Protein AF-A0A8J2HKZ5-F1 (afdb_monomer_lite)

Structure (mmCIF, N/CA/C/O backbone):
data_AF-A0A8J2HKZ5-F1
#
_entry.id   AF-A0A8J2HKZ5-F1
#
loop_
_atom_site.group_PDB
_atom_site.id
_atom_site.type_symbol
_atom_site.label_atom_id
_atom_site.label_alt_id
_atom_site.label_comp_id
_atom_site.label_asym_id
_atom_site.label_entity_id
_atom_site.label_seq_id
_atom_site.pdbx_PDB_ins_code
_atom_site.Cartn_x
_atom_site.Cartn_y
_atom_site.Cartn_z
_atom_site.occupancy
_atom_site.B_iso_or_equiv
_atom_site.auth_seq_id
_atom_site.auth_comp_id
_atom_site.auth_asym_id
_atom_site.auth_atom_id
_atom_site.pdbx_PDB_model_num
ATOM 1 N N . MET A 1 1 ? -14.841 -17.458 -24.463 1.00 29.94 1 MET A N 1
ATOM 2 C CA . MET A 1 1 ? -13.627 -18.306 -24.484 1.00 29.94 1 MET A CA 1
ATOM 3 C C . MET A 1 1 ? -12.458 -17.419 -24.907 1.00 29.94 1 MET A C 1
ATOM 5 O O . MET A 1 1 ? -12.130 -17.362 -26.083 1.00 29.94 1 MET A O 1
ATOM 9 N N . HIS A 1 2 ? -11.931 -16.615 -23.978 1.00 33.91 2 HIS A N 1
ATOM 10 C CA . HIS A 1 2 ? -10.864 -15.643 -24.250 1.00 33.91 2 HIS A CA 1
ATOM 11 C C . HIS A 1 2 ? -9.507 -16.308 -23.994 1.00 33.91 2 HIS A C 1
ATOM 13 O O . HIS A 1 2 ? -9.254 -16.804 -22.900 1.00 33.91 2 HIS A O 1
ATOM 19 N N . LEU A 1 3 ? -8.697 -16.423 -25.049 1.00 38.31 3 LEU A N 1
ATOM 20 C CA . LEU A 1 3 ? -7.480 -17.236 -25.089 1.00 38.31 3 LEU A CA 1
ATOM 21 C C . LEU A 1 3 ? -6.259 -16.409 -24.652 1.00 38.31 3 LEU A C 1
ATOM 23 O O . LEU A 1 3 ? -6.020 -15.328 -25.188 1.00 38.31 3 LEU A O 1
ATOM 27 N N . ARG A 1 4 ? -5.499 -16.942 -23.688 1.00 48.38 4 ARG A N 1
ATOM 28 C CA . ARG A 1 4 ? -4.304 -16.339 -23.077 1.00 48.38 4 ARG A CA 1
ATOM 29 C C . ARG A 1 4 ? -3.066 -16.545 -23.974 1.00 48.38 4 ARG A C 1
ATOM 31 O O . ARG A 1 4 ? -2.852 -17.654 -24.463 1.00 48.38 4 ARG A O 1
ATOM 38 N N . LEU A 1 5 ? -2.274 -15.485 -24.175 1.00 47.25 5 LEU A N 1
ATOM 39 C CA . LEU A 1 5 ? -1.006 -15.473 -24.943 1.00 47.25 5 LEU A CA 1
ATOM 40 C C . LEU A 1 5 ? 0.193 -15.978 -24.124 1.00 47.25 5 LEU A C 1
ATOM 42 O O . LEU A 1 5 ? 1.193 -16.437 -24.674 1.00 47.25 5 LEU A O 1
ATOM 46 N N . ILE A 1 6 ? 0.076 -15.897 -22.803 1.00 49.97 6 ILE A N 1
ATOM 47 C CA . ILE A 1 6 ? 1.017 -16.436 -21.831 1.00 49.97 6 ILE A CA 1
ATOM 48 C C . ILE A 1 6 ? 0.151 -17.166 -20.812 1.00 49.97 6 ILE A C 1
ATOM 50 O O . ILE A 1 6 ? -0.799 -16.590 -20.283 1.00 49.97 6 ILE A O 1
ATOM 54 N N . THR A 1 7 ? 0.422 -18.443 -20.591 1.00 46.56 7 THR A N 1
ATOM 55 C CA . THR A 1 7 ? -0.260 -19.238 -19.569 1.00 46.56 7 THR A CA 1
ATOM 56 C C . THR A 1 7 ? 0.761 -19.660 -18.538 1.00 46.56 7 THR A C 1
ATOM 58 O O . THR A 1 7 ? 1.796 -20.225 -18.887 1.00 46.56 7 THR A O 1
ATOM 61 N N . VAL A 1 8 ? 0.483 -19.385 -17.267 1.00 44.97 8 VAL A N 1
ATOM 62 C CA . VAL A 1 8 ? 1.326 -19.876 -16.182 1.00 44.97 8 VAL A CA 1
ATOM 63 C C . VAL A 1 8 ? 0.917 -21.313 -15.895 1.00 44.97 8 VAL A C 1
ATOM 65 O O . VAL A 1 8 ? -0.199 -21.577 -15.450 1.00 44.97 8 VAL A O 1
ATOM 68 N N . LYS A 1 9 ? 1.819 -22.261 -16.150 1.00 44.84 9 LYS A N 1
ATOM 69 C CA . LYS A 1 9 ? 1.621 -23.668 -15.793 1.00 44.84 9 LYS A CA 1
ATOM 70 C C . LYS A 1 9 ? 2.714 -24.057 -14.805 1.00 44.84 9 LYS A C 1
ATOM 72 O O . LYS A 1 9 ? 3.896 -24.004 -15.125 1.00 44.84 9 LYS A O 1
ATOM 77 N N . ASN A 1 10 ? 2.325 -24.398 -13.576 1.00 38.75 10 ASN A N 1
ATOM 78 C CA . ASN A 1 10 ? 3.242 -24.795 -12.497 1.00 38.75 10 ASN A CA 1
ATOM 79 C C . ASN A 1 10 ? 4.359 -23.771 -12.187 1.00 38.75 10 ASN A C 1
ATOM 81 O O . ASN A 1 10 ? 5.491 -24.160 -11.910 1.00 38.75 10 ASN A O 1
ATOM 85 N N . GLY A 1 11 ? 4.060 -22.469 -12.249 1.00 44.66 11 GLY A N 1
ATOM 86 C CA . GLY A 1 11 ? 5.025 -21.405 -11.930 1.00 44.66 11 GLY A CA 1
ATOM 87 C C . GLY A 1 11 ? 6.015 -21.056 -13.048 1.00 44.66 11 GLY A C 1
ATOM 88 O O . GLY A 1 11 ? 6.871 -20.201 -12.841 1.00 44.66 11 GLY A O 1
ATOM 89 N N . TRP A 1 12 ? 5.884 -21.662 -14.233 1.00 37.44 12 TRP A N 1
ATOM 90 C CA . TRP A 1 12 ? 6.674 -21.328 -15.419 1.00 37.44 12 TRP A CA 1
ATOM 91 C C . TRP A 1 12 ? 5.808 -20.628 -16.471 1.00 37.44 12 TRP A C 1
ATOM 93 O O . TRP A 1 12 ? 4.636 -20.964 -16.659 1.00 37.44 12 TRP A O 1
ATOM 103 N N . LEU A 1 13 ? 6.397 -19.637 -17.147 1.00 48.97 13 LEU A N 1
ATOM 104 C CA . LEU A 1 13 ? 5.778 -18.909 -18.254 1.00 48.97 13 LEU A CA 1
ATOM 105 C C . LEU A 1 13 ? 5.801 -19.799 -19.509 1.00 48.97 13 LEU A C 1
ATOM 107 O O . LEU A 1 13 ? 6.832 -19.900 -20.172 1.00 48.97 13 LEU A O 1
ATOM 111 N N . GLU A 1 14 ? 4.680 -20.441 -19.845 1.00 50.28 14 GLU A N 1
ATOM 112 C CA . GLU A 1 14 ? 4.504 -21.063 -21.161 1.00 50.28 14 GLU A CA 1
ATOM 113 C C . GLU A 1 14 ? 3.969 -20.003 -22.131 1.00 50.28 14 GLU A C 1
ATOM 115 O O . GLU A 1 14 ? 2.855 -19.489 -21.982 1.00 50.28 14 GLU A O 1
ATOM 120 N N . PHE A 1 15 ? 4.781 -19.654 -23.130 1.00 52.84 15 PHE A N 1
ATOM 121 C CA . PHE A 1 15 ? 4.332 -18.834 -24.250 1.00 52.84 15 PHE A CA 1
ATOM 122 C C . PHE A 1 15 ? 3.390 -19.663 -25.122 1.00 52.84 15 PHE A C 1
ATOM 124 O O . PHE A 1 15 ? 3.730 -20.778 -25.525 1.00 52.84 15 PHE A O 1
ATOM 131 N N . ALA A 1 16 ? 2.207 -19.128 -25.424 1.00 53.31 16 ALA A N 1
ATOM 132 C CA . ALA A 1 16 ? 1.303 -19.777 -26.358 1.00 53.31 16 ALA A CA 1
ATOM 133 C C . ALA A 1 16 ? 1.953 -19.851 -27.748 1.00 53.31 16 ALA A C 1
ATOM 135 O O . ALA A 1 16 ? 2.594 -18.904 -28.205 1.00 53.31 16 ALA A O 1
ATOM 136 N N . ASP A 1 17 ? 1.763 -20.988 -28.415 1.00 52.16 17 ASP A N 1
ATOM 137 C CA . ASP A 1 17 ? 2.365 -21.321 -29.705 1.00 52.16 17 ASP A CA 1
ATOM 138 C C . ASP A 1 17 ? 2.140 -20.176 -30.729 1.00 52.16 17 ASP A C 1
ATOM 140 O O . ASP A 1 17 ? 0.990 -19.927 -31.129 1.00 52.16 17 ASP A O 1
ATOM 144 N N . PRO A 1 18 ? 3.192 -19.443 -31.157 1.00 53.97 18 PRO A N 1
ATOM 145 C CA . PRO A 1 18 ? 3.050 -18.182 -31.898 1.00 53.97 18 PRO A CA 1
ATOM 146 C C . PRO A 1 18 ? 2.336 -18.357 -33.246 1.00 53.97 18 PRO A C 1
ATOM 148 O O . PRO A 1 18 ? 1.722 -17.425 -33.766 1.00 53.97 18 PRO A O 1
ATOM 151 N N . VAL A 1 19 ? 2.347 -19.578 -33.784 1.00 54.59 19 VAL A N 1
ATOM 152 C CA . VAL A 1 19 ? 1.710 -19.946 -35.054 1.00 54.59 19 VAL A CA 1
ATOM 153 C C . VAL A 1 19 ? 0.180 -20.052 -34.929 1.00 54.59 19 VAL A C 1
ATOM 155 O O . VAL A 1 19 ? -0.538 -19.752 -35.881 1.00 54.59 19 VAL A O 1
ATOM 158 N N . LYS A 1 20 ? -0.358 -20.421 -33.755 1.00 53.16 20 LYS A N 1
ATOM 159 C CA . LYS A 1 20 ? -1.810 -20.618 -33.548 1.00 53.16 20 LYS A CA 1
ATOM 160 C C . LYS A 1 20 ? -2.560 -19.351 -33.122 1.00 53.16 20 LYS A C 1
ATOM 162 O O . LYS A 1 20 ? -3.754 -19.250 -33.393 1.00 53.16 20 LYS A O 1
ATOM 167 N N . GLN A 1 21 ? -1.892 -18.382 -32.490 1.00 55.34 21 GLN A N 1
ATOM 168 C CA . GLN A 1 21 ? -2.524 -17.166 -31.941 1.00 55.34 21 GLN A CA 1
ATOM 169 C C . GLN A 1 21 ? -2.071 -15.851 -32.613 1.00 55.34 21 GLN A C 1
ATOM 171 O O . GLN A 1 21 ? -2.324 -14.763 -32.089 1.00 55.34 21 GLN A O 1
ATOM 176 N N . TRP A 1 22 ? -1.459 -15.922 -33.804 1.00 57.06 22 TRP A N 1
ATOM 177 C CA . TRP A 1 22 ? -0.906 -14.759 -34.521 1.00 57.06 22 TRP A CA 1
ATOM 178 C C . TRP A 1 22 ? -1.903 -13.598 -34.690 1.00 57.06 22 TRP A C 1
ATOM 180 O O . TRP A 1 22 ? -1.525 -12.436 -34.591 1.00 57.06 22 TRP A O 1
ATOM 190 N N . LYS A 1 23 ? -3.196 -13.899 -34.866 1.00 54.19 23 LYS A N 1
ATOM 191 C CA . LYS A 1 23 ? -4.257 -12.903 -35.076 1.00 54.19 23 LYS A CA 1
ATOM 192 C C . LYS A 1 23 ? -4.425 -11.951 -33.882 1.00 54.19 23 LYS A C 1
ATOM 194 O O . LYS A 1 23 ? -4.678 -10.772 -34.094 1.00 54.19 23 LYS A O 1
ATOM 199 N N . ILE A 1 24 ? -4.231 -12.448 -32.655 1.00 53.84 24 ILE A N 1
ATOM 200 C CA . ILE A 1 24 ? -4.370 -11.681 -31.402 1.00 53.84 24 ILE A CA 1
ATOM 201 C C . ILE A 1 24 ? -3.100 -10.860 -31.134 1.00 53.84 24 ILE A C 1
ATOM 203 O O . ILE A 1 24 ? -3.177 -9.673 -30.803 1.00 53.84 24 ILE A O 1
ATOM 207 N N . LEU A 1 25 ? -1.931 -11.471 -31.368 1.00 53.75 25 LEU A N 1
ATOM 208 C CA . LEU A 1 25 ? -0.630 -10.800 -31.303 1.00 53.75 25 LEU A CA 1
ATOM 209 C C . LEU A 1 25 ? -0.566 -9.629 -32.298 1.00 53.75 25 LEU A C 1
ATOM 211 O O . LEU A 1 25 ? -0.103 -8.546 -31.953 1.00 53.75 25 LEU A O 1
ATOM 215 N N . VAL A 1 26 ? -1.113 -9.807 -33.502 1.00 56.19 26 VAL A N 1
ATOM 216 C CA . VAL A 1 26 ? -1.197 -8.760 -34.528 1.00 56.19 26 VAL A CA 1
ATOM 217 C C . VAL A 1 26 ? -2.208 -7.669 -34.159 1.00 56.19 26 VAL A C 1
ATOM 219 O O . VAL A 1 26 ? -1.914 -6.494 -34.352 1.00 56.19 26 VAL A O 1
ATOM 222 N N . THR A 1 27 ? -3.364 -7.990 -33.571 1.00 60.19 27 THR A N 1
ATOM 223 C CA . THR A 1 27 ? -4.329 -6.945 -33.170 1.00 60.19 27 THR A CA 1
ATOM 224 C C . THR A 1 27 ? -3.837 -6.048 -32.036 1.00 60.19 27 THR A C 1
ATOM 226 O O . THR A 1 27 ? -4.198 -4.877 -32.010 1.00 60.19 27 THR A O 1
ATOM 229 N N . HIS A 1 28 ? -3.017 -6.559 -31.110 1.00 60.59 28 HIS A N 1
ATOM 230 C CA . HIS A 1 28 ? -2.582 -5.786 -29.938 1.00 60.59 28 HIS A CA 1
ATOM 231 C C . HIS A 1 28 ? -1.143 -5.254 -30.043 1.00 60.59 28 HIS A C 1
ATOM 233 O O . HIS A 1 28 ? -0.866 -4.140 -29.593 1.00 60.59 28 HIS A O 1
ATOM 239 N N . TYR A 1 29 ? -0.247 -6.012 -30.685 1.00 67.06 29 TYR A N 1
ATOM 240 C CA . TYR A 1 29 ? 1.179 -5.699 -30.855 1.00 67.06 29 TYR A CA 1
ATOM 241 C C . TYR A 1 29 ? 1.622 -5.641 -32.325 1.00 67.06 29 TYR A C 1
ATOM 243 O O . TYR A 1 29 ? 2.790 -5.370 -32.599 1.00 67.06 29 TYR A O 1
ATOM 251 N N . GLY A 1 30 ? 0.719 -5.844 -33.291 1.00 69.50 30 GLY A N 1
ATOM 252 C CA . GLY A 1 30 ? 1.071 -5.863 -34.715 1.00 69.50 30 GLY A CA 1
ATOM 253 C C . GLY A 1 30 ? 1.570 -4.525 -35.244 1.00 69.50 30 GLY A C 1
ATOM 254 O O . GLY A 1 30 ? 2.419 -4.519 -36.126 1.00 69.50 30 GLY A O 1
ATOM 255 N N . GLY A 1 31 ? 1.131 -3.401 -34.665 1.00 78.06 31 GLY A N 1
ATOM 256 C CA . GLY A 1 31 ? 1.701 -2.085 -34.974 1.00 78.06 31 GLY A CA 1
ATOM 257 C C . GLY A 1 31 ? 3.175 -1.978 -34.569 1.00 78.06 31 GLY A C 1
ATOM 258 O O . GLY A 1 31 ? 4.005 -1.555 -35.369 1.00 78.06 31 GLY A O 1
ATOM 259 N N . LEU A 1 32 ? 3.521 -2.442 -33.363 1.00 80.56 32 LEU A N 1
ATOM 260 C CA . LEU A 1 32 ? 4.902 -2.461 -32.868 1.00 80.56 32 LEU A CA 1
ATOM 261 C C . LEU A 1 32 ? 5.772 -3.433 -33.674 1.00 80.56 32 LEU A C 1
ATOM 263 O O . LEU A 1 32 ? 6.857 -3.068 -34.120 1.00 80.56 32 LEU A O 1
ATOM 267 N N . GLY A 1 33 ? 5.278 -4.655 -33.892 1.00 82.00 33 GLY A N 1
ATOM 268 C CA . GLY A 1 33 ? 5.967 -5.665 -34.694 1.00 82.00 33 GLY A CA 1
ATOM 269 C C . GLY A 1 33 ? 6.167 -5.210 -36.140 1.00 82.00 33 GLY A C 1
ATOM 270 O O . GLY A 1 33 ? 7.256 -5.357 -36.683 1.00 82.00 33 GLY A O 1
ATOM 271 N N . GLY A 1 34 ? 5.153 -4.584 -36.741 1.00 85.00 34 GLY A N 1
ATOM 272 C CA . GLY A 1 34 ? 5.228 -4.014 -38.084 1.00 85.00 34 GLY A CA 1
ATOM 273 C C . GLY A 1 34 ? 6.285 -2.918 -38.192 1.00 85.00 34 GLY A C 1
ATOM 274 O O . GLY A 1 34 ? 7.126 -2.975 -39.086 1.00 85.00 34 GLY A O 1
ATOM 275 N N . LEU A 1 35 ? 6.305 -1.967 -37.252 1.00 85.69 35 LEU A N 1
ATOM 276 C CA . LEU A 1 35 ? 7.331 -0.919 -37.206 1.00 85.69 35 LEU A CA 1
ATOM 277 C C . LEU A 1 35 ? 8.738 -1.493 -37.007 1.00 85.69 35 LEU A C 1
ATOM 279 O O . LEU A 1 35 ? 9.670 -1.047 -37.673 1.00 85.69 35 LEU A O 1
ATOM 283 N N . ALA A 1 36 ? 8.896 -2.506 -36.153 1.00 86.56 36 ALA A N 1
ATOM 284 C CA . ALA A 1 36 ? 10.179 -3.171 -35.947 1.00 86.56 36 ALA A CA 1
ATOM 285 C C . ALA A 1 36 ? 10.668 -3.892 -37.214 1.00 86.56 36 ALA A C 1
ATOM 287 O O . ALA A 1 36 ? 11.829 -3.749 -37.592 1.00 86.56 36 ALA A O 1
ATOM 288 N N . ILE A 1 37 ? 9.784 -4.614 -37.914 1.00 88.25 37 ILE A N 1
ATOM 289 C CA . ILE A 1 37 ? 10.110 -5.290 -39.179 1.00 88.25 37 ILE A CA 1
ATOM 290 C C . ILE A 1 37 ? 10.503 -4.265 -40.246 1.00 88.25 37 ILE A C 1
ATOM 292 O O . ILE A 1 37 ? 11.525 -4.433 -40.908 1.00 88.25 37 ILE A O 1
ATOM 296 N N . ILE A 1 38 ? 9.736 -3.179 -40.385 1.00 89.38 38 ILE A N 1
ATOM 297 C CA . ILE A 1 38 ? 10.048 -2.087 -41.315 1.00 89.38 38 ILE A CA 1
ATOM 298 C C . ILE A 1 38 ? 11.418 -1.481 -40.984 1.00 89.38 38 ILE A C 1
ATOM 300 O O . ILE A 1 38 ? 12.242 -1.316 -41.882 1.00 89.38 38 ILE A O 1
ATOM 304 N N . GLY A 1 39 ? 11.697 -1.209 -39.705 1.00 87.75 39 GLY A N 1
ATOM 305 C CA . GLY A 1 39 ? 12.993 -0.710 -39.245 1.00 87.75 39 GLY A CA 1
ATOM 306 C C . GLY A 1 39 ? 14.148 -1.642 -39.617 1.00 87.75 39 GLY A C 1
ATOM 307 O O . GLY A 1 39 ? 15.137 -1.198 -40.192 1.00 87.75 39 GLY A O 1
ATOM 308 N N . ILE A 1 40 ? 14.005 -2.947 -39.381 1.00 88.06 40 ILE A N 1
ATOM 309 C CA . ILE A 1 40 ? 15.027 -3.948 -39.730 1.00 88.06 40 ILE A CA 1
ATOM 310 C C . ILE A 1 40 ? 15.244 -4.020 -41.249 1.00 88.06 40 ILE A C 1
ATOM 312 O O . ILE A 1 40 ? 16.386 -4.083 -41.707 1.00 88.06 40 ILE A O 1
ATOM 316 N N . ILE A 1 41 ? 14.172 -3.954 -42.043 1.00 91.50 41 ILE A N 1
ATOM 317 C CA . ILE A 1 41 ? 14.264 -3.914 -43.507 1.00 91.50 41 ILE A CA 1
ATOM 318 C C . ILE A 1 41 ? 15.039 -2.667 -43.958 1.00 91.50 41 ILE A C 1
ATOM 320 O O . ILE A 1 41 ? 15.950 -2.777 -44.778 1.00 91.50 41 ILE A O 1
ATOM 324 N N . PHE A 1 42 ? 14.749 -1.491 -43.392 1.00 88.88 42 PHE A N 1
ATOM 325 C CA . PHE A 1 42 ? 15.515 -0.274 -43.681 1.00 88.88 42 PHE A CA 1
ATOM 326 C C . PHE A 1 42 ? 16.980 -0.393 -43.255 1.00 88.88 42 PHE A C 1
ATOM 328 O O . PHE A 1 42 ? 17.862 0.003 -44.017 1.00 88.88 42 PHE A O 1
ATOM 335 N N . ALA A 1 43 ? 17.254 -0.978 -42.088 1.00 90.19 43 ALA A N 1
ATOM 336 C CA . ALA A 1 43 ? 18.615 -1.219 -41.622 1.00 90.19 43 ALA A CA 1
ATOM 337 C C . ALA A 1 43 ? 19.405 -2.121 -42.587 1.00 90.19 43 ALA A C 1
ATOM 339 O O . ALA A 1 43 ? 20.590 -1.889 -42.785 1.00 90.19 43 ALA A O 1
ATOM 340 N N . ALA A 1 44 ? 18.760 -3.090 -43.245 1.00 89.31 44 ALA A N 1
ATOM 341 C CA . ALA A 1 44 ? 19.405 -3.935 -44.251 1.00 89.31 44 ALA A CA 1
ATOM 342 C C . ALA A 1 44 ? 19.586 -3.230 -45.610 1.00 89.31 44 ALA A C 1
ATOM 344 O O . ALA A 1 44 ? 20.623 -3.376 -46.253 1.00 89.31 44 ALA A O 1
ATOM 345 N N . ILE A 1 45 ? 18.599 -2.446 -46.056 1.00 90.75 45 ILE A N 1
ATOM 346 C CA . ILE A 1 45 ? 18.606 -1.820 -47.388 1.00 90.75 45 ILE A CA 1
ATOM 347 C C . ILE A 1 45 ? 19.565 -0.621 -47.461 1.00 90.75 45 ILE A C 1
ATOM 349 O O . ILE A 1 45 ? 20.271 -0.455 -48.457 1.00 90.75 45 ILE A O 1
ATOM 353 N N . ILE A 1 46 ? 19.608 0.223 -46.427 1.00 89.19 46 ILE A N 1
ATOM 354 C CA . ILE A 1 46 ? 20.417 1.454 -46.402 1.00 89.19 46 ILE A CA 1
ATOM 355 C C . ILE A 1 46 ? 21.918 1.210 -46.661 1.00 89.19 46 ILE A C 1
ATOM 357 O O . ILE A 1 46 ? 22.471 1.919 -47.508 1.00 89.19 46 ILE A O 1
ATOM 361 N N . PRO A 1 47 ? 22.600 0.232 -46.031 1.00 88.31 47 PRO A N 1
ATOM 362 C CA . PRO A 1 47 ? 24.001 -0.045 -46.335 1.00 88.31 47 PRO A CA 1
ATOM 363 C C . PRO A 1 47 ? 24.185 -0.593 -47.756 1.00 88.31 47 PRO A C 1
ATOM 365 O O . PRO A 1 47 ? 25.157 -0.229 -48.412 1.00 88.31 47 PRO A O 1
ATOM 368 N N . CYS A 1 48 ? 23.245 -1.386 -48.288 1.00 88.44 48 CYS A N 1
ATOM 369 C CA . CYS A 1 48 ? 23.297 -1.843 -49.682 1.00 88.44 48 CYS A CA 1
ATOM 370 C C . CYS A 1 48 ? 23.214 -0.671 -50.674 1.00 88.44 48 CYS A C 1
ATOM 372 O O . CYS A 1 48 ? 23.991 -0.614 -51.628 1.00 88.44 48 CYS A O 1
ATOM 374 N N . ILE A 1 49 ? 22.323 0.298 -50.425 1.00 88.81 49 ILE A N 1
ATOM 375 C CA . ILE A 1 49 ? 22.234 1.535 -51.217 1.00 88.81 49 ILE A CA 1
ATOM 376 C C . ILE A 1 49 ? 23.522 2.355 -51.077 1.00 88.81 49 ILE A C 1
ATOM 378 O O . ILE A 1 49 ? 24.037 2.857 -52.075 1.00 88.81 49 ILE A O 1
ATOM 382 N N . GLY A 1 50 ? 24.066 2.465 -49.862 1.00 87.19 50 GLY A N 1
ATOM 383 C CA . GLY A 1 50 ? 25.321 3.167 -49.593 1.00 87.19 50 GLY A CA 1
ATOM 384 C C . GLY A 1 50 ? 26.514 2.559 -50.336 1.00 87.19 50 GLY A C 1
ATOM 385 O O . GLY A 1 50 ? 27.298 3.293 -50.938 1.00 87.19 50 GLY A O 1
ATOM 386 N N . LEU A 1 51 ? 26.621 1.227 -50.369 1.00 86.69 51 LEU A N 1
ATOM 387 C CA . LEU A 1 51 ? 27.645 0.505 -51.132 1.00 86.69 51 LEU A CA 1
ATOM 388 C C . LEU A 1 51 ? 27.486 0.728 -52.637 1.00 86.69 51 LEU A C 1
ATOM 390 O O . LEU A 1 51 ? 28.465 1.047 -53.308 1.00 86.69 51 LEU A O 1
ATOM 394 N N . PHE A 1 52 ? 26.262 0.644 -53.165 1.00 86.81 52 PHE A N 1
ATOM 395 C CA . PHE A 1 52 ? 26.001 0.933 -54.577 1.00 86.81 52 PHE A CA 1
ATOM 396 C C . PHE A 1 52 ? 26.374 2.379 -54.936 1.00 86.81 52 PHE A C 1
ATOM 398 O O . PHE A 1 52 ? 27.077 2.619 -55.917 1.00 86.81 52 PHE A O 1
ATOM 405 N N . PHE A 1 53 ? 25.978 3.345 -54.103 1.00 85.62 53 PHE A N 1
ATOM 406 C CA . PHE A 1 53 ? 26.324 4.755 -54.276 1.00 85.62 53 PHE A CA 1
ATOM 407 C C . PHE A 1 53 ? 27.842 4.990 -54.224 1.00 85.62 53 PHE A C 1
ATOM 409 O O . PHE A 1 53 ? 28.381 5.712 -55.066 1.00 85.62 53 PHE A O 1
ATOM 416 N N . CYS A 1 54 ? 28.537 4.345 -53.283 1.00 84.31 54 CYS A N 1
ATOM 417 C CA . CYS A 1 54 ? 29.995 4.343 -53.183 1.00 84.31 54 CYS A CA 1
ATOM 418 C C . CYS A 1 54 ? 30.641 3.815 -54.476 1.00 84.31 54 CYS A C 1
ATOM 420 O O . CYS A 1 54 ? 31.439 4.525 -55.090 1.00 84.31 54 CYS A O 1
ATOM 422 N N . CYS A 1 55 ? 30.239 2.632 -54.952 1.00 85.81 55 CYS A N 1
ATOM 423 C CA . CYS A 1 55 ? 30.761 2.027 -56.179 1.00 85.81 55 CYS A CA 1
ATOM 424 C C . CYS A 1 55 ? 30.508 2.903 -57.417 1.00 85.81 55 CYS A C 1
ATOM 426 O O . CYS A 1 55 ? 31.428 3.136 -58.204 1.00 85.81 55 CYS A O 1
ATOM 428 N N . CYS A 1 56 ? 29.298 3.452 -57.573 1.00 83.94 56 CYS A N 1
ATOM 429 C CA . CYS A 1 56 ? 28.974 4.372 -58.665 1.00 83.94 56 CYS A CA 1
ATOM 430 C C . CYS A 1 56 ? 29.823 5.648 -58.617 1.00 83.94 56 CYS A C 1
ATOM 432 O O . CYS A 1 56 ? 30.250 6.149 -59.660 1.00 83.94 56 CYS A O 1
ATOM 434 N N . ARG A 1 57 ? 30.106 6.165 -57.416 1.00 82.81 57 ARG A N 1
ATOM 435 C CA . ARG A 1 57 ? 30.963 7.337 -57.238 1.00 82.81 57 ARG A CA 1
ATOM 436 C C . ARG A 1 57 ? 32.435 7.036 -57.534 1.00 82.81 57 ARG A C 1
ATOM 438 O O . ARG A 1 57 ? 33.077 7.836 -58.214 1.00 82.81 57 ARG A O 1
ATOM 445 N N . CYS A 1 58 ? 32.956 5.885 -57.106 1.00 82.12 58 CYS A N 1
ATOM 446 C CA . CYS A 1 58 ? 34.307 5.420 -57.447 1.00 82.12 58 CYS A CA 1
ATOM 447 C C . CYS A 1 58 ? 34.483 5.192 -58.959 1.00 82.12 58 CYS A C 1
ATOM 449 O O . CYS A 1 58 ? 35.537 5.501 -59.503 1.00 82.12 58 CYS A O 1
ATOM 451 N N . ALA A 1 59 ? 33.432 4.753 -59.660 1.00 83.31 59 ALA A N 1
ATOM 452 C CA . ALA A 1 59 ? 33.397 4.626 -61.120 1.00 83.31 59 ALA A CA 1
ATOM 453 C C . ALA A 1 59 ? 33.236 5.974 -61.866 1.00 83.31 59 ALA A C 1
ATOM 455 O O . ALA A 1 59 ? 32.939 6.002 -63.062 1.00 83.31 59 ALA A O 1
ATOM 456 N N . GLY A 1 60 ? 33.378 7.112 -61.179 1.00 73.19 60 GLY A N 1
ATOM 457 C CA . GLY A 1 60 ? 33.324 8.446 -61.782 1.00 73.19 60 GLY A CA 1
ATOM 458 C C . GLY A 1 60 ? 31.915 8.985 -62.068 1.00 73.19 60 GLY A C 1
ATOM 459 O O . GLY A 1 60 ? 31.797 10.055 -62.670 1.00 73.19 60 GLY A O 1
ATOM 460 N N . HIS A 1 61 ? 30.861 8.290 -61.631 1.00 75.56 61 HIS A N 1
ATOM 461 C CA . HIS A 1 61 ? 29.457 8.705 -61.749 1.00 75.56 61 HIS A CA 1
ATOM 462 C C . HIS A 1 61 ? 28.959 9.319 -60.415 1.00 75.56 61 HIS A C 1
ATOM 464 O O . HIS A 1 61 ? 29.756 9.574 -59.515 1.00 75.56 61 HIS A O 1
ATOM 470 N N . CYS A 1 62 ? 27.672 9.671 -60.278 1.00 71.19 62 CYS A N 1
ATOM 471 C CA . CYS A 1 62 ? 27.084 10.190 -59.020 1.00 71.19 62 CYS A CA 1
ATOM 472 C C . CYS A 1 62 ? 27.838 11.388 -58.386 1.00 71.19 62 CYS A C 1
ATOM 474 O O . CYS A 1 62 ? 28.167 11.406 -57.197 1.00 71.19 62 CYS A O 1
ATOM 476 N N . GLY A 1 63 ? 28.133 12.408 -59.204 1.00 67.31 63 GLY A N 1
ATOM 477 C CA . GLY A 1 63 ? 28.725 13.675 -58.753 1.00 67.31 63 GLY A CA 1
ATOM 478 C C . GLY A 1 63 ? 30.226 13.620 -58.447 1.00 67.31 63 GLY A C 1
ATOM 479 O O . GLY A 1 63 ? 30.723 14.486 -57.725 1.00 67.31 63 GLY A O 1
ATOM 480 N N . ALA A 1 64 ? 30.946 12.585 -58.901 1.00 66.88 64 ALA A N 1
ATOM 481 C CA . ALA A 1 64 ? 32.397 12.466 -58.713 1.00 66.88 64 ALA A CA 1
ATOM 482 C C . ALA A 1 64 ? 33.194 13.508 -59.519 1.00 66.88 64 ALA A C 1
ATOM 484 O O . ALA A 1 64 ? 34.272 13.919 -59.098 1.00 66.88 64 ALA A O 1
ATOM 485 N N . ARG A 1 65 ? 32.654 13.968 -60.656 1.00 64.88 65 ARG A N 1
ATOM 486 C CA . ARG A 1 65 ? 33.257 15.014 -61.494 1.00 64.88 65 ARG A CA 1
ATOM 487 C C . ARG A 1 65 ? 32.632 16.373 -61.188 1.00 64.88 65 ARG A C 1
ATOM 489 O O . ARG A 1 65 ? 31.420 16.537 -61.328 1.00 64.88 65 ARG A O 1
ATOM 496 N N . SER A 1 66 ? 33.455 17.349 -60.812 1.00 62.44 66 SER A N 1
ATOM 497 C CA . SER A 1 66 ? 33.044 18.750 -60.704 1.00 62.44 66 SER A CA 1
ATOM 498 C C . SER A 1 66 ? 32.811 19.321 -62.104 1.00 62.44 66 SER A C 1
ATOM 500 O O . SER A 1 66 ? 33.746 19.388 -62.902 1.00 62.44 66 SER A O 1
ATOM 502 N N . GLN A 1 67 ? 31.576 19.716 -62.417 1.00 60.91 67 GLN A N 1
ATOM 503 C CA . GLN A 1 67 ? 31.285 20.448 -63.650 1.00 60.91 67 GLN A CA 1
ATOM 504 C C . GLN A 1 67 ? 31.580 21.942 -63.425 1.00 60.91 67 GLN A C 1
ATOM 506 O O . GLN A 1 67 ? 31.037 22.512 -62.480 1.00 60.91 67 GLN A O 1
ATOM 511 N N . PRO A 1 68 ? 32.437 22.579 -64.244 1.00 54.66 68 PRO A N 1
ATOM 512 C CA . PRO A 1 68 ? 32.853 23.967 -64.029 1.00 54.66 68 PRO A CA 1
ATOM 513 C C . PRO A 1 68 ? 31.805 25.019 -64.443 1.00 54.66 68 PRO A C 1
ATOM 515 O O . PRO A 1 68 ? 31.955 26.182 -64.081 1.00 54.66 68 PRO A O 1
ATOM 518 N N . PHE A 1 69 ? 30.737 24.640 -65.160 1.00 56.34 69 PHE A N 1
ATOM 519 C CA . PHE A 1 69 ? 29.708 25.571 -65.643 1.00 56.34 69 PHE A CA 1
ATOM 520 C C . PHE A 1 69 ? 28.291 25.116 -65.256 1.00 56.34 69 PHE A C 1
ATOM 522 O O . PHE A 1 69 ? 27.862 24.032 -65.649 1.00 56.34 69 PHE A O 1
ATOM 529 N N . ASP A 1 70 ? 27.561 25.969 -64.526 1.00 58.56 70 ASP A N 1
ATOM 530 C CA . ASP A 1 70 ? 26.129 25.801 -64.229 1.00 58.56 70 ASP A CA 1
ATOM 531 C C . ASP A 1 70 ? 25.288 26.082 -65.496 1.00 58.56 70 ASP A C 1
ATOM 533 O O . ASP A 1 70 ? 25.513 27.075 -66.195 1.00 58.56 70 ASP A O 1
ATOM 537 N N . LYS A 1 71 ? 24.276 25.255 -65.790 1.00 63.38 71 LYS A N 1
ATOM 538 C CA . LYS A 1 71 ? 23.293 25.521 -66.858 1.00 63.38 71 LYS A CA 1
ATOM 539 C C . LYS A 1 71 ? 22.237 26.528 -66.378 1.00 63.38 71 LYS A C 1
ATOM 541 O O . LYS A 1 71 ? 21.947 26.644 -65.192 1.00 63.38 71 LYS A O 1
ATOM 546 N N . LYS A 1 72 ? 21.570 27.223 -67.312 1.00 54.66 72 LYS A N 1
ATOM 547 C CA . LYS A 1 72 ? 20.588 28.301 -67.032 1.00 54.66 72 LYS A CA 1
ATOM 548 C C . LYS A 1 72 ? 19.438 27.906 -66.077 1.00 54.66 72 LYS A C 1
ATOM 550 O O . LYS A 1 72 ? 18.913 28.771 -65.385 1.00 54.66 72 LYS A O 1
ATOM 555 N N . TYR A 1 73 ? 19.061 26.624 -66.010 1.00 61.78 73 TYR A N 1
ATOM 556 C CA . TYR A 1 73 ? 17.993 26.112 -65.129 1.00 61.78 73 TYR A CA 1
ATOM 557 C C . TYR A 1 73 ? 18.493 25.614 -63.753 1.00 61.78 73 TYR A C 1
ATOM 559 O O . TYR A 1 73 ? 17.691 25.349 -62.855 1.00 61.78 73 TYR A O 1
ATOM 567 N N . ASP A 1 74 ? 19.809 25.531 -63.533 1.00 69.31 74 ASP A N 1
ATOM 568 C CA . ASP A 1 74 ? 20.374 24.978 -62.294 1.00 69.31 74 ASP A CA 1
ATOM 569 C C . ASP A 1 74 ? 20.158 25.894 -61.078 1.00 69.31 74 ASP A C 1
ATOM 571 O O . ASP A 1 74 ? 20.157 25.420 -59.940 1.00 69.31 74 ASP A O 1
ATOM 575 N N . HIS A 1 75 ? 19.876 27.187 -61.287 1.00 73.69 75 HIS A N 1
ATOM 576 C CA . HIS A 1 75 ? 19.613 28.117 -60.186 1.00 73.69 75 HIS A CA 1
ATOM 577 C C . HIS A 1 75 ? 18.310 27.795 -59.434 1.00 73.69 75 HIS A C 1
ATOM 579 O O . HIS A 1 75 ? 18.329 27.724 -58.205 1.00 73.69 75 HIS A O 1
ATOM 585 N N . CYS A 1 76 ? 17.205 27.546 -60.150 1.00 78.94 76 CYS A N 1
ATOM 586 C CA . CYS A 1 76 ? 15.913 27.203 -59.543 1.00 78.94 76 CYS A CA 1
ATOM 587 C C . CYS A 1 76 ? 15.984 25.848 -58.820 1.00 78.94 76 CYS A C 1
ATOM 589 O O . CYS A 1 76 ? 15.581 25.733 -57.662 1.00 78.94 76 CYS A O 1
ATOM 591 N N . ARG A 1 77 ? 16.610 24.849 -59.458 1.00 81.75 77 ARG A N 1
ATOM 592 C CA . ARG A 1 77 ? 16.850 23.525 -58.866 1.00 81.75 77 ARG A CA 1
ATOM 593 C C . ARG A 1 77 ? 17.677 23.607 -57.581 1.00 81.75 77 ARG A C 1
ATOM 595 O O . ARG A 1 77 ? 17.357 22.938 -56.603 1.00 81.75 77 ARG A O 1
ATOM 602 N N . LYS A 1 78 ? 18.722 24.435 -57.564 1.00 79.06 78 LYS A N 1
ATOM 603 C CA . LYS A 1 78 ? 19.577 24.637 -56.389 1.00 79.06 78 LYS A CA 1
ATOM 604 C C . LYS A 1 78 ? 18.837 25.317 -55.238 1.00 79.06 78 LYS A C 1
ATOM 606 O O . LYS A 1 78 ? 18.997 24.899 -54.097 1.00 79.06 78 LYS A O 1
ATOM 611 N N . VAL A 1 79 ? 18.017 26.330 -55.528 1.00 83.81 79 VAL A N 1
ATOM 612 C CA . VAL A 1 79 ? 17.184 26.994 -54.511 1.00 83.81 79 VAL A CA 1
ATOM 613 C C . VAL A 1 79 ? 16.186 26.004 -53.911 1.00 83.81 79 VAL A C 1
ATOM 615 O O . VAL A 1 79 ? 16.108 25.902 -52.692 1.00 83.81 79 VAL A O 1
ATOM 618 N N . PHE A 1 80 ? 15.501 25.213 -54.741 1.00 88.06 80 PHE A N 1
ATOM 619 C CA . PHE A 1 80 ? 14.574 24.182 -54.269 1.00 88.06 80 PHE A CA 1
ATOM 620 C C . PHE A 1 80 ? 15.262 23.134 -53.379 1.00 88.06 80 PHE A C 1
ATOM 622 O O . PHE A 1 80 ? 14.784 22.848 -52.283 1.00 88.06 80 PHE A O 1
ATOM 629 N N . LEU A 1 81 ? 16.414 22.603 -53.806 1.00 85.25 81 LEU A N 1
ATOM 630 C CA . LEU A 1 81 ? 17.183 21.630 -53.022 1.00 85.25 81 LEU A CA 1
ATOM 631 C C . LEU A 1 81 ? 17.696 22.216 -51.701 1.00 85.25 81 LEU A C 1
ATOM 633 O O . LEU A 1 81 ? 17.672 21.523 -50.689 1.00 85.25 81 LEU A O 1
ATOM 637 N N . ASN A 1 82 ? 18.114 23.484 -51.687 1.00 85.88 82 ASN A N 1
ATOM 638 C CA . ASN A 1 82 ? 18.517 24.164 -50.457 1.00 85.88 82 ASN A CA 1
ATOM 639 C C . ASN A 1 82 ? 17.334 24.353 -49.497 1.00 85.88 82 ASN A C 1
ATOM 641 O O . ASN A 1 82 ? 17.486 24.085 -48.312 1.00 85.88 82 ASN A O 1
ATOM 645 N N . ILE A 1 83 ? 16.159 24.766 -49.989 1.00 89.69 83 ILE A N 1
ATOM 646 C CA . ILE A 1 83 ? 14.945 24.896 -49.162 1.00 89.69 83 ILE A CA 1
ATOM 647 C C . ILE A 1 83 ? 14.559 23.537 -48.565 1.00 89.69 83 ILE A C 1
ATOM 649 O O . ILE A 1 83 ? 14.292 23.442 -47.369 1.00 89.69 83 ILE A O 1
ATOM 653 N N . LEU A 1 84 ? 14.584 22.476 -49.376 1.00 90.94 84 LEU A N 1
ATOM 654 C CA . LEU A 1 84 ? 14.297 21.119 -48.917 1.00 90.94 84 LEU A CA 1
ATOM 655 C C . LEU A 1 84 ? 15.307 20.658 -47.861 1.00 90.94 84 LEU A C 1
ATOM 657 O O . LEU A 1 84 ? 14.915 20.110 -46.836 1.00 90.94 84 LEU A O 1
ATOM 661 N N . LEU A 1 85 ? 16.598 20.913 -48.079 1.00 89.19 85 LEU A N 1
ATOM 662 C CA . LEU A 1 85 ? 17.649 20.539 -47.137 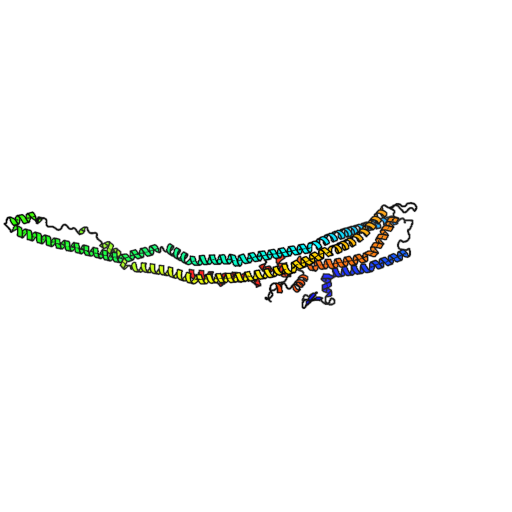1.00 89.19 85 LEU A CA 1
ATOM 663 C C . LEU A 1 85 ? 17.549 21.322 -45.820 1.00 89.19 85 LEU A C 1
ATOM 665 O O . LEU A 1 85 ? 17.762 20.735 -44.764 1.00 89.19 85 LEU A O 1
ATOM 669 N N . ILE A 1 86 ? 17.164 22.603 -45.858 1.00 91.75 86 ILE A N 1
ATOM 670 C CA . ILE A 1 86 ? 16.839 23.382 -44.653 1.00 91.75 86 ILE A CA 1
ATOM 671 C C . ILE A 1 86 ? 15.675 22.722 -43.905 1.00 91.75 86 ILE A C 1
ATOM 673 O O . ILE A 1 86 ? 15.791 22.486 -42.707 1.00 91.75 86 ILE A O 1
ATOM 677 N N . GLY A 1 87 ? 14.591 22.365 -44.604 1.00 93.19 87 GLY A N 1
ATOM 678 C CA . GLY A 1 87 ? 13.433 21.697 -43.998 1.00 93.19 87 GLY A CA 1
ATOM 679 C C . GLY A 1 87 ? 13.758 20.328 -43.385 1.00 93.19 87 GLY A C 1
ATOM 680 O O . GLY A 1 87 ? 13.274 19.995 -42.310 1.00 93.19 87 GLY A O 1
ATOM 681 N N . VAL A 1 88 ? 14.621 19.533 -44.019 1.00 91.31 88 VAL A N 1
ATOM 682 C CA . VAL A 1 88 ? 15.089 18.263 -43.436 1.00 91.31 88 VAL A CA 1
ATOM 683 C C . VAL A 1 88 ? 16.011 18.520 -42.240 1.00 91.31 88 VAL A C 1
ATOM 685 O O . VAL A 1 88 ? 15.898 17.851 -41.215 1.00 91.31 88 VAL A O 1
ATOM 688 N N . SER A 1 89 ? 16.895 19.516 -42.329 1.00 91.12 89 SER A N 1
ATOM 689 C CA . SER A 1 89 ? 17.817 19.867 -41.248 1.00 91.12 89 SER A CA 1
ATOM 690 C C . SER A 1 89 ? 17.093 20.368 -39.994 1.00 91.12 89 SER A C 1
ATOM 692 O O . SER A 1 89 ? 17.575 20.107 -38.894 1.00 91.12 89 SER A O 1
ATOM 694 N N . THR A 1 90 ? 15.952 21.056 -40.121 1.00 93.00 90 THR A N 1
ATOM 695 C CA . THR A 1 90 ? 15.143 21.475 -38.962 1.00 93.00 90 THR A CA 1
ATOM 696 C C . THR A 1 90 ? 14.456 20.292 -38.281 1.00 93.00 90 THR A C 1
ATOM 698 O O . THR A 1 90 ? 14.422 20.240 -37.054 1.00 93.00 90 THR A O 1
ATOM 701 N N . ILE A 1 91 ? 13.978 19.305 -39.047 1.00 93.56 91 ILE A N 1
ATOM 702 C CA . ILE A 1 91 ? 13.435 18.054 -38.490 1.00 93.56 91 ILE A CA 1
ATOM 703 C C . ILE A 1 91 ? 14.531 17.283 -37.742 1.00 93.56 91 ILE A C 1
ATOM 705 O O . ILE A 1 91 ? 14.303 16.805 -36.631 1.00 93.56 91 ILE A O 1
ATOM 709 N N . ILE A 1 92 ? 15.739 17.201 -38.314 1.00 91.25 92 ILE A N 1
ATOM 710 C CA . ILE A 1 92 ? 16.889 16.565 -37.653 1.00 91.25 92 ILE A CA 1
ATOM 711 C C . ILE A 1 92 ? 17.244 17.302 -36.359 1.00 91.25 92 ILE A C 1
ATOM 713 O O . ILE A 1 92 ? 17.461 16.648 -35.343 1.00 91.25 92 ILE A O 1
ATOM 717 N N . LEU A 1 93 ? 17.256 18.640 -36.362 1.00 94.25 93 LEU A N 1
ATOM 718 C CA . LEU A 1 93 ? 17.508 19.434 -35.156 1.00 94.25 93 LEU A CA 1
ATOM 719 C C . LEU A 1 93 ? 16.512 19.104 -34.042 1.00 94.25 93 LEU A C 1
ATOM 721 O O . LEU A 1 93 ? 16.923 18.869 -32.909 1.00 94.25 93 LEU A O 1
ATOM 725 N N . PHE A 1 94 ? 15.218 19.048 -34.366 1.00 94.38 94 PHE A N 1
ATOM 726 C CA . PHE A 1 94 ? 14.193 18.651 -33.404 1.00 94.38 94 PHE A CA 1
ATOM 727 C C . PHE A 1 94 ? 14.474 17.252 -32.836 1.00 94.38 94 PHE A C 1
ATOM 729 O O . PHE A 1 94 ? 14.475 17.073 -31.621 1.00 94.38 94 PHE A O 1
ATOM 736 N N . GLY A 1 95 ? 14.816 16.286 -33.696 1.00 92.06 95 GLY A N 1
ATOM 737 C CA . GLY A 1 95 ? 15.198 14.937 -33.272 1.00 92.06 95 GLY A CA 1
ATOM 738 C C . GLY A 1 95 ? 16.422 14.904 -32.349 1.00 92.06 95 GLY A C 1
ATOM 739 O O . GLY A 1 95 ? 16.409 14.189 -31.349 1.00 92.06 95 GLY A O 1
ATOM 740 N N . VAL A 1 96 ? 17.454 15.706 -32.635 1.00 93.81 96 VAL A N 1
ATOM 741 C CA . VAL A 1 96 ? 18.654 15.835 -31.788 1.00 93.81 96 VAL A CA 1
ATOM 742 C C . VAL A 1 96 ? 18.286 16.387 -30.412 1.00 93.81 96 VAL A C 1
ATOM 744 O O . VAL A 1 96 ? 18.674 15.804 -29.402 1.00 93.81 96 VAL A O 1
ATOM 747 N N . VAL A 1 97 ? 17.505 17.471 -30.355 1.00 95.38 97 VAL A N 1
ATOM 748 C CA . VAL A 1 97 ? 17.054 18.061 -29.084 1.00 95.38 97 VAL A CA 1
ATOM 749 C C . VAL A 1 97 ? 16.245 17.044 -28.280 1.00 95.38 97 VAL A C 1
ATOM 751 O O . VAL A 1 97 ? 16.533 16.829 -27.105 1.00 95.38 97 VAL A O 1
ATOM 754 N N . CYS A 1 98 ? 15.288 16.359 -28.913 1.00 93.75 98 CYS A N 1
ATOM 755 C CA . CYS A 1 98 ? 14.515 15.306 -28.263 1.00 93.75 98 CYS A CA 1
ATOM 756 C C . CYS A 1 98 ? 15.401 14.170 -27.738 1.00 93.75 98 CYS A C 1
ATOM 758 O O . CYS A 1 98 ? 15.138 13.677 -26.644 1.00 93.75 98 CYS A O 1
ATOM 760 N N . ALA A 1 99 ? 16.447 13.766 -28.465 1.00 92.38 99 ALA A N 1
ATOM 761 C CA . ALA A 1 99 ? 17.363 12.712 -28.027 1.00 92.38 99 ALA A CA 1
ATOM 762 C C . ALA A 1 99 ? 18.129 13.104 -26.752 1.00 92.38 99 ALA A C 1
ATOM 764 O O . ALA A 1 99 ? 18.132 12.335 -25.791 1.00 92.38 99 ALA A O 1
ATOM 765 N N . PHE A 1 100 ? 18.694 14.317 -26.702 1.00 94.56 100 PHE A N 1
ATOM 766 C CA . PHE A 1 100 ? 19.380 14.821 -25.505 1.00 94.56 100 PHE A CA 1
ATOM 767 C C . PHE A 1 100 ? 18.429 14.947 -24.314 1.00 94.56 100 PHE A C 1
ATOM 769 O O . PHE A 1 100 ? 18.708 14.416 -23.242 1.00 94.56 100 PHE A O 1
ATOM 776 N N . VAL A 1 101 ? 17.274 15.586 -24.517 1.00 95.38 101 VAL A N 1
ATOM 777 C CA . VAL A 1 101 ? 16.274 15.794 -23.461 1.00 95.38 101 VAL A CA 1
ATOM 778 C C . VAL A 1 101 ? 15.743 14.461 -22.925 1.00 95.38 101 VAL A C 1
ATOM 780 O O . VAL A 1 101 ? 15.627 14.278 -21.718 1.00 95.38 101 VAL A O 1
ATOM 783 N N . THR A 1 102 ? 15.472 13.491 -23.803 1.00 92.06 102 THR A N 1
ATOM 784 C CA . THR A 1 102 ? 15.009 12.155 -23.389 1.00 92.06 102 THR A CA 1
ATOM 785 C C . THR A 1 102 ? 16.098 11.386 -22.640 1.00 92.06 102 THR A C 1
ATOM 787 O O . THR A 1 102 ? 15.784 10.634 -21.717 1.00 92.06 102 THR A O 1
ATOM 790 N N . ASN A 1 103 ? 17.373 11.560 -23.007 1.00 92.94 103 ASN A N 1
ATOM 791 C CA . ASN A 1 103 ? 18.479 10.926 -22.294 1.00 92.94 103 ASN A CA 1
ATOM 792 C C . ASN A 1 103 ? 18.606 11.454 -20.859 1.00 92.94 103 ASN A C 1
ATOM 794 O O . ASN A 1 103 ? 18.720 10.642 -19.943 1.00 92.94 103 ASN A O 1
ATOM 798 N N . GLU A 1 104 ? 18.513 12.775 -20.676 1.00 93.25 104 GLU A N 1
ATOM 799 C CA . GLU A 1 104 ? 18.511 13.420 -19.354 1.00 93.25 104 GLU A CA 1
ATOM 800 C C . GLU A 1 104 ? 17.314 12.973 -18.511 1.00 93.25 104 GLU A C 1
ATOM 802 O O . GLU A 1 104 ? 17.489 12.444 -17.415 1.00 93.25 104 GLU A O 1
ATOM 807 N N . TYR A 1 105 ? 16.092 13.078 -19.047 1.00 92.94 105 TYR A N 1
ATOM 808 C CA . TYR A 1 105 ? 14.896 12.677 -18.302 1.00 92.94 105 TYR A CA 1
ATOM 809 C C . TYR A 1 105 ? 14.912 11.210 -17.902 1.00 92.94 105 TYR A C 1
ATOM 811 O O . TYR A 1 105 ? 14.428 10.849 -16.828 1.00 92.94 105 TYR A O 1
ATOM 819 N N . MET A 1 106 ? 15.445 10.338 -18.756 1.00 89.75 106 MET A N 1
ATOM 820 C CA . MET A 1 106 ? 15.506 8.936 -18.394 1.00 89.75 106 MET A CA 1
ATOM 821 C C . MET A 1 106 ? 16.611 8.633 -17.376 1.00 89.75 106 MET A C 1
ATOM 823 O O . MET A 1 106 ? 16.423 7.719 -16.576 1.00 89.75 106 MET A O 1
ATOM 827 N N . GLN A 1 107 ? 17.713 9.386 -17.359 1.00 91.25 107 GLN A N 1
ATOM 828 C CA . GLN A 1 107 ? 18.711 9.266 -16.296 1.00 91.25 107 GLN A CA 1
ATOM 829 C C . GLN A 1 107 ? 18.098 9.636 -14.944 1.00 91.25 107 GLN A C 1
ATOM 831 O O . GLN A 1 107 ? 18.111 8.822 -14.022 1.00 91.25 107 GLN A O 1
ATOM 836 N N . GLU A 1 108 ? 17.448 10.800 -14.871 1.00 91.00 108 GLU A N 1
ATOM 837 C CA . GLU A 1 108 ? 16.750 11.245 -13.663 1.00 91.00 108 GLU A CA 1
ATOM 838 C C . GLU A 1 108 ? 15.663 10.241 -13.239 1.00 91.00 108 GLU A C 1
ATOM 840 O O . GLU A 1 108 ? 15.495 9.946 -12.053 1.00 91.00 108 GLU A O 1
ATOM 845 N N . GLY A 1 109 ? 14.931 9.678 -14.205 1.00 89.00 109 GLY A N 1
ATOM 846 C CA . GLY A 1 109 ? 13.911 8.665 -13.953 1.00 89.00 109 GLY A CA 1
ATOM 847 C C . GLY A 1 109 ? 14.474 7.380 -13.343 1.00 89.00 109 GLY A C 1
ATOM 848 O O . GLY A 1 109 ? 13.895 6.859 -12.392 1.00 89.00 109 GLY A O 1
ATOM 849 N N . ILE A 1 110 ? 15.596 6.876 -13.862 1.00 89.00 110 ILE A N 1
ATOM 850 C CA . ILE A 1 110 ? 16.216 5.622 -13.411 1.00 89.00 110 ILE A CA 1
ATOM 851 C C . ILE A 1 110 ? 16.844 5.777 -12.022 1.00 89.00 110 ILE A C 1
ATOM 853 O O . ILE A 1 110 ? 16.627 4.913 -11.174 1.00 89.00 110 ILE A O 1
ATOM 857 N N . GLU A 1 111 ? 17.559 6.872 -11.763 1.00 89.56 111 GLU A N 1
ATOM 858 C CA . GLU A 1 111 ? 18.200 7.122 -10.463 1.00 89.56 111 GLU A CA 1
ATOM 859 C C . GLU A 1 111 ? 17.170 7.288 -9.337 1.00 89.56 111 GLU A C 1
ATOM 861 O O . GLU A 1 111 ? 17.327 6.756 -8.237 1.00 89.56 111 GLU A O 1
ATOM 866 N N . ASN A 1 112 ? 16.063 7.984 -9.613 1.00 90.38 112 ASN A N 1
ATOM 867 C CA . ASN A 1 112 ? 15.054 8.262 -8.595 1.00 90.38 112 ASN A CA 1
ATOM 868 C C . ASN A 1 112 ? 14.049 7.120 -8.380 1.00 90.38 112 ASN A C 1
ATOM 870 O O . ASN A 1 112 ? 13.378 7.094 -7.344 1.00 90.38 112 ASN A O 1
ATOM 874 N N . LEU A 1 113 ? 13.907 6.183 -9.325 1.00 89.75 113 LEU A N 1
ATOM 875 C CA . LEU A 1 113 ? 12.892 5.125 -9.264 1.00 89.75 113 LEU A CA 1
ATOM 876 C C . LEU A 1 113 ? 13.011 4.234 -8.007 1.00 89.75 113 LEU A C 1
ATOM 878 O O . LEU A 1 113 ? 11.996 4.082 -7.318 1.00 89.75 113 LEU A O 1
ATOM 882 N N . PRO A 1 114 ? 14.191 3.691 -7.634 1.00 90.94 114 PRO A N 1
ATOM 883 C CA . PRO A 1 114 ? 14.328 2.857 -6.436 1.00 90.94 114 PRO A CA 1
ATOM 884 C C . PRO A 1 114 ? 14.020 3.623 -5.148 1.00 90.94 114 PRO A C 1
ATOM 886 O O . PRO A 1 114 ? 13.334 3.109 -4.263 1.00 90.94 114 PRO A O 1
ATOM 889 N N . SER A 1 115 ? 14.478 4.877 -5.063 1.00 90.06 115 SER A N 1
ATOM 890 C CA . SER A 1 115 ? 14.245 5.751 -3.911 1.00 90.06 115 SER A CA 1
ATOM 891 C C . SER A 1 115 ? 12.755 6.067 -3.738 1.00 90.06 115 SER A C 1
ATOM 893 O O . SER A 1 115 ? 12.204 5.892 -2.650 1.00 90.06 115 SER A O 1
ATOM 895 N N . ARG A 1 116 ? 12.059 6.432 -4.825 1.00 91.12 116 ARG A N 1
ATOM 896 C CA . ARG A 1 116 ? 10.606 6.677 -4.811 1.00 91.12 116 ARG A CA 1
ATOM 897 C C . ARG A 1 116 ? 9.818 5.417 -4.460 1.00 91.12 116 ARG A C 1
ATOM 899 O O . ARG A 1 116 ? 8.926 5.479 -3.619 1.00 91.12 116 ARG A O 1
ATOM 906 N N . ALA A 1 117 ? 10.171 4.267 -5.035 1.00 90.44 117 ALA A N 1
ATOM 907 C CA . ALA A 1 117 ? 9.534 2.992 -4.708 1.00 90.44 117 ALA A CA 1
ATOM 908 C C . ALA A 1 117 ? 9.709 2.629 -3.223 1.00 90.44 117 ALA A C 1
ATOM 910 O O . ALA A 1 117 ? 8.757 2.210 -2.566 1.00 90.44 117 ALA A O 1
ATOM 911 N N . LYS A 1 118 ? 10.903 2.854 -2.665 1.00 91.38 118 LYS A N 1
ATOM 912 C CA . LYS A 1 118 ? 11.196 2.626 -1.247 1.00 91.38 118 LYS A CA 1
ATOM 913 C C . LYS A 1 118 ? 10.390 3.548 -0.335 1.00 91.38 118 LYS A C 1
ATOM 915 O O . LYS A 1 118 ? 9.885 3.080 0.682 1.00 91.38 118 LYS A O 1
ATOM 920 N N . THR A 1 119 ? 10.269 4.830 -0.674 1.00 92.75 119 THR A N 1
ATOM 921 C CA . THR A 1 119 ? 9.442 5.783 0.084 1.00 92.75 119 THR A CA 1
ATOM 922 C C . THR A 1 119 ? 7.974 5.370 0.055 1.00 92.75 119 THR A C 1
ATOM 924 O O . THR A 1 119 ? 7.373 5.241 1.113 1.00 92.75 119 THR A O 1
ATOM 927 N N . ASN A 1 120 ? 7.440 5.006 -1.115 1.00 91.38 120 ASN A N 1
ATOM 928 C CA . ASN A 1 120 ? 6.063 4.520 -1.232 1.00 91.38 120 ASN A CA 1
ATOM 929 C C . ASN A 1 120 ? 5.814 3.261 -0.384 1.00 91.38 120 ASN A C 1
ATOM 931 O O . ASN A 1 120 ? 4.787 3.152 0.278 1.00 91.38 120 ASN A O 1
ATOM 935 N N . LEU A 1 121 ? 6.754 2.308 -0.363 1.00 91.56 121 LEU A N 1
ATOM 936 C CA . LEU A 1 121 ? 6.631 1.117 0.485 1.00 91.56 121 LEU A CA 1
ATOM 937 C C . LEU A 1 121 ? 6.668 1.448 1.982 1.00 91.56 121 LEU A C 1
ATOM 939 O O . LEU A 1 121 ? 5.936 0.832 2.755 1.00 91.56 121 LEU A O 1
ATOM 943 N N . LYS A 1 122 ? 7.481 2.427 2.393 1.00 92.50 122 LYS A N 1
ATOM 944 C CA . LYS A 1 122 ? 7.488 2.923 3.777 1.00 92.50 122 LYS A CA 1
ATOM 945 C C . LYS A 1 122 ? 6.180 3.616 4.148 1.00 92.50 122 LYS A C 1
ATOM 947 O O . LYS A 1 122 ? 5.710 3.446 5.268 1.00 92.50 122 LYS A O 1
ATOM 952 N N . ASP A 1 123 ? 5.577 4.358 3.225 1.00 92.94 123 ASP A N 1
ATOM 953 C CA . ASP A 1 123 ? 4.279 4.995 3.458 1.00 92.94 123 ASP A CA 1
ATOM 954 C C . ASP A 1 123 ? 3.171 3.947 3.622 1.00 92.94 123 ASP A C 1
ATOM 956 O O . ASP A 1 123 ? 2.331 4.068 4.515 1.00 92.94 123 ASP A O 1
ATOM 960 N N . VAL A 1 124 ? 3.212 2.865 2.836 1.00 90.12 124 VAL A N 1
ATOM 961 C CA . VAL A 1 124 ? 2.318 1.709 3.015 1.00 90.12 124 VAL A CA 1
ATOM 962 C C . VAL A 1 124 ? 2.537 1.052 4.384 1.00 90.12 124 VAL A C 1
ATOM 964 O O . VAL A 1 124 ? 1.565 0.811 5.100 1.00 90.12 124 VAL A O 1
ATOM 967 N N . GLU A 1 125 ? 3.788 0.811 4.790 1.00 92.50 125 GLU A N 1
ATOM 968 C CA . GLU A 1 125 ? 4.126 0.270 6.118 1.00 92.50 125 GLU A CA 1
ATOM 969 C C . GLU A 1 125 ? 3.590 1.165 7.250 1.00 92.50 125 GLU A C 1
ATOM 971 O O . GLU A 1 125 ? 2.995 0.674 8.217 1.00 92.50 125 GLU A O 1
ATOM 976 N N . LEU A 1 126 ? 3.750 2.485 7.125 1.00 93.44 126 LEU A N 1
ATOM 977 C CA . LEU A 1 126 ? 3.265 3.465 8.094 1.00 93.44 126 LEU A CA 1
ATOM 978 C C . LEU A 1 126 ? 1.734 3.482 8.168 1.00 93.44 126 LEU A C 1
ATOM 980 O O . LEU A 1 126 ? 1.170 3.473 9.268 1.00 93.44 126 LEU A O 1
ATOM 984 N N . TYR A 1 127 ? 1.057 3.477 7.018 1.00 91.19 127 TYR A N 1
ATOM 985 C CA . TYR A 1 127 ? -0.401 3.442 6.930 1.00 91.19 127 TYR A CA 1
ATOM 986 C C . TYR A 1 127 ? -0.966 2.181 7.591 1.00 91.19 127 TYR A C 1
ATOM 988 O O . TYR A 1 127 ? -1.861 2.257 8.440 1.00 91.19 127 TYR A O 1
ATOM 996 N N . LEU A 1 128 ? -0.396 1.019 7.268 1.00 90.81 128 LEU A N 1
ATOM 997 C CA . LEU A 1 128 ? -0.798 -0.262 7.838 1.00 90.81 128 LEU A CA 1
ATOM 998 C C . LEU A 1 128 ? -0.526 -0.321 9.348 1.00 90.81 128 LEU A C 1
ATOM 1000 O O . LEU A 1 128 ? -1.398 -0.729 10.115 1.00 90.81 128 LEU A O 1
ATOM 1004 N N . THR A 1 129 ? 0.636 0.153 9.805 1.00 92.75 129 THR A N 1
ATOM 1005 C CA . THR A 1 129 ? 0.991 0.196 11.237 1.00 92.75 129 THR A CA 1
ATOM 1006 C C . THR A 1 129 ? 0.069 1.124 12.031 1.00 92.75 129 THR A C 1
ATOM 1008 O O . THR A 1 129 ? -0.369 0.786 13.133 1.00 92.75 129 THR A O 1
ATOM 1011 N N . THR A 1 130 ? -0.278 2.280 11.467 1.00 93.19 130 THR A N 1
ATOM 1012 C CA . THR A 1 130 ? -1.219 3.222 12.089 1.00 93.19 130 THR A CA 1
ATOM 1013 C C . THR A 1 130 ? -2.618 2.619 12.167 1.00 93.19 130 THR A C 1
ATOM 1015 O O . THR A 1 130 ? -3.253 2.658 13.223 1.00 93.19 130 THR A O 1
ATOM 1018 N N . THR A 1 131 ? -3.068 1.979 11.086 1.00 90.69 131 THR A N 1
ATOM 1019 C CA . THR A 1 131 ? -4.370 1.304 11.032 1.00 90.69 131 THR A CA 1
ATOM 1020 C C . THR A 1 131 ? -4.443 0.153 12.036 1.00 90.69 131 THR A C 1
ATOM 1022 O O . THR A 1 131 ? -5.424 0.032 12.765 1.00 90.69 131 THR A O 1
ATOM 1025 N N . LYS A 1 132 ? -3.375 -0.644 12.168 1.00 91.62 132 LYS A N 1
ATOM 1026 C CA . LYS A 1 132 ? -3.250 -1.688 13.198 1.00 91.62 132 LYS A CA 1
ATOM 1027 C C . LYS A 1 132 ? -3.488 -1.124 14.602 1.00 91.62 132 LYS A C 1
ATOM 1029 O O . LYS A 1 132 ? -4.248 -1.707 15.375 1.00 91.62 132 LYS A O 1
ATOM 1034 N N . LYS A 1 133 ? -2.855 0.009 14.930 1.00 93.25 133 LYS A N 1
ATOM 1035 C CA . LYS A 1 133 ? -3.023 0.671 16.231 1.00 93.25 133 LYS A CA 1
ATOM 1036 C C . LYS A 1 133 ? -4.471 1.119 16.439 1.00 93.25 133 LYS A C 1
ATOM 1038 O O . LYS A 1 133 ? -5.041 0.822 17.481 1.00 93.25 133 LYS A O 1
ATOM 1043 N N . GLN A 1 134 ? -5.071 1.766 15.441 1.00 91.44 134 GLN A N 1
ATOM 1044 C CA . GLN A 1 134 ? -6.465 2.219 15.504 1.00 91.44 134 GLN A CA 1
ATOM 1045 C C . GLN A 1 134 ? -7.445 1.057 15.699 1.00 91.44 134 GLN A C 1
ATOM 1047 O O . GLN A 1 134 ? -8.328 1.151 16.544 1.00 91.44 134 GLN A O 1
ATOM 1052 N N . ILE A 1 135 ? -7.260 -0.058 14.985 1.00 89.69 135 ILE A N 1
ATOM 1053 C CA . ILE A 1 135 ? -8.088 -1.264 15.133 1.00 89.69 135 ILE A CA 1
ATOM 1054 C C . ILE A 1 135 ? -7.976 -1.831 16.550 1.00 89.69 135 ILE A C 1
ATOM 1056 O O . ILE A 1 135 ? -8.994 -2.111 17.178 1.00 89.69 135 ILE A O 1
ATOM 1060 N N . SER A 1 136 ? -6.756 -1.954 17.082 1.00 91.88 136 SER A N 1
ATOM 1061 C CA . SER A 1 136 ? -6.550 -2.439 18.450 1.00 91.88 136 SER A CA 1
ATOM 1062 C C . SER A 1 136 ? -7.180 -1.512 19.492 1.00 91.88 136 SER A C 1
ATOM 1064 O O . SER A 1 136 ? -7.767 -1.995 20.456 1.00 91.88 136 SER A O 1
ATOM 1066 N N . THR A 1 137 ? -7.082 -0.195 19.310 1.00 93.56 137 THR A N 1
ATOM 1067 C CA . THR A 1 137 ? -7.705 0.772 20.221 1.00 93.56 137 THR A CA 1
ATOM 1068 C C . THR A 1 137 ? -9.229 0.694 20.154 1.00 93.56 137 THR A C 1
ATOM 1070 O O . THR A 1 137 ? -9.871 0.575 21.190 1.00 93.56 137 THR A O 1
ATOM 1073 N N . LEU A 1 138 ? -9.817 0.698 18.955 1.00 90.56 138 LEU A N 1
ATOM 1074 C CA . LEU A 1 138 ? -11.271 0.696 18.783 1.00 90.56 138 LEU A CA 1
ATOM 1075 C C . LEU A 1 138 ? -11.921 -0.610 19.252 1.00 90.56 138 LEU A C 1
ATOM 1077 O O . LEU A 1 138 ? -12.924 -0.570 19.956 1.00 90.56 138 LEU A O 1
ATOM 1081 N N . LEU A 1 139 ? -11.369 -1.761 18.862 1.00 88.06 139 LEU A N 1
ATOM 1082 C CA . LEU A 1 139 ? -12.017 -3.055 19.099 1.00 88.06 139 LEU A CA 1
ATOM 1083 C C . LEU A 1 139 ? -11.656 -3.685 20.443 1.00 88.06 139 LEU A C 1
ATOM 1085 O O . LEU A 1 139 ? -12.402 -4.530 20.923 1.00 88.06 139 LEU A O 1
ATOM 1089 N N . THR A 1 140 ? -10.513 -3.320 21.030 1.00 91.12 140 THR A N 1
ATOM 1090 C CA . THR A 1 140 ? -10.064 -3.893 22.305 1.00 91.12 140 THR A CA 1
ATOM 1091 C C . THR A 1 140 ? -10.149 -2.867 23.426 1.00 91.12 140 THR A C 1
ATOM 1093 O O . THR A 1 140 ? -10.869 -3.091 24.389 1.00 91.12 140 THR A O 1
ATOM 1096 N N . THR A 1 141 ? -9.448 -1.734 23.316 1.00 92.50 141 THR A N 1
ATOM 1097 C CA . THR A 1 141 ? -9.368 -0.754 24.415 1.00 92.50 141 THR A CA 1
ATOM 1098 C C . THR A 1 141 ? -10.713 -0.085 24.684 1.00 92.50 141 THR A C 1
ATOM 1100 O O . THR A 1 141 ? -11.232 -0.194 25.790 1.00 92.50 141 THR A O 1
ATOM 1103 N N . ASN A 1 142 ? -11.314 0.533 23.665 1.00 92.38 142 ASN A N 1
ATOM 1104 C CA . ASN A 1 142 ? -12.581 1.248 23.817 1.00 92.38 142 ASN A CA 1
ATOM 1105 C C . ASN A 1 142 ? -13.731 0.294 24.159 1.00 92.38 142 ASN A C 1
ATOM 1107 O O . ASN A 1 142 ? -14.631 0.660 24.909 1.00 92.38 142 ASN A O 1
ATOM 1111 N N . TYR A 1 143 ? -13.707 -0.933 23.626 1.00 90.19 143 TYR A N 1
ATOM 1112 C CA . TYR A 1 143 ? -14.714 -1.929 23.977 1.00 90.19 143 TYR A CA 1
ATOM 1113 C C . TYR A 1 143 ? -14.588 -2.375 25.437 1.00 90.19 143 TYR A C 1
ATOM 1115 O O . TYR A 1 143 ? -15.594 -2.478 26.125 1.00 90.19 143 TYR A O 1
ATOM 1123 N N . ASN A 1 144 ? -13.368 -2.581 25.937 1.00 92.75 144 ASN A N 1
ATOM 1124 C CA . ASN A 1 144 ? -13.142 -2.925 27.340 1.00 92.75 144 ASN A CA 1
ATOM 1125 C C . ASN A 1 144 ? -13.579 -1.791 28.287 1.00 92.75 144 ASN A C 1
ATOM 1127 O O . ASN A 1 144 ? -14.136 -2.048 29.350 1.00 92.75 144 ASN A O 1
ATOM 1131 N N . GLU A 1 145 ? -13.368 -0.528 27.903 1.00 93.12 145 GLU A N 1
ATOM 1132 C CA . GLU A 1 145 ? -13.917 0.621 28.638 1.00 93.12 145 GLU A CA 1
ATOM 1133 C C . GLU A 1 145 ? -15.452 0.610 28.638 1.00 93.12 145 GLU A C 1
ATOM 1135 O O . GLU A 1 145 ? -16.064 0.750 29.698 1.00 93.12 145 GLU A O 1
ATOM 1140 N N . LEU A 1 146 ? -16.073 0.372 27.477 1.00 90.69 146 LEU A N 1
ATOM 1141 C CA . LEU A 1 146 ? -17.525 0.241 27.350 1.00 90.69 146 LEU A CA 1
ATOM 1142 C C . LEU A 1 146 ? -18.075 -0.897 28.220 1.00 90.69 146 LEU A C 1
ATOM 1144 O O . LEU A 1 146 ? -19.073 -0.697 28.904 1.00 90.69 146 LEU A O 1
ATOM 1148 N N . GLU A 1 147 ? -17.430 -2.063 28.216 1.00 87.81 147 GLU A N 1
ATOM 1149 C CA . GLU A 1 147 ? -17.799 -3.223 29.031 1.00 87.81 147 GLU A CA 1
ATOM 1150 C C . GLU A 1 147 ? -17.794 -2.880 30.525 1.00 87.81 147 GLU A C 1
ATOM 1152 O O . GLU A 1 147 ? -18.788 -3.115 31.214 1.00 87.81 147 GLU A O 1
ATOM 1157 N N . ILE A 1 148 ? -16.722 -2.251 31.018 1.00 90.69 148 ILE A N 1
ATOM 1158 C CA . ILE A 1 148 ? -16.612 -1.830 32.422 1.00 90.69 148 ILE A CA 1
ATOM 1159 C C . ILE A 1 148 ? -17.715 -0.826 32.773 1.00 90.69 148 ILE A C 1
ATOM 1161 O O . ILE A 1 148 ? -18.396 -0.979 33.790 1.00 90.69 148 ILE A O 1
ATOM 1165 N N . THR A 1 149 ? -17.914 0.201 31.944 1.00 91.19 149 THR A N 1
ATOM 1166 C CA . THR A 1 149 ? -18.942 1.221 32.182 1.00 91.19 149 THR A CA 1
ATOM 1167 C C . THR A 1 149 ? -20.344 0.619 32.168 1.00 91.19 149 THR A C 1
ATOM 1169 O O . THR A 1 149 ? -21.142 0.917 33.056 1.00 91.19 149 THR A O 1
ATOM 1172 N N . LEU A 1 150 ? -20.643 -0.254 31.206 1.00 86.94 150 LEU A N 1
ATOM 1173 C CA . LEU A 1 150 ? -21.951 -0.885 31.074 1.00 86.94 150 LEU A CA 1
ATOM 1174 C C . LEU A 1 150 ? -22.235 -1.825 32.249 1.00 86.94 150 LEU A C 1
ATOM 1176 O O . LEU A 1 150 ? -23.331 -1.788 32.802 1.00 86.94 150 LEU A O 1
ATOM 1180 N N . ASN A 1 151 ? -21.240 -2.593 32.699 1.00 86.69 151 ASN A N 1
ATOM 1181 C CA . ASN A 1 151 ? -21.370 -3.459 33.868 1.00 86.69 151 ASN A CA 1
ATOM 1182 C C . ASN A 1 1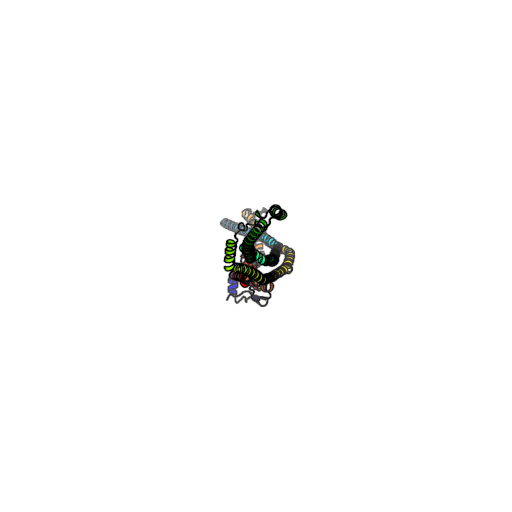51 ? -21.604 -2.653 35.162 1.00 86.69 151 ASN A C 1
ATOM 1184 O O . ASN A 1 151 ? -22.445 -3.030 35.976 1.00 86.69 151 ASN A O 1
ATOM 1188 N N . ASN A 1 152 ? -20.932 -1.506 35.325 1.00 88.31 152 ASN A N 1
ATOM 1189 C CA . ASN A 1 152 ? -21.166 -0.605 36.460 1.00 88.31 152 ASN A CA 1
ATOM 1190 C C . ASN A 1 152 ? -22.594 -0.030 36.457 1.00 88.31 152 ASN A C 1
ATOM 1192 O O . ASN A 1 152 ? -23.235 0.040 37.506 1.00 88.31 152 ASN A O 1
ATOM 1196 N N . ILE A 1 153 ? -23.113 0.356 35.285 1.00 85.50 153 ILE A N 1
ATOM 1197 C CA . ILE A 1 153 ? -24.491 0.851 35.136 1.00 85.50 153 ILE A CA 1
ATOM 1198 C C . ILE A 1 153 ? -25.499 -0.268 35.421 1.00 85.50 153 ILE A C 1
ATOM 1200 O O . ILE A 1 153 ? -26.453 -0.049 36.168 1.00 85.50 153 ILE A O 1
ATOM 1204 N N . LEU A 1 154 ? -25.280 -1.471 34.883 1.00 83.75 154 LEU A N 1
ATOM 1205 C CA . LEU A 1 154 ? -26.129 -2.644 35.119 1.00 83.75 154 LEU A CA 1
ATOM 1206 C C . LEU A 1 154 ? -26.238 -2.958 36.616 1.00 83.75 154 LEU A C 1
ATOM 1208 O O . LEU A 1 154 ? -27.344 -3.082 37.133 1.00 83.75 154 LEU A O 1
ATOM 1212 N N . GLN A 1 155 ? -25.115 -2.981 37.340 1.00 82.44 155 GLN A N 1
ATOM 1213 C CA . GLN A 1 155 ? -25.108 -3.206 38.791 1.00 82.44 155 GLN A CA 1
ATOM 1214 C C . GLN A 1 155 ? -25.834 -2.104 39.577 1.00 82.44 155 GLN A C 1
ATOM 1216 O O . GLN A 1 155 ? -26.498 -2.392 40.573 1.00 82.44 155 GLN A O 1
ATOM 1221 N N . ALA A 1 156 ? -25.748 -0.849 39.130 1.00 83.69 156 ALA A N 1
ATOM 1222 C CA . ALA A 1 156 ? -26.463 0.261 39.756 1.00 83.69 156 ALA A CA 1
ATOM 1223 C C . ALA A 1 156 ? -27.970 0.273 39.429 1.00 83.69 156 ALA A C 1
ATOM 1225 O O . ALA A 1 156 ? -28.758 0.799 40.215 1.00 83.69 156 ALA A O 1
ATOM 1226 N N . SER A 1 157 ? -28.382 -0.323 38.305 1.00 80.56 157 SER A N 1
ATOM 1227 C CA . SER A 1 157 ? -29.750 -0.232 37.774 1.00 80.56 157 SER A CA 1
ATOM 1228 C C . SER A 1 157 ? -30.798 -0.802 38.728 1.00 80.56 157 SER A C 1
ATOM 1230 O O . SER A 1 157 ? -31.833 -0.174 38.926 1.00 80.56 157 SER A O 1
ATOM 1232 N N . GLY A 1 158 ? -30.521 -1.931 39.392 1.00 75.94 158 GLY A N 1
ATOM 1233 C CA . GLY A 1 158 ? -31.456 -2.508 40.368 1.00 75.94 158 GLY A CA 1
ATOM 1234 C C . GLY A 1 158 ? -31.769 -1.550 41.511 1.00 75.94 158 GLY A C 1
ATOM 1235 O O . GLY A 1 158 ? -32.932 -1.283 41.806 1.00 75.94 158 GLY A O 1
ATOM 1236 N N . LYS A 1 159 ? -30.724 -0.940 42.079 1.00 79.38 159 LYS A N 1
ATOM 1237 C CA . LYS A 1 159 ? -30.873 0.058 43.138 1.00 79.38 159 LYS A CA 1
ATOM 1238 C C . LYS A 1 159 ? -31.646 1.283 42.641 1.00 79.38 159 LYS A C 1
ATOM 1240 O O . LYS A 1 159 ? -32.617 1.667 43.284 1.00 79.38 159 LYS A O 1
ATOM 1245 N N . ILE A 1 160 ? -31.274 1.831 41.483 1.00 82.44 160 ILE A N 1
ATOM 1246 C CA . ILE A 1 160 ? -31.922 3.015 40.893 1.00 82.44 160 ILE A CA 1
ATOM 1247 C C . ILE A 1 160 ? -33.423 2.775 40.685 1.00 82.44 160 ILE A C 1
ATOM 1249 O O . ILE A 1 160 ? -34.235 3.590 41.113 1.00 82.44 160 ILE A O 1
ATOM 1253 N N . VAL A 1 161 ? -33.805 1.638 40.094 1.00 80.81 161 VAL A N 1
ATOM 1254 C CA . VAL A 1 161 ? -35.218 1.300 39.853 1.00 80.81 161 VAL A CA 1
ATOM 1255 C C . VAL A 1 161 ? -35.975 1.136 41.172 1.00 80.81 161 VAL A C 1
ATOM 1257 O O . VAL A 1 161 ? -37.089 1.638 41.305 1.00 80.81 161 VAL A O 1
ATOM 1260 N N . THR A 1 162 ? -35.381 0.476 42.174 1.00 76.50 162 THR A N 1
ATOM 1261 C CA . THR A 1 162 ? -36.036 0.311 43.484 1.00 76.50 162 THR A CA 1
ATOM 1262 C C . THR A 1 162 ? -36.193 1.625 44.255 1.00 76.50 162 THR A C 1
ATOM 1264 O O . THR A 1 162 ? -37.205 1.799 44.937 1.00 76.50 162 THR A O 1
ATOM 1267 N N . GLU A 1 163 ? -35.234 2.551 44.140 1.00 81.69 163 GLU A N 1
ATOM 1268 C CA . GLU A 1 163 ? -35.276 3.875 44.773 1.00 81.69 163 GLU A CA 1
ATOM 1269 C C . GLU A 1 163 ? -36.310 4.786 44.101 1.00 81.69 163 GLU A C 1
ATOM 1271 O O . GLU A 1 163 ? -37.135 5.378 44.798 1.00 81.69 163 GLU A O 1
ATOM 1276 N N . GLU A 1 164 ? -36.344 4.833 42.766 1.00 82.75 164 GLU A N 1
ATOM 1277 C CA . GLU A 1 164 ? -37.370 5.568 42.012 1.00 82.75 164 GLU A CA 1
ATOM 1278 C C . GLU A 1 164 ? -38.774 5.022 42.288 1.00 82.75 164 GLU A C 1
ATOM 1280 O O . GLU A 1 164 ? -39.703 5.782 42.566 1.00 82.75 164 GLU A O 1
ATOM 1285 N N . LEU A 1 165 ? -38.933 3.695 42.322 1.00 80.12 165 LEU A N 1
ATOM 1286 C CA . LEU A 1 165 ? -40.208 3.078 42.672 1.00 80.12 165 LEU A CA 1
ATOM 1287 C C . LEU A 1 165 ? -40.639 3.432 44.102 1.00 80.12 165 LEU A C 1
ATOM 1289 O O . LEU A 1 165 ? -41.826 3.649 44.345 1.00 80.12 165 LEU A O 1
ATOM 1293 N N . ALA A 1 166 ? -39.708 3.517 45.054 1.00 78.38 166 ALA A N 1
ATOM 1294 C CA . ALA A 1 166 ? -40.009 3.928 46.426 1.00 78.38 166 ALA A CA 1
ATOM 1295 C C . ALA A 1 166 ? -40.399 5.413 46.521 1.00 78.38 166 ALA A C 1
ATOM 1297 O O . ALA A 1 166 ? -41.288 5.760 47.306 1.00 78.38 166 ALA A O 1
ATOM 1298 N N . ALA A 1 167 ? -39.779 6.269 45.705 1.00 81.75 167 ALA A N 1
ATOM 1299 C CA . ALA A 1 167 ? -40.090 7.691 45.624 1.00 81.75 167 ALA A CA 1
ATOM 1300 C C . ALA A 1 167 ? -41.477 7.935 45.006 1.00 81.75 167 ALA A C 1
ATOM 1302 O O . ALA A 1 167 ? -42.305 8.607 45.623 1.00 81.75 167 ALA A O 1
ATOM 1303 N N . TYR A 1 168 ? -41.765 7.331 43.847 1.00 78.75 168 TYR A N 1
ATOM 1304 C CA . TYR A 1 168 ? -43.051 7.466 43.149 1.00 78.75 168 TYR A CA 1
ATOM 1305 C C . TYR A 1 168 ? -44.228 6.875 43.924 1.00 78.75 168 TYR A C 1
ATOM 1307 O O . TYR A 1 168 ? -45.327 7.425 43.908 1.00 78.75 168 TYR A O 1
ATOM 1315 N N . SER A 1 169 ? -44.018 5.750 44.606 1.00 70.94 169 SER A N 1
ATOM 1316 C CA . SER A 1 169 ? -45.083 5.078 45.362 1.00 70.94 169 SER A CA 1
ATOM 1317 C C . SER A 1 169 ? -45.366 5.716 46.723 1.00 70.94 169 SER A C 1
ATOM 1319 O O . SER A 1 169 ? -46.282 5.274 47.418 1.00 70.94 169 SER A O 1
ATOM 1321 N N . HIS A 1 170 ? -44.584 6.723 47.134 1.00 74.88 170 HIS A N 1
ATOM 1322 C CA . HIS A 1 170 ? -44.593 7.249 48.497 1.00 74.88 170 HIS A CA 1
ATOM 1323 C C . HIS A 1 170 ? -44.564 6.114 49.537 1.00 74.88 170 HIS A C 1
ATOM 1325 O O . HIS A 1 170 ? -45.364 6.093 50.474 1.00 74.88 170 HIS A O 1
ATOM 1331 N N . ALA A 1 171 ? -43.643 5.158 49.386 1.00 68.00 171 ALA A N 1
ATOM 1332 C CA . ALA A 1 171 ? -43.549 3.972 50.247 1.00 68.00 171 ALA A CA 1
ATOM 1333 C C . ALA A 1 171 ? -43.493 4.309 51.756 1.00 68.00 171 ALA A C 1
ATOM 1335 O O . ALA A 1 171 ? -44.001 3.566 52.603 1.00 68.00 171 ALA A O 1
ATOM 1336 N N . VAL A 1 172 ? -42.928 5.473 52.093 1.00 66.88 172 VAL A N 1
ATOM 1337 C CA . VAL A 1 172 ? -42.913 6.039 53.451 1.00 66.88 172 VAL A CA 1
ATOM 1338 C C . VAL A 1 172 ? -44.332 6.318 53.960 1.00 66.88 172 VAL A C 1
ATOM 1340 O O . VAL A 1 172 ? -44.664 5.965 55.088 1.00 66.88 172 VAL A O 1
ATOM 1343 N N . SER A 1 173 ? -45.203 6.879 53.121 1.00 73.75 173 SER A N 1
ATOM 1344 C CA . SER A 1 173 ? -46.605 7.140 53.456 1.00 73.75 173 SER A CA 1
ATOM 1345 C C . SER A 1 173 ? -47.382 5.848 53.702 1.00 73.75 173 SER A C 1
ATOM 1347 O O . SER A 1 173 ? -48.191 5.802 54.624 1.00 73.75 173 SER A O 1
ATOM 1349 N N . LEU A 1 174 ? -47.108 4.783 52.939 1.00 76.06 174 LEU A N 1
ATOM 1350 C CA . LEU A 1 174 ? -47.745 3.474 53.138 1.00 76.06 174 LEU A CA 1
ATOM 1351 C C . LEU A 1 174 ? -47.322 2.819 54.463 1.00 76.06 174 LEU A C 1
ATOM 1353 O O . LEU A 1 174 ? -48.140 2.208 55.150 1.00 76.06 174 LEU A O 1
ATOM 1357 N N . THR A 1 175 ? -46.050 2.972 54.838 1.00 76.62 175 THR A N 1
ATOM 1358 C CA . THR A 1 175 ? -45.507 2.454 56.104 1.00 76.62 175 THR A CA 1
ATOM 1359 C C . THR A 1 175 ? -46.096 3.206 57.298 1.00 76.62 175 THR A C 1
ATOM 1361 O O . THR A 1 175 ? -46.616 2.575 58.217 1.00 76.62 175 THR A O 1
ATOM 1364 N N . ASN A 1 176 ? -46.130 4.540 57.230 1.00 81.06 176 ASN A N 1
ATOM 1365 C CA . ASN A 1 176 ? -46.749 5.386 58.253 1.00 81.06 176 ASN A CA 1
ATOM 1366 C C . ASN A 1 176 ? -48.250 5.094 58.401 1.00 81.06 176 ASN A C 1
ATOM 1368 O O . ASN A 1 176 ? -48.766 5.008 59.514 1.00 81.06 176 ASN A O 1
ATOM 1372 N N . LEU A 1 177 ? -48.961 4.906 57.283 1.00 82.00 177 LEU A N 1
ATOM 1373 C CA . LEU A 1 177 ? -50.382 4.565 57.297 1.00 82.00 177 LEU A CA 1
ATOM 1374 C C . LEU A 1 177 ? -50.622 3.208 57.971 1.00 82.00 177 LEU A C 1
ATOM 1376 O O . LEU A 1 177 ? -51.545 3.084 58.772 1.00 82.00 177 LEU A O 1
ATOM 1380 N N . ASN A 1 178 ? -49.777 2.212 57.696 1.00 82.25 178 ASN A N 1
ATOM 1381 C CA . ASN A 1 178 ? -49.865 0.897 58.328 1.00 82.25 178 ASN A CA 1
ATOM 1382 C C . ASN A 1 178 ? -49.651 0.966 59.851 1.00 82.25 178 ASN A C 1
ATOM 1384 O O . ASN A 1 178 ? -50.358 0.288 60.591 1.00 82.25 178 ASN A O 1
ATOM 1388 N N . GLU A 1 179 ? -48.719 1.793 60.332 1.00 83.31 179 GLU A N 1
ATOM 1389 C CA . GLU A 1 179 ? -48.503 2.003 61.773 1.00 83.31 179 GLU A CA 1
ATOM 1390 C C . GLU A 1 179 ? -49.704 2.674 62.450 1.00 83.31 179 GLU A C 1
ATOM 1392 O O . GLU A 1 179 ? -50.186 2.183 63.473 1.00 83.31 179 GLU A O 1
ATOM 1397 N N . ILE A 1 180 ? -50.241 3.745 61.851 1.00 84.06 180 ILE A N 1
ATOM 1398 C CA . ILE A 1 180 ? -51.430 4.446 62.364 1.00 84.06 180 ILE A CA 1
ATOM 1399 C C . ILE A 1 180 ? -52.613 3.483 62.453 1.00 84.06 180 ILE A C 1
ATOM 1401 O O . ILE A 1 180 ? -53.287 3.404 63.480 1.00 84.06 180 ILE A O 1
ATOM 1405 N N . VAL A 1 181 ? -52.853 2.733 61.379 1.00 84.88 181 VAL A N 1
ATOM 1406 C CA . VAL A 1 181 ? -53.981 1.812 61.284 1.00 84.88 181 VAL A CA 1
ATOM 1407 C C . VAL A 1 181 ? -53.818 0.623 62.238 1.00 84.88 181 VAL A C 1
ATOM 1409 O O . VAL A 1 181 ? -54.798 0.208 62.853 1.00 84.88 181 VAL A O 1
ATOM 1412 N N . SER A 1 182 ? -52.595 0.126 62.451 1.00 82.81 182 SER A N 1
ATOM 1413 C CA . SER A 1 182 ? -52.320 -0.911 63.455 1.00 82.81 182 SER A CA 1
ATOM 1414 C C . SER A 1 182 ? -52.565 -0.428 64.890 1.00 82.81 182 SER A C 1
ATOM 1416 O O . SER A 1 182 ? -52.916 -1.236 65.747 1.00 82.81 182 SER A O 1
ATOM 1418 N N . GLY A 1 183 ? -52.398 0.869 65.166 1.00 84.75 183 GLY A N 1
ATOM 1419 C CA . GLY A 1 183 ? -52.685 1.465 66.474 1.00 84.75 183 GLY A CA 1
ATOM 1420 C C . GLY A 1 183 ? -54.178 1.654 66.771 1.00 84.75 183 GLY A C 1
ATOM 1421 O O . GLY A 1 183 ? -54.552 1.825 67.933 1.00 84.75 183 GLY A O 1
ATOM 1422 N N . LEU A 1 184 ? -55.051 1.599 65.755 1.00 86.19 184 LEU A N 1
ATOM 1423 C CA . LEU A 1 184 ? -56.489 1.847 65.920 1.00 86.19 184 LEU A CA 1
ATOM 1424 C C . LEU A 1 184 ? -57.184 0.820 66.822 1.00 86.19 184 LEU A C 1
ATOM 1426 O O . LEU A 1 184 ? -58.132 1.193 67.515 1.00 86.19 184 LEU A O 1
ATOM 1430 N N . ASP A 1 185 ? -56.733 -0.441 66.856 1.00 84.19 185 ASP A N 1
ATOM 1431 C CA . ASP A 1 185 ? -57.339 -1.444 67.744 1.00 84.19 185 ASP A CA 1
ATOM 1432 C C . ASP A 1 185 ? -57.065 -1.129 69.217 1.00 84.19 185 ASP A C 1
ATOM 1434 O O . ASP A 1 185 ? -57.993 -1.131 70.024 1.00 84.19 185 ASP A O 1
ATOM 1438 N N . THR A 1 186 ? -55.827 -0.762 69.553 1.00 86.81 186 THR A N 1
ATOM 1439 C CA . THR A 1 186 ? -55.460 -0.332 70.908 1.00 86.81 186 THR A CA 1
ATOM 1440 C C . THR A 1 186 ? -56.264 0.897 71.320 1.00 86.81 186 THR A C 1
ATOM 1442 O O . THR A 1 186 ? -56.907 0.889 72.367 1.00 86.81 186 THR A O 1
ATOM 1445 N N . ILE A 1 187 ? -56.351 1.910 70.447 1.00 86.81 187 ILE A N 1
ATOM 1446 C CA . ILE A 1 187 ? -57.144 3.122 70.711 1.00 86.81 187 ILE A CA 1
ATOM 1447 C C . ILE A 1 187 ? -58.627 2.770 70.915 1.00 86.81 187 ILE A C 1
ATOM 1449 O O . ILE A 1 187 ? -59.283 3.314 71.802 1.00 86.81 187 ILE A O 1
ATOM 1453 N N . ARG A 1 188 ? -59.179 1.834 70.132 1.00 86.25 188 ARG A N 1
ATOM 1454 C CA . ARG A 1 188 ? -60.559 1.356 70.307 1.00 86.25 188 ARG A CA 1
ATOM 1455 C C . ARG A 1 188 ? -60.759 0.701 71.675 1.00 86.25 188 ARG A C 1
ATOM 1457 O O . ARG A 1 188 ? -61.794 0.931 72.304 1.00 86.25 188 ARG A O 1
ATOM 1464 N N . GLN A 1 189 ? -59.817 -0.130 72.117 1.00 87.06 189 GLN A N 1
ATOM 1465 C CA . GLN A 1 189 ? -59.876 -0.796 73.420 1.00 87.06 189 GLN A CA 1
ATOM 1466 C C . GLN A 1 189 ? -59.786 0.218 74.567 1.00 87.06 189 GLN A C 1
ATOM 1468 O O . GLN A 1 189 ? -60.623 0.177 75.471 1.00 87.06 189 GLN A O 1
ATOM 1473 N N . ASP A 1 190 ? -58.869 1.180 74.474 1.00 88.81 190 ASP A N 1
ATOM 1474 C CA . ASP A 1 190 ? -58.705 2.249 75.461 1.00 88.81 190 ASP A CA 1
ATOM 1475 C C . ASP A 1 190 ? -59.961 3.125 75.557 1.00 88.81 190 ASP A C 1
ATOM 1477 O O . ASP A 1 190 ? -60.459 3.381 76.652 1.00 88.81 190 ASP A O 1
ATOM 1481 N N . LEU A 1 191 ? -60.557 3.519 74.425 1.00 88.44 191 LEU A N 1
ATOM 1482 C CA . LEU A 1 191 ? -61.799 4.302 74.415 1.00 88.44 191 LEU A CA 1
ATOM 1483 C C . LEU A 1 191 ? -62.986 3.527 75.006 1.00 88.44 191 LEU A C 1
ATOM 1485 O O . LEU A 1 191 ? -63.801 4.115 75.716 1.00 88.44 191 LEU A O 1
ATOM 1489 N N . ARG A 1 192 ? -63.082 2.210 74.768 1.00 88.50 192 ARG A N 1
ATOM 1490 C CA . ARG A 1 192 ? -64.089 1.353 75.427 1.00 88.50 192 ARG A CA 1
ATOM 1491 C C . ARG A 1 192 ? -63.863 1.274 76.931 1.00 88.50 192 ARG A C 1
ATOM 1493 O O . ARG A 1 192 ? -64.828 1.288 77.693 1.00 88.50 192 ARG A O 1
ATOM 1500 N N . MET A 1 193 ? -62.607 1.178 77.357 1.00 89.19 193 MET A N 1
ATOM 1501 C CA . MET A 1 193 ? -62.253 1.164 78.770 1.00 89.19 193 MET A CA 1
ATOM 1502 C C . MET A 1 193 ? -62.613 2.494 79.433 1.00 89.19 193 MET A C 1
ATOM 1504 O O . MET A 1 193 ? -63.219 2.485 80.500 1.00 89.19 193 MET A O 1
ATOM 1508 N N . ILE A 1 194 ? -62.319 3.622 78.782 1.00 87.75 194 ILE A N 1
ATOM 1509 C CA . ILE A 1 194 ? -62.674 4.965 79.254 1.00 87.75 194 ILE A CA 1
ATOM 1510 C C . ILE A 1 194 ? -64.195 5.131 79.347 1.00 87.75 194 ILE A C 1
ATOM 1512 O O . ILE A 1 194 ? -64.668 5.601 80.381 1.00 87.75 194 ILE A O 1
ATOM 1516 N N . ASP A 1 195 ? -64.969 4.714 78.337 1.00 87.44 195 ASP A N 1
ATOM 1517 C CA . ASP A 1 195 ? -66.442 4.766 78.387 1.00 87.44 195 ASP A CA 1
ATOM 1518 C C . ASP A 1 195 ? -66.979 3.944 79.567 1.00 87.44 195 ASP A C 1
ATOM 1520 O O . ASP A 1 195 ? -67.765 4.443 80.374 1.00 87.44 195 ASP A O 1
ATOM 1524 N N . LYS A 1 196 ? -66.484 2.711 79.734 1.00 87.94 196 LYS A N 1
ATOM 1525 C CA . LYS A 1 196 ? -66.888 1.838 80.840 1.00 87.94 196 LYS A CA 1
ATOM 1526 C C . LYS A 1 196 ? -66.533 2.436 82.201 1.00 87.94 196 LYS A C 1
ATOM 1528 O O . LYS A 1 196 ? -67.404 2.535 83.057 1.00 87.94 196 LYS A O 1
ATOM 1533 N N . LEU A 1 197 ? -65.287 2.870 82.395 1.00 87.31 197 LEU A N 1
ATOM 1534 C CA . LEU A 1 197 ? -64.833 3.487 83.644 1.00 87.31 197 LEU A CA 1
ATOM 1535 C C . LEU A 1 197 ? -65.623 4.758 83.961 1.00 87.31 197 LEU A C 1
ATOM 1537 O O . LEU A 1 197 ? -65.977 4.983 85.114 1.00 87.31 197 LEU A O 1
ATOM 1541 N N . THR A 1 198 ? -65.943 5.563 82.949 1.00 86.75 198 THR A N 1
ATOM 1542 C CA . THR A 1 198 ? -66.757 6.774 83.111 1.00 86.75 198 THR A CA 1
ATOM 1543 C C . THR A 1 198 ? -68.176 6.427 83.560 1.00 86.75 198 THR A C 1
ATOM 1545 O O . THR A 1 198 ? -68.693 7.038 84.497 1.00 86.75 198 THR A O 1
ATOM 1548 N N . ARG A 1 199 ? -68.797 5.401 82.960 1.00 85.00 199 ARG A N 1
ATOM 1549 C CA . ARG A 1 199 ? -70.115 4.888 83.379 1.00 85.00 199 ARG A CA 1
ATOM 1550 C C . ARG A 1 199 ? -70.090 4.305 84.792 1.00 85.00 199 ARG A C 1
ATOM 1552 O O . ARG A 1 199 ? -70.993 4.595 85.580 1.00 85.00 199 ARG A O 1
ATOM 1559 N N . ASP A 1 200 ? -69.066 3.522 85.122 1.00 86.62 200 ASP A N 1
ATOM 1560 C CA . ASP A 1 200 ? -68.896 2.895 86.435 1.00 86.62 200 ASP A CA 1
ATOM 1561 C C . ASP A 1 200 ? -68.675 3.959 87.521 1.00 86.62 200 ASP A C 1
ATOM 1563 O O . ASP A 1 200 ? -69.336 3.927 88.557 1.00 86.62 200 ASP A O 1
ATOM 1567 N N . LEU A 1 201 ? -67.821 4.959 87.269 1.00 85.69 201 LEU A N 1
ATOM 1568 C CA . LEU A 1 201 ? -67.613 6.099 88.168 1.00 85.69 201 LEU A CA 1
ATOM 1569 C C . LEU A 1 201 ? -68.902 6.893 88.374 1.00 85.69 201 LEU A C 1
ATOM 1571 O O . LEU A 1 201 ? -69.257 7.172 89.516 1.00 85.69 201 LEU A O 1
ATOM 1575 N N . ARG A 1 202 ? -69.641 7.203 87.300 1.00 83.94 202 ARG A N 1
ATOM 1576 C CA . ARG A 1 202 ? -70.929 7.910 87.386 1.00 83.94 202 ARG A CA 1
ATOM 1577 C C . ARG A 1 202 ? -71.950 7.122 88.215 1.00 83.94 202 ARG A C 1
ATOM 1579 O O . ARG A 1 202 ? -72.645 7.694 89.055 1.00 83.94 202 ARG A O 1
ATOM 1586 N N . THR A 1 203 ? -72.001 5.805 88.028 1.00 85.25 203 THR A N 1
ATOM 1587 C CA . THR A 1 203 ? -72.899 4.912 88.774 1.00 85.25 203 THR A CA 1
ATOM 1588 C C . THR A 1 203 ? -72.497 4.828 90.245 1.00 85.25 203 THR A C 1
ATOM 1590 O O . THR A 1 203 ? -73.329 5.072 91.118 1.00 85.25 203 THR A O 1
ATOM 1593 N N . ASN A 1 204 ? -71.224 4.570 90.541 1.00 85.50 204 ASN A N 1
ATOM 1594 C CA . ASN A 1 204 ? -70.714 4.469 91.909 1.00 85.50 204 ASN A CA 1
ATOM 1595 C C . ASN A 1 204 ? -70.835 5.795 92.665 1.00 85.50 204 ASN A C 1
ATOM 1597 O O . ASN A 1 204 ? -71.206 5.797 93.835 1.00 85.50 204 ASN A O 1
ATOM 1601 N N . ALA A 1 205 ? -70.587 6.926 92.000 1.00 84.44 205 ALA A N 1
ATOM 1602 C CA . ALA A 1 205 ? -70.800 8.251 92.571 1.00 84.44 205 ALA A CA 1
ATOM 1603 C C . ALA A 1 205 ? -72.270 8.473 92.939 1.00 84.44 205 ALA A C 1
ATOM 1605 O O . ALA A 1 205 ? -72.558 8.927 94.043 1.00 84.44 205 ALA A O 1
ATOM 1606 N N . SER A 1 206 ? -73.201 8.084 92.058 1.00 81.69 206 SER A N 1
ATOM 1607 C CA . SER A 1 206 ? -74.638 8.180 92.335 1.00 81.69 206 SER A CA 1
ATOM 1608 C C . SER A 1 206 ? -75.073 7.285 93.504 1.00 81.69 206 SER A C 1
ATOM 1610 O O . SER A 1 206 ? -75.847 7.715 94.359 1.00 81.69 206 SER A O 1
ATOM 1612 N N . GLN A 1 207 ? -74.530 6.065 93.598 1.00 84.69 207 GLN A N 1
ATOM 1613 C CA . GLN A 1 207 ? -74.798 5.145 94.706 1.00 84.69 207 GLN A CA 1
ATOM 1614 C C . GLN A 1 207 ? -74.235 5.677 96.022 1.00 84.69 207 GLN A C 1
ATOM 1616 O O . GLN A 1 207 ? -74.941 5.695 97.030 1.00 84.69 207 GLN A O 1
ATOM 1621 N N . LEU A 1 208 ? -72.989 6.155 96.015 1.00 84.50 208 LEU A N 1
ATOM 1622 C CA . LEU A 1 208 ? -72.361 6.746 97.188 1.00 84.50 208 LEU A CA 1
ATOM 1623 C C . LEU A 1 208 ? -73.145 7.981 97.646 1.00 84.50 208 LEU A C 1
ATOM 1625 O O . LEU A 1 208 ? -73.363 8.140 98.841 1.00 84.50 208 LEU A O 1
ATOM 1629 N N . ASP A 1 209 ? -73.640 8.812 96.724 1.00 83.12 209 ASP A N 1
ATOM 1630 C CA . ASP A 1 209 ? -74.443 10.003 97.034 1.00 83.12 209 ASP A CA 1
ATOM 1631 C C . ASP A 1 209 ? -75.775 9.626 97.701 1.00 83.12 209 ASP A C 1
ATOM 1633 O O . ASP A 1 209 ? -76.191 10.241 98.684 1.00 83.12 209 ASP A O 1
ATOM 1637 N N . ILE A 1 210 ? -76.421 8.546 97.248 1.00 82.88 210 ILE A N 1
ATOM 1638 C CA . ILE A 1 210 ? -77.599 7.973 97.917 1.00 82.88 210 ILE A CA 1
ATOM 1639 C C . ILE A 1 210 ? -77.251 7.486 99.333 1.00 82.88 210 ILE A C 1
ATOM 1641 O O . ILE A 1 210 ? -77.954 7.837 100.284 1.00 82.88 210 ILE A O 1
ATOM 1645 N N . VAL A 1 211 ? -76.166 6.720 99.496 1.00 85.25 211 VAL A N 1
ATOM 1646 C CA . VAL A 1 211 ? -75.754 6.158 100.794 1.00 85.25 211 VAL A CA 1
ATOM 1647 C C . VAL A 1 211 ? -75.352 7.257 101.779 1.00 85.25 211 VAL A C 1
ATOM 1649 O O . VAL A 1 211 ? -75.815 7.249 102.917 1.00 85.25 211 VAL A O 1
ATOM 1652 N N . VAL A 1 212 ? -74.555 8.240 101.353 1.00 84.12 212 VAL A N 1
ATOM 1653 C CA . VAL A 1 212 ? -74.127 9.378 102.182 1.00 84.12 212 VAL A CA 1
ATOM 1654 C C . VAL A 1 212 ? -75.328 10.220 102.605 1.00 84.12 212 VAL A C 1
ATOM 1656 O O . VAL A 1 212 ? -75.424 10.587 103.777 1.00 84.12 212 VAL A O 1
ATOM 1659 N N . ARG A 1 213 ? -76.295 10.469 101.709 1.00 81.75 213 ARG A N 1
ATOM 1660 C CA . ARG A 1 213 ? -77.564 11.117 102.085 1.00 81.75 213 ARG A CA 1
ATOM 1661 C C . ARG A 1 213 ? -78.351 10.300 103.113 1.00 81.75 213 ARG A C 1
ATOM 1663 O O . ARG A 1 213 ? -78.899 10.886 104.046 1.00 81.75 213 ARG A O 1
ATOM 1670 N N . GLY A 1 214 ? -78.385 8.974 102.974 1.00 83.69 214 GLY A N 1
ATOM 1671 C CA . GLY A 1 214 ? -79.030 8.069 103.932 1.00 83.69 214 GLY A CA 1
ATOM 1672 C C . GLY A 1 214 ? -78.370 8.093 105.314 1.00 83.69 214 GLY A C 1
ATOM 1673 O O . GLY A 1 214 ? -79.047 8.289 106.320 1.00 83.69 214 GLY A O 1
ATOM 1674 N N . VAL A 1 215 ? -77.041 7.977 105.366 1.00 83.75 215 VAL A N 1
ATOM 1675 C CA . VAL A 1 215 ? -76.248 8.043 106.606 1.00 83.75 215 VAL A CA 1
ATOM 1676 C C . VAL A 1 215 ? -76.401 9.404 107.278 1.00 83.75 215 VAL A C 1
ATOM 1678 O O . VAL A 1 215 ? -76.662 9.463 108.477 1.00 83.75 215 VAL A O 1
ATOM 1681 N N . LYS A 1 216 ? -76.329 10.495 106.506 1.00 82.81 216 LYS A N 1
ATOM 1682 C CA . LYS A 1 216 ? -76.587 11.854 106.994 1.00 82.81 216 LYS A CA 1
ATOM 1683 C C . LYS A 1 216 ? -77.959 11.961 107.652 1.00 82.81 216 LYS A C 1
ATOM 1685 O O . LYS A 1 216 ? -78.049 12.511 108.744 1.00 82.81 216 LYS A O 1
ATOM 1690 N N . LYS A 1 217 ? -79.008 11.430 107.014 1.00 82.25 217 LYS A N 1
ATOM 1691 C CA . LYS A 1 217 ? -80.372 11.437 107.560 1.00 82.25 217 LYS A CA 1
ATOM 1692 C C . LYS A 1 217 ? -80.447 10.680 108.892 1.00 82.25 217 LYS A C 1
ATOM 1694 O O . LYS A 1 217 ? -80.924 11.249 109.869 1.00 82.25 217 LYS A O 1
ATOM 1699 N N . ASN A 1 218 ? -79.914 9.458 108.947 1.00 82.38 218 ASN A N 1
ATOM 1700 C CA . ASN A 1 218 ? -79.940 8.621 110.153 1.00 82.38 218 ASN A CA 1
ATOM 1701 C C . ASN A 1 218 ? -79.130 9.227 111.315 1.00 82.38 218 ASN A C 1
ATOM 1703 O O . ASN A 1 218 ? -79.565 9.178 112.466 1.00 82.38 218 ASN A O 1
ATOM 1707 N N . LEU A 1 219 ? -77.964 9.820 111.030 1.00 78.25 219 LEU A N 1
ATOM 1708 C CA . LEU A 1 219 ? -77.147 10.527 112.025 1.00 78.25 219 LEU A CA 1
ATOM 1709 C C . LEU A 1 219 ? -77.869 11.754 112.577 1.00 78.25 219 LEU A C 1
ATOM 1711 O O . LEU A 1 219 ? -77.879 11.949 113.788 1.00 78.25 219 LEU A O 1
ATOM 1715 N N . LEU A 1 220 ? -78.501 12.555 111.713 1.00 79.00 220 LEU A N 1
ATOM 1716 C CA . LEU A 1 220 ? -79.310 13.702 112.136 1.00 79.00 220 LEU A CA 1
ATOM 1717 C C . LEU A 1 220 ? -80.461 13.269 113.046 1.00 79.00 220 LEU A C 1
ATOM 1719 O O . LEU A 1 220 ? -80.675 13.879 114.090 1.00 79.00 220 LEU A O 1
ATOM 1723 N N . GLU A 1 221 ? -81.171 12.205 112.679 1.00 79.00 221 GLU A N 1
ATOM 1724 C CA . GLU A 1 221 ? -82.289 11.658 113.455 1.00 79.00 221 GLU A CA 1
ATOM 1725 C C . GLU A 1 221 ? -81.831 11.123 114.825 1.00 79.00 221 GLU A C 1
ATOM 1727 O O . GLU A 1 221 ? -82.431 11.428 115.853 1.00 79.00 221 GLU A O 1
ATOM 1732 N N . THR A 1 222 ? -80.700 10.415 114.872 1.00 77.12 222 THR A N 1
ATOM 1733 C CA . THR A 1 222 ? -80.150 9.864 116.124 1.00 77.12 222 THR A CA 1
ATOM 1734 C C . THR A 1 222 ? -79.600 10.959 117.046 1.00 77.12 222 THR A C 1
ATOM 1736 O O . THR A 1 222 ? -79.849 10.948 118.252 1.00 77.12 222 THR A O 1
ATOM 1739 N N . LEU A 1 223 ? -78.873 11.936 116.494 1.00 72.56 223 LEU A N 1
ATOM 1740 C CA . LEU A 1 223 ? -78.269 13.026 117.267 1.00 72.56 223 LEU A CA 1
ATOM 1741 C C . LEU A 1 223 ? -79.307 14.036 117.767 1.00 72.56 223 LEU A C 1
ATOM 1743 O O . LEU A 1 223 ? -79.130 14.589 118.848 1.00 72.56 223 LEU A O 1
ATOM 1747 N N . THR A 1 224 ? -80.409 14.243 117.038 1.00 71.06 224 THR A N 1
ATOM 1748 C CA . THR A 1 224 ? -81.533 15.069 117.519 1.00 71.06 224 THR A CA 1
ATOM 1749 C C . THR A 1 224 ? -82.331 14.394 118.640 1.00 71.06 224 THR A C 1
ATOM 1751 O O . THR A 1 224 ? -82.903 15.090 119.478 1.00 71.06 224 THR A O 1
ATOM 1754 N N . GLY A 1 225 ? -82.319 13.058 118.720 1.00 71.38 225 GLY A N 1
ATOM 1755 C CA . GLY A 1 225 ? -82.900 12.291 119.829 1.00 71.38 225 GLY A CA 1
ATOM 1756 C C . GLY A 1 225 ? -82.061 12.271 121.119 1.00 71.38 225 GLY A C 1
ATOM 1757 O O . GLY A 1 225 ? -82.576 11.903 122.176 1.00 71.38 225 GLY A O 1
ATOM 1758 N N . CYS A 1 226 ? -80.790 12.682 121.069 1.00 74.25 226 CYS A N 1
ATOM 1759 C CA . CYS A 1 226 ? -79.872 12.676 122.209 1.00 74.25 226 CYS A CA 1
ATOM 1760 C C . CYS A 1 226 ? -79.854 14.035 122.938 1.00 74.25 226 CYS A C 1
ATOM 1762 O O . CYS A 1 226 ? -79.505 15.057 122.353 1.00 74.25 226 CYS A O 1
ATOM 1764 N N . LYS A 1 227 ? -80.183 14.061 124.239 1.00 66.94 227 LYS A N 1
ATOM 1765 C CA . LYS A 1 227 ? -80.241 15.296 125.060 1.00 66.94 227 LYS A CA 1
ATOM 1766 C C . LYS A 1 227 ? -78.958 15.617 125.848 1.00 66.94 227 LYS A C 1
ATOM 1768 O O . LYS A 1 227 ? -78.955 16.557 126.638 1.00 66.94 227 LYS A O 1
ATOM 1773 N N . ASN A 1 228 ? -77.881 14.855 125.658 1.00 75.56 228 ASN A N 1
ATOM 1774 C CA . ASN A 1 228 ? -76.617 15.065 126.372 1.00 75.56 228 ASN A CA 1
ATOM 1775 C C . ASN A 1 228 ? -75.761 16.148 125.690 1.00 75.56 228 ASN A C 1
ATOM 1777 O O . ASN A 1 228 ? -75.726 16.229 124.462 1.00 75.56 228 ASN A O 1
ATOM 1781 N N . HIS A 1 229 ? -75.020 16.934 126.482 1.00 71.88 229 HIS A N 1
ATOM 1782 C CA . HIS A 1 229 ? -74.134 18.007 125.994 1.00 71.88 229 HIS A CA 1
ATOM 1783 C C . HIS A 1 229 ? -73.082 17.501 124.985 1.00 71.88 229 HIS A C 1
ATOM 1785 O O . HIS A 1 229 ? -72.776 18.178 124.007 1.00 71.88 229 HIS A O 1
ATOM 1791 N N . GLU A 1 230 ? -72.590 16.271 125.159 1.00 72.12 230 GLU A N 1
ATOM 1792 C CA . GLU A 1 230 ? -71.621 15.647 124.246 1.00 72.12 230 GLU A CA 1
ATOM 1793 C C . GLU A 1 230 ? -72.188 15.398 122.832 1.00 72.12 230 GLU A C 1
ATOM 1795 O O . GLU A 1 230 ? -71.467 15.518 121.845 1.00 72.12 230 GLU A O 1
ATOM 1800 N N . CYS A 1 231 ? -73.495 15.137 122.691 1.00 71.56 231 CYS A N 1
ATOM 1801 C CA . CYS A 1 231 ? -74.127 14.898 121.386 1.00 71.56 231 CYS A CA 1
ATOM 1802 C C . CYS A 1 231 ? -74.244 16.177 120.537 1.00 71.56 231 CYS A C 1
ATOM 1804 O O . CYS A 1 231 ? -74.077 16.129 119.317 1.00 71.56 231 CYS A O 1
ATOM 1806 N N . GLN A 1 232 ? -74.493 17.332 121.167 1.00 70.06 232 GLN A N 1
ATOM 1807 C CA . GLN A 1 232 ? -74.501 18.623 120.466 1.00 70.06 232 GLN A CA 1
ATOM 1808 C C . GLN A 1 232 ? -73.101 19.020 119.990 1.00 70.06 232 GLN A C 1
ATOM 1810 O O . GLN A 1 232 ? -72.963 19.582 118.901 1.00 70.06 232 GLN A O 1
ATOM 1815 N N . GLN A 1 233 ? -72.070 18.677 120.766 1.00 74.88 233 GLN A N 1
ATOM 1816 C CA . GLN A 1 233 ? -70.681 18.923 120.394 1.00 74.88 233 GLN A CA 1
ATOM 1817 C C . GLN A 1 233 ? -70.286 18.129 119.137 1.00 74.88 233 GLN A C 1
ATOM 1819 O O . GLN A 1 233 ? -69.761 18.710 118.191 1.00 74.88 233 GLN A O 1
ATOM 1824 N N . VAL A 1 234 ? -70.653 16.844 119.050 1.00 75.38 234 VAL A N 1
ATOM 1825 C CA . VAL A 1 234 ? -70.404 16.003 117.859 1.00 75.38 234 VAL A CA 1
ATOM 1826 C C . VAL A 1 234 ? -71.097 16.550 116.600 1.00 75.38 234 VAL A C 1
ATOM 1828 O O . VAL A 1 234 ? -70.514 16.542 115.515 1.00 75.38 234 VAL A O 1
ATOM 1831 N N . LEU A 1 235 ? -72.326 17.065 116.718 1.00 72.94 235 LEU A N 1
ATOM 1832 C CA . LEU A 1 235 ? -73.054 17.642 115.580 1.00 72.94 235 LEU A CA 1
ATOM 1833 C C . LEU A 1 235 ? -72.331 18.869 114.989 1.00 72.94 235 LEU A C 1
ATOM 1835 O O . LEU A 1 235 ? -72.311 19.047 113.766 1.00 72.94 235 LEU A O 1
ATOM 1839 N N . HIS A 1 236 ? -71.747 19.701 115.856 1.00 70.94 236 HIS A N 1
ATOM 1840 C CA . HIS A 1 236 ? -71.046 20.925 115.476 1.00 70.94 236 HIS A CA 1
ATOM 1841 C C . HIS A 1 236 ? -69.611 20.652 114.994 1.00 70.94 236 HIS A C 1
ATOM 1843 O O . HIS A 1 236 ? -69.228 21.150 113.932 1.00 70.94 236 HIS A O 1
ATOM 1849 N N . ASP A 1 237 ? -68.850 19.817 115.710 1.00 76.38 237 ASP A N 1
ATOM 1850 C CA . ASP A 1 237 ? -67.446 19.508 115.397 1.00 76.38 237 ASP A CA 1
ATOM 1851 C C . ASP A 1 237 ? -67.298 18.799 114.041 1.00 76.38 237 ASP A C 1
ATOM 1853 O O . ASP A 1 237 ? -66.398 19.123 113.265 1.00 76.38 237 ASP A O 1
ATOM 1857 N N . TYR A 1 238 ? -68.226 17.896 113.700 1.00 70.69 238 TYR A N 1
ATOM 1858 C CA . TYR A 1 238 ? -68.176 17.124 112.451 1.00 70.69 238 TYR A CA 1
ATOM 1859 C C . TYR A 1 238 ? -69.044 17.686 111.314 1.00 70.69 238 TYR A C 1
ATOM 1861 O O . TYR A 1 238 ? -69.121 17.075 110.249 1.00 70.69 238 TYR A O 1
ATOM 1869 N N . LYS A 1 239 ? -69.695 18.846 111.506 1.00 70.12 239 LYS A N 1
ATOM 1870 C CA . LYS A 1 239 ? -70.482 19.566 110.478 1.00 70.12 239 LYS A CA 1
ATOM 1871 C C . LYS A 1 239 ? -71.399 18.656 109.645 1.00 70.12 239 LYS A C 1
ATOM 1873 O O . LYS A 1 239 ? -71.466 18.765 108.419 1.00 70.12 239 LYS A O 1
ATOM 1878 N N . ILE A 1 240 ? -72.151 17.776 110.304 1.00 71.25 240 ILE A N 1
ATOM 1879 C CA . ILE A 1 240 ? -72.936 16.710 109.648 1.00 71.25 240 ILE A CA 1
ATOM 1880 C C . ILE A 1 240 ? -73.970 17.271 108.645 1.00 71.25 240 ILE A C 1
ATOM 1882 O O . ILE A 1 240 ? -74.238 16.665 107.605 1.00 71.25 240 ILE A O 1
ATOM 1886 N N . ASN A 1 241 ? -74.476 18.492 108.871 1.00 66.81 241 ASN A N 1
ATOM 1887 C CA . ASN A 1 241 ? -75.362 19.196 107.931 1.00 66.81 241 ASN A CA 1
ATOM 1888 C C . ASN A 1 241 ? -74.734 19.451 106.548 1.00 66.81 241 ASN A C 1
ATOM 1890 O O . ASN A 1 241 ? -75.467 19.600 105.569 1.00 66.81 241 ASN A O 1
ATOM 1894 N N . GLN A 1 242 ? -73.406 19.472 106.447 1.00 68.69 242 GLN A N 1
ATOM 1895 C CA . GLN A 1 242 ? -72.659 19.765 105.221 1.00 68.69 242 GLN A CA 1
ATOM 1896 C C . GLN A 1 242 ? -72.110 18.509 104.529 1.00 68.69 242 GLN A C 1
ATOM 1898 O O . GLN A 1 242 ? -71.472 18.622 103.484 1.00 68.69 242 GLN A O 1
ATOM 1903 N N . MET A 1 243 ? -72.399 17.309 105.049 1.00 69.31 243 MET A N 1
ATOM 1904 C CA . MET A 1 243 ? -71.989 16.059 104.410 1.00 69.31 243 MET A CA 1
ATOM 1905 C C . MET A 1 243 ? -72.689 15.917 103.047 1.00 69.31 243 MET A C 1
ATOM 1907 O O . MET A 1 243 ? -73.915 15.793 102.968 1.00 69.31 243 MET A O 1
ATOM 1911 N N . SER A 1 244 ? -71.912 16.019 10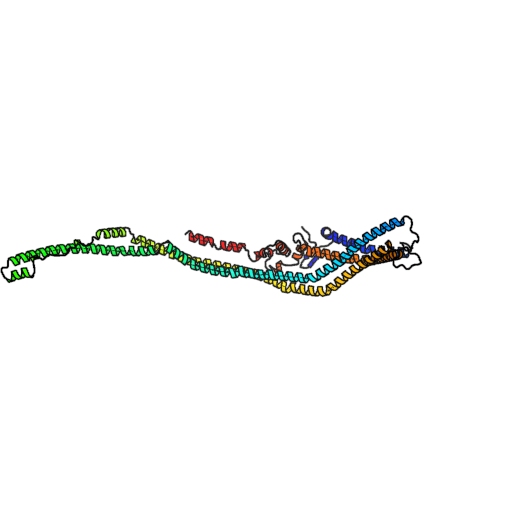1.973 1.00 69.44 244 SER A N 1
ATOM 1912 C CA . SER A 1 244 ? -72.332 15.837 100.581 1.00 69.44 244 SER A CA 1
ATOM 1913 C C . SER A 1 244 ? -71.124 15.412 99.754 1.00 69.44 244 SER A C 1
ATOM 1915 O O . SER A 1 244 ? -69.984 15.702 100.123 1.00 69.44 244 SER A O 1
ATOM 1917 N N . ILE A 1 245 ? -71.364 14.711 98.652 1.00 71.50 245 ILE A N 1
ATOM 1918 C CA . ILE A 1 245 ? -70.303 14.309 97.731 1.00 71.50 245 ILE A CA 1
ATOM 1919 C C . ILE A 1 245 ? -70.101 15.434 96.722 1.00 71.50 245 ILE A C 1
ATOM 1921 O O . ILE A 1 245 ? -71.012 15.761 95.970 1.00 71.50 245 ILE A O 1
ATOM 1925 N N . GLN A 1 246 ? -68.909 16.028 96.704 1.00 65.50 246 GLN A N 1
ATOM 1926 C CA . GLN A 1 246 ? -68.542 17.095 95.767 1.00 65.50 246 GLN A CA 1
ATOM 1927 C C . GLN A 1 246 ? -67.746 16.549 94.576 1.00 65.50 246 GLN A C 1
ATOM 1929 O O . GLN A 1 246 ? -66.642 17.011 94.298 1.00 65.50 246 GLN A O 1
ATOM 1934 N N . VAL A 1 247 ? -68.276 15.540 93.883 1.00 69.50 247 VAL A N 1
ATOM 1935 C CA . VAL A 1 247 ? -67.627 15.004 92.679 1.00 69.50 247 VAL A CA 1
ATOM 1936 C C . VAL A 1 247 ? -68.613 15.020 91.518 1.00 69.50 247 VAL A C 1
ATOM 1938 O O . VAL A 1 247 ? -69.650 14.366 91.573 1.00 69.50 247 VAL A O 1
ATOM 1941 N N . ASP A 1 248 ? -68.286 15.799 90.486 1.00 71.38 248 ASP A N 1
ATOM 1942 C CA . ASP A 1 248 ? -69.097 16.001 89.285 1.00 71.38 248 ASP A CA 1
ATOM 1943 C C . ASP A 1 248 ? -68.437 15.298 88.091 1.00 71.38 248 ASP A C 1
ATOM 1945 O O . ASP A 1 248 ? -67.512 15.823 87.465 1.00 71.38 248 ASP A O 1
ATOM 1949 N N . PHE A 1 249 ? -68.893 14.077 87.812 1.00 74.19 249 PHE A N 1
ATOM 1950 C CA . PHE A 1 249 ? -68.406 13.256 86.703 1.00 74.19 249 PHE A CA 1
ATOM 1951 C C . PHE A 1 249 ? -69.069 13.611 85.358 1.00 74.19 249 PHE A C 1
ATOM 1953 O O . PHE A 1 249 ? -68.735 13.005 84.342 1.00 74.19 249 PHE A O 1
ATOM 1960 N N . ASP A 1 250 ? -69.957 14.613 85.317 1.00 71.56 250 ASP A N 1
ATOM 1961 C CA . ASP A 1 250 ? -70.650 15.047 84.093 1.00 71.56 250 ASP A CA 1
ATOM 1962 C C . ASP A 1 250 ? -69.772 15.949 83.219 1.00 71.56 250 ASP A C 1
ATOM 1964 O O . ASP A 1 250 ? -70.085 16.197 82.057 1.00 71.56 250 ASP A O 1
ATOM 1968 N N . LYS A 1 251 ? -68.643 16.410 83.764 1.00 76.62 251 LYS A N 1
ATOM 1969 C CA . LYS A 1 251 ? -67.625 17.197 83.056 1.00 76.62 251 LYS A CA 1
ATOM 1970 C C . LYS A 1 251 ? -66.610 16.346 82.290 1.00 76.62 251 LYS A C 1
ATOM 1972 O O . LYS A 1 251 ? -65.732 16.905 81.635 1.00 76.62 251 LYS A O 1
ATOM 1977 N N . LEU A 1 252 ? -66.685 15.018 82.395 1.00 80.50 252 LEU A N 1
ATOM 1978 C CA . LEU A 1 252 ? -65.827 14.122 81.624 1.00 80.50 252 LEU A CA 1
ATOM 1979 C C . LEU A 1 252 ? -66.222 14.156 80.133 1.00 80.50 252 LEU A C 1
ATOM 1981 O O . LEU A 1 252 ? -67.412 14.217 79.823 1.00 80.50 252 LEU A O 1
ATOM 1985 N N . PRO A 1 253 ? -65.249 14.136 79.204 1.00 78.50 253 PRO A N 1
ATOM 1986 C CA . PRO A 1 253 ? -65.524 14.212 77.772 1.00 78.50 253 PRO A CA 1
ATOM 1987 C C . PRO A 1 253 ? -66.261 12.965 77.263 1.00 78.50 253 PRO A C 1
ATOM 1989 O O . PRO A 1 253 ? -65.904 11.839 77.607 1.00 78.50 253 PRO A O 1
ATOM 1992 N N . ASP A 1 254 ? -67.255 13.167 76.393 1.00 80.19 254 ASP A N 1
ATOM 1993 C CA . ASP A 1 254 ? -67.975 12.072 75.740 1.00 80.19 254 ASP A CA 1
ATOM 1994 C C . ASP A 1 254 ? -67.132 11.461 74.607 1.00 80.19 254 ASP A C 1
ATOM 1996 O O . ASP A 1 254 ? -66.892 12.077 73.565 1.00 80.19 254 ASP A O 1
ATOM 2000 N N . VAL A 1 255 ? -66.691 10.221 74.816 1.00 86.75 255 VAL A N 1
ATOM 2001 C CA . VAL A 1 255 ? -65.885 9.448 73.860 1.00 86.75 255 VAL A CA 1
ATOM 2002 C C . VAL A 1 255 ? -66.724 8.633 72.867 1.00 86.75 255 VAL A C 1
ATOM 2004 O O . VAL A 1 255 ? -66.165 7.989 71.976 1.00 86.75 255 VAL A O 1
ATOM 2007 N N . THR A 1 256 ? -68.059 8.673 72.957 1.00 84.06 256 THR A N 1
ATOM 2008 C CA . THR A 1 256 ? -68.968 7.824 72.164 1.00 84.06 256 THR A CA 1
ATOM 2009 C C . THR A 1 256 ? -68.830 8.060 70.656 1.00 84.06 256 THR A C 1
ATOM 2011 O O . THR A 1 256 ? -68.822 7.108 69.871 1.00 84.06 256 THR A O 1
ATOM 2014 N N . LEU A 1 257 ? -68.670 9.319 70.229 1.00 85.94 257 LEU A N 1
ATOM 2015 C CA . LEU A 1 257 ? -68.493 9.675 68.813 1.00 85.94 257 LEU A CA 1
ATOM 2016 C C . LEU A 1 257 ? -67.160 9.164 68.247 1.00 85.94 257 LEU A C 1
ATOM 2018 O O . LEU A 1 257 ? -67.133 8.578 67.164 1.00 85.94 257 LEU A O 1
ATOM 2022 N N . ALA A 1 258 ? -66.064 9.342 68.991 1.00 84.00 258 ALA A N 1
ATOM 2023 C CA . ALA A 1 258 ? -64.740 8.862 68.594 1.00 84.00 258 ALA A CA 1
ATOM 2024 C C . ALA A 1 258 ? -64.708 7.328 68.516 1.00 84.00 258 ALA A C 1
ATOM 2026 O O . ALA A 1 258 ? -64.217 6.762 67.536 1.00 84.00 258 ALA A O 1
ATOM 2027 N N . LEU A 1 259 ? -65.318 6.657 69.499 1.00 87.50 259 LEU A N 1
ATOM 2028 C CA . LEU A 1 259 ? -65.442 5.205 69.522 1.00 87.50 259 LEU A CA 1
ATOM 2029 C C . LEU A 1 259 ? -66.253 4.684 68.327 1.00 87.50 259 LEU A C 1
ATOM 2031 O O . LEU A 1 259 ? -65.853 3.694 67.713 1.00 87.50 259 LEU A O 1
ATOM 2035 N N . ARG A 1 260 ? -67.356 5.348 67.955 1.00 86.62 260 ARG A N 1
ATOM 2036 C CA . ARG A 1 260 ? -68.175 4.969 66.792 1.00 86.62 260 ARG A CA 1
ATOM 2037 C C . ARG A 1 260 ? -67.398 5.086 65.481 1.00 86.62 260 ARG A C 1
ATOM 2039 O O . ARG A 1 260 ? -67.431 4.153 64.683 1.00 86.62 260 ARG A O 1
ATOM 2046 N N . ASN A 1 261 ? -66.679 6.188 65.274 1.00 85.94 261 ASN A N 1
ATOM 2047 C CA . ASN A 1 261 ? -65.904 6.401 64.049 1.00 85.94 261 ASN A CA 1
ATOM 2048 C C . ASN A 1 261 ? -64.764 5.382 63.909 1.00 85.94 261 ASN A C 1
ATOM 2050 O O . ASN A 1 261 ? -64.607 4.783 62.848 1.00 85.94 261 ASN A O 1
ATOM 2054 N N . ILE A 1 262 ? -64.013 5.122 64.984 1.00 86.12 262 ILE A N 1
ATOM 2055 C CA . ILE A 1 262 ? -62.931 4.123 64.972 1.00 86.12 262 ILE A CA 1
ATOM 2056 C C . ILE A 1 262 ? -63.492 2.711 64.787 1.00 86.12 262 ILE A C 1
ATOM 2058 O O . ILE A 1 262 ? -62.927 1.917 64.038 1.00 86.12 262 ILE A O 1
ATOM 2062 N N . THR A 1 263 ? -64.631 2.399 65.413 1.00 83.62 263 THR A N 1
ATOM 2063 C CA . THR A 1 263 ? -65.293 1.099 65.230 1.00 83.62 263 THR A CA 1
ATOM 2064 C C . THR A 1 263 ? -65.736 0.907 63.777 1.00 83.62 263 THR A C 1
ATOM 2066 O O . THR A 1 263 ? -65.455 -0.143 63.212 1.00 83.62 263 THR A O 1
ATOM 2069 N N . SER A 1 264 ? -66.306 1.934 63.137 1.00 84.69 264 SER A N 1
ATOM 2070 C CA . SER A 1 264 ? -66.691 1.885 61.719 1.00 84.69 264 SER A CA 1
ATOM 2071 C C . SER A 1 264 ? -65.493 1.716 60.776 1.00 84.69 264 SER A C 1
ATOM 2073 O O . SER A 1 264 ? -65.601 0.994 59.790 1.00 84.69 264 SER A O 1
ATOM 2075 N N . LEU A 1 265 ? -64.356 2.362 61.060 1.00 81.50 265 LEU A N 1
ATOM 2076 C CA . LEU A 1 265 ? -63.129 2.208 60.265 1.00 81.50 265 LEU A CA 1
ATOM 2077 C C . LEU A 1 265 ? -62.551 0.793 60.381 1.00 81.50 265 LEU A C 1
ATOM 2079 O O . LEU A 1 265 ? -62.123 0.210 59.389 1.00 81.50 265 LEU A O 1
ATOM 2083 N N . MET A 1 266 ? -62.575 0.231 61.588 1.00 80.12 266 MET A N 1
ATOM 2084 C CA . MET A 1 266 ? -62.106 -1.128 61.857 1.00 80.12 266 MET A CA 1
ATOM 2085 C C . MET A 1 266 ? -63.009 -2.197 61.230 1.00 80.12 266 MET A C 1
ATOM 2087 O O . MET A 1 266 ? -62.505 -3.187 60.711 1.00 80.12 266 MET A O 1
ATOM 2091 N N . GLU A 1 267 ? -64.329 -1.991 61.248 1.00 79.56 267 GLU A N 1
ATOM 2092 C CA . GLU A 1 267 ? -65.302 -2.853 60.559 1.00 79.56 267 GLU A CA 1
ATOM 2093 C C . GLU A 1 267 ? -65.155 -2.785 59.031 1.00 79.56 267 GLU A C 1
ATOM 2095 O O . GLU A 1 267 ? -65.418 -3.766 58.342 1.00 79.56 267 GLU A O 1
ATOM 2100 N N . GLY A 1 268 ? -64.663 -1.661 58.499 1.00 78.19 268 GLY A N 1
ATOM 2101 C CA . GLY A 1 268 ? -64.319 -1.488 57.087 1.00 78.19 268 GLY A CA 1
ATOM 2102 C C . GLY A 1 268 ? -63.031 -2.190 56.635 1.00 78.19 268 GLY A C 1
ATOM 2103 O O . GLY A 1 268 ? -62.552 -1.893 55.546 1.00 78.19 268 GLY A O 1
ATOM 2104 N N . ASN A 1 269 ? -62.443 -3.079 57.448 1.00 80.81 269 ASN A N 1
ATOM 2105 C CA . ASN A 1 269 ? -61.231 -3.857 57.141 1.00 80.81 269 ASN A CA 1
ATOM 2106 C C . ASN A 1 269 ? -59.999 -3.032 56.718 1.00 80.81 269 ASN A C 1
ATOM 2108 O O . ASN A 1 269 ? -59.066 -3.575 56.126 1.00 80.81 269 ASN A O 1
ATOM 2112 N N . ILE A 1 270 ? -59.934 -1.745 57.078 1.00 82.25 270 ILE A N 1
ATOM 2113 C CA . ILE A 1 270 ? -58.831 -0.845 56.700 1.00 82.25 270 ILE A CA 1
ATOM 2114 C C . ILE A 1 270 ? -57.452 -1.375 57.131 1.00 82.25 270 ILE A C 1
ATOM 2116 O O . ILE A 1 270 ? -56.464 -1.180 56.429 1.00 82.25 270 ILE A O 1
ATOM 2120 N N . VAL A 1 271 ? -57.393 -2.105 58.252 1.00 81.75 271 VAL A N 1
ATOM 2121 C CA . VAL A 1 271 ? -56.174 -2.768 58.749 1.00 81.75 271 VAL A CA 1
ATOM 2122 C C . VAL A 1 271 ? -55.680 -3.837 57.781 1.00 81.75 271 VAL A C 1
ATOM 2124 O O . VAL A 1 271 ? -54.487 -3.899 57.489 1.00 81.75 271 VAL A O 1
ATOM 2127 N N . SER A 1 272 ? -56.595 -4.646 57.249 1.00 82.94 272 SER A N 1
ATOM 2128 C CA . SER A 1 272 ? -56.265 -5.697 56.290 1.00 82.94 272 SER A CA 1
ATOM 2129 C C . SER A 1 272 ? -55.833 -5.100 54.953 1.00 82.94 272 SER A C 1
ATOM 2131 O O . SER A 1 272 ? -54.785 -5.474 54.437 1.00 82.94 272 SER A O 1
ATOM 2133 N N . GLU A 1 273 ? -56.591 -4.137 54.425 1.00 84.19 273 GLU A N 1
ATOM 2134 C CA . GLU A 1 273 ? -56.327 -3.514 53.120 1.00 84.19 273 GLU A CA 1
ATOM 2135 C C . GLU A 1 273 ? -54.978 -2.779 53.086 1.00 84.19 273 GLU A C 1
ATOM 2137 O O . GLU A 1 273 ? -54.176 -2.968 52.170 1.00 84.19 273 GLU A O 1
ATOM 2142 N N . VAL A 1 274 ? -54.667 -1.984 54.118 1.00 84.50 274 VAL A N 1
ATOM 2143 C CA . VAL A 1 274 ? -53.389 -1.255 54.197 1.00 84.50 274 VAL A CA 1
ATOM 2144 C C . VAL A 1 274 ? -52.212 -2.216 54.395 1.00 84.50 274 VAL A C 1
ATOM 2146 O O . VAL A 1 274 ? -51.170 -2.056 53.750 1.00 84.50 274 VAL A O 1
ATOM 2149 N N . SER A 1 275 ? -52.375 -3.251 55.227 1.00 82.88 275 SER A N 1
ATOM 2150 C CA . SER A 1 275 ? -51.343 -4.277 55.410 1.00 82.88 275 SER A CA 1
ATOM 2151 C C . SER A 1 275 ? -51.084 -5.057 54.117 1.00 82.88 275 SER A C 1
ATOM 2153 O O . SER A 1 275 ? -49.927 -5.281 53.754 1.00 82.88 275 SER A O 1
ATOM 2155 N N . GLN A 1 276 ? -52.141 -5.419 53.386 1.00 85.00 276 GLN A N 1
ATOM 2156 C CA . GLN A 1 276 ? -52.050 -6.115 52.103 1.00 85.00 276 GLN A CA 1
ATOM 2157 C C . GLN A 1 276 ? -51.393 -5.243 51.026 1.00 85.00 276 GLN A C 1
ATOM 2159 O O . GLN A 1 276 ? -50.547 -5.730 50.269 1.00 85.00 276 GLN A O 1
ATOM 2164 N N . GLY A 1 277 ? -51.712 -3.946 50.981 1.00 82.25 277 GLY A N 1
ATOM 2165 C CA . GLY A 1 277 ? -51.051 -2.983 50.098 1.00 82.25 277 GLY A CA 1
ATOM 2166 C C . GLY A 1 277 ? -49.544 -2.895 50.361 1.00 82.25 277 GLY A C 1
ATOM 2167 O O . GLY A 1 277 ? -48.744 -2.968 49.426 1.00 82.25 277 GLY A O 1
ATOM 2168 N N . ARG A 1 278 ? -49.137 -2.835 51.638 1.00 83.19 278 ARG A N 1
ATOM 2169 C CA . ARG A 1 278 ? -47.720 -2.831 52.043 1.00 83.19 278 ARG A CA 1
ATOM 2170 C C . ARG A 1 278 ? -47.002 -4.108 51.629 1.00 83.19 278 ARG A C 1
ATOM 2172 O O . ARG A 1 278 ? -45.893 -4.052 51.100 1.00 83.19 278 ARG A O 1
ATOM 2179 N N . GLU A 1 279 ? -47.613 -5.260 51.871 1.00 84.81 279 GLU A N 1
ATOM 2180 C CA . GLU A 1 279 ? -47.011 -6.546 51.532 1.00 84.81 279 GLU A CA 1
ATOM 2181 C C . GLU A 1 279 ? -46.864 -6.725 50.017 1.00 84.81 279 GLU A C 1
ATOM 2183 O O . GLU A 1 279 ? -45.818 -7.179 49.549 1.00 84.81 279 GLU A O 1
ATOM 2188 N N . THR A 1 280 ? -47.857 -6.275 49.247 1.00 84.38 280 THR A N 1
ATOM 2189 C CA . THR A 1 280 ? -47.809 -6.256 47.779 1.00 84.38 280 THR A CA 1
ATOM 2190 C C . THR A 1 280 ? -46.679 -5.360 47.275 1.00 84.38 280 THR A C 1
ATOM 2192 O O . THR A 1 280 ? -45.896 -5.786 46.429 1.00 84.38 280 THR A O 1
ATOM 2195 N N . PHE A 1 281 ? -46.521 -4.161 47.840 1.00 82.31 281 PHE A N 1
ATOM 2196 C CA . PHE A 1 281 ? -45.430 -3.255 47.483 1.00 82.31 281 PHE A CA 1
ATOM 2197 C C . PHE A 1 281 ? -44.045 -3.856 47.780 1.00 82.31 281 PHE A C 1
ATOM 2199 O O . PHE A 1 281 ? -43.172 -3.885 46.910 1.00 82.31 281 PHE A O 1
ATOM 2206 N N . LEU A 1 282 ? -43.858 -4.419 48.979 1.00 82.25 282 LEU A N 1
ATOM 2207 C CA . LEU A 1 282 ? -42.614 -5.104 49.347 1.00 82.25 282 LEU A CA 1
ATOM 2208 C C . LEU A 1 282 ? -42.340 -6.314 48.445 1.00 82.25 282 LEU A C 1
ATOM 2210 O O . LEU A 1 282 ? -41.187 -6.628 48.152 1.00 82.25 282 LEU A O 1
ATOM 2214 N N . LYS A 1 283 ? -43.388 -7.013 47.999 1.00 85.75 283 LYS A N 1
ATOM 2215 C CA . LYS A 1 283 ? -43.268 -8.113 47.040 1.00 85.75 283 LYS A CA 1
ATOM 2216 C C . LYS A 1 283 ? -42.807 -7.617 45.670 1.00 85.75 283 LYS A C 1
ATOM 2218 O O . LYS A 1 283 ? -41.906 -8.227 45.108 1.00 85.75 283 LYS A O 1
ATOM 2223 N N . ILE A 1 284 ? -43.345 -6.503 45.171 1.00 82.25 284 ILE A N 1
ATOM 2224 C CA . ILE A 1 284 ? -42.898 -5.881 43.913 1.00 82.25 284 ILE A CA 1
ATOM 2225 C C . ILE A 1 284 ? -41.416 -5.494 44.004 1.00 82.25 284 ILE A C 1
ATOM 2227 O O . ILE A 1 284 ? -40.644 -5.873 43.129 1.00 82.25 284 ILE A O 1
ATOM 2231 N N . GLN A 1 285 ? -40.985 -4.836 45.087 1.00 79.50 285 GLN A N 1
ATOM 2232 C CA . GLN A 1 285 ? -39.568 -4.490 45.281 1.00 79.50 285 GLN A CA 1
ATOM 2233 C C . GLN A 1 285 ? -38.651 -5.722 45.272 1.00 79.50 285 GLN A C 1
ATOM 2235 O O . GLN A 1 285 ? -37.607 -5.706 44.622 1.00 79.50 285 GLN A O 1
ATOM 2240 N N . ARG A 1 286 ? -39.038 -6.808 45.961 1.00 82.31 286 ARG A N 1
ATOM 2241 C CA . ARG A 1 286 ? -38.258 -8.058 45.960 1.00 82.31 286 ARG A CA 1
ATOM 2242 C C . ARG A 1 286 ? -38.219 -8.712 44.584 1.00 82.31 286 ARG A C 1
ATOM 2244 O O . ARG A 1 286 ? -37.153 -9.153 44.175 1.00 82.31 286 ARG A O 1
ATOM 2251 N N . ASN A 1 287 ? -39.348 -8.751 43.880 1.00 82.25 287 ASN A N 1
ATOM 2252 C CA . ASN A 1 287 ? -39.430 -9.331 42.543 1.00 82.25 287 ASN A CA 1
ATOM 2253 C C . ASN A 1 287 ? -38.551 -8.564 41.547 1.00 82.25 287 ASN A C 1
ATOM 2255 O O . ASN A 1 287 ? -37.831 -9.195 40.785 1.00 82.25 287 ASN A O 1
ATOM 2259 N N . ILE A 1 288 ? -38.554 -7.227 41.597 1.00 79.19 288 ILE A N 1
ATOM 2260 C CA . ILE A 1 288 ? -37.677 -6.389 40.766 1.00 79.19 288 ILE A CA 1
ATOM 2261 C C . ILE A 1 288 ? -36.212 -6.676 41.090 1.00 79.19 288 ILE A C 1
ATOM 2263 O O . ILE A 1 288 ? -35.425 -6.934 40.187 1.00 79.19 288 ILE A O 1
ATOM 2267 N N . GLN A 1 289 ? -35.835 -6.686 42.371 1.00 78.19 289 GLN A N 1
ATOM 2268 C CA . GLN A 1 289 ? -34.448 -6.956 42.752 1.00 78.19 289 GLN A CA 1
ATOM 2269 C C . GLN A 1 289 ? -34.000 -8.368 42.346 1.00 78.19 289 GLN A C 1
ATOM 2271 O O . GLN A 1 289 ? -32.847 -8.557 41.961 1.00 78.19 289 GLN A O 1
ATOM 2276 N N . GLN A 1 290 ? -34.897 -9.353 42.424 1.00 81.94 290 GLN A N 1
ATOM 2277 C CA . GLN A 1 290 ? -34.629 -10.718 41.989 1.00 81.94 290 GLN A CA 1
ATOM 2278 C C . GLN A 1 290 ? -34.466 -10.802 40.468 1.00 81.94 290 GLN A C 1
ATOM 2280 O O . GLN A 1 290 ? -33.453 -11.329 40.020 1.00 81.94 290 GLN A O 1
ATOM 2285 N N . ALA A 1 291 ? -35.396 -10.236 39.693 1.00 76.56 291 ALA A N 1
ATOM 2286 C CA . ALA A 1 291 ? -35.313 -10.201 38.233 1.00 76.56 291 ALA A CA 1
ATOM 2287 C C . ALA A 1 291 ? -34.020 -9.513 37.773 1.00 76.56 291 ALA A C 1
ATOM 2289 O O . ALA A 1 291 ? -33.264 -10.059 36.977 1.00 76.56 291 ALA A O 1
ATOM 2290 N N . VAL A 1 292 ? -33.677 -8.372 38.377 1.00 78.81 292 VAL A N 1
ATOM 2291 C CA . VAL A 1 292 ? -32.428 -7.664 38.075 1.00 78.81 292 VAL A CA 1
ATOM 2292 C C . VAL A 1 292 ? -31.193 -8.510 38.415 1.00 78.81 292 VAL A C 1
ATOM 2294 O O . VAL A 1 292 ? -30.265 -8.591 37.612 1.00 78.81 292 VAL A O 1
ATOM 2297 N N . ASN A 1 293 ? -31.169 -9.179 39.572 1.00 78.94 293 ASN A N 1
ATOM 2298 C CA . ASN A 1 293 ? -30.048 -10.043 39.960 1.00 78.94 293 ASN A CA 1
ATOM 2299 C C . ASN A 1 293 ? -29.903 -11.284 39.061 1.00 78.94 293 ASN A C 1
ATOM 2301 O O . ASN A 1 293 ? -28.790 -11.784 38.905 1.00 78.94 293 ASN A O 1
ATOM 2305 N N . GLU A 1 294 ? -30.998 -11.783 38.489 1.00 79.56 294 GLU A N 1
ATOM 2306 C CA . GLU A 1 294 ? -30.997 -12.913 37.554 1.00 79.56 294 GLU A CA 1
ATOM 2307 C C . GLU A 1 294 ? -30.573 -12.483 36.137 1.00 79.56 294 GLU A C 1
ATOM 2309 O O . GLU A 1 294 ? -29.811 -13.199 35.484 1.00 79.56 294 GLU A O 1
ATOM 2314 N N . THR A 1 295 ? -30.974 -11.290 35.687 1.00 76.62 295 THR A N 1
ATOM 2315 C CA . THR A 1 295 ? -30.727 -10.800 34.318 1.00 76.62 295 THR A CA 1
ATOM 2316 C C . THR A 1 295 ? -29.336 -10.171 34.137 1.00 76.62 295 THR A C 1
ATOM 2318 O O . THR A 1 295 ? -28.676 -10.420 33.123 1.00 76.62 295 THR A O 1
ATOM 2321 N N . ILE A 1 296 ? -28.813 -9.424 35.125 1.00 81.19 296 ILE A N 1
ATOM 2322 C CA . ILE A 1 296 ? -27.465 -8.811 35.068 1.00 81.19 296 ILE A CA 1
ATOM 2323 C C . ILE A 1 296 ? -26.352 -9.797 34.658 1.00 81.19 296 ILE A C 1
ATOM 2325 O O . ILE A 1 296 ? -25.590 -9.459 33.748 1.00 81.19 296 ILE A O 1
ATOM 2329 N N . PRO A 1 297 ? -26.198 -10.989 35.275 1.00 81.38 297 PRO A N 1
ATOM 2330 C CA . PRO A 1 297 ? -25.102 -11.894 34.926 1.00 81.38 297 PRO A CA 1
ATOM 2331 C C . PRO A 1 297 ? -25.206 -12.422 33.490 1.00 81.38 297 PRO A C 1
ATOM 2333 O O . PRO A 1 297 ? -24.177 -12.615 32.844 1.00 81.38 297 PRO A O 1
ATOM 2336 N N . VAL A 1 298 ? -26.420 -12.605 32.959 1.00 78.88 298 VAL A N 1
ATOM 2337 C CA . VAL A 1 298 ? -26.644 -13.047 31.572 1.00 78.88 298 VAL A CA 1
ATOM 2338 C C . VAL A 1 298 ? -26.209 -11.966 30.582 1.00 78.88 298 VAL A C 1
ATOM 2340 O O . VAL A 1 298 ? -25.500 -12.248 29.609 1.00 78.88 298 VAL A O 1
ATOM 2343 N N . VAL A 1 299 ? -26.584 -10.713 30.850 1.00 76.88 299 VAL A N 1
ATOM 2344 C CA . VAL A 1 299 ? -26.205 -9.563 30.019 1.00 76.88 299 VAL A CA 1
ATOM 2345 C C . VAL A 1 299 ? -24.696 -9.316 30.096 1.00 76.88 299 VAL A C 1
ATOM 2347 O O . VAL A 1 299 ? -24.045 -9.179 29.061 1.00 76.88 299 VAL A O 1
ATOM 2350 N N . SER A 1 300 ? -24.121 -9.343 31.301 1.00 82.56 300 SER A N 1
ATOM 2351 C CA . SER A 1 300 ? -22.681 -9.170 31.538 1.00 82.56 300 SER A CA 1
ATOM 2352 C C . SER A 1 300 ? -21.850 -10.232 30.804 1.00 82.56 300 SER A C 1
ATOM 2354 O O . SER A 1 300 ? -20.942 -9.893 30.046 1.00 82.56 300 SER A O 1
ATOM 2356 N N . ALA A 1 301 ? -22.237 -11.511 30.896 1.00 82.69 301 ALA A N 1
ATOM 2357 C CA . ALA A 1 301 ? -21.575 -12.595 30.167 1.00 82.69 301 ALA A CA 1
ATOM 2358 C C . ALA A 1 301 ? -21.683 -12.444 28.637 1.00 82.69 301 ALA A C 1
ATOM 2360 O O . ALA A 1 301 ? -20.768 -12.815 27.898 1.00 82.69 301 ALA A O 1
ATOM 2361 N N . SER A 1 302 ? -22.794 -11.897 28.139 1.00 79.69 302 SER A N 1
ATOM 2362 C CA . SER A 1 302 ? -22.989 -11.655 26.704 1.00 79.69 302 SER A CA 1
ATOM 2363 C C . SER A 1 302 ? -22.086 -10.530 26.185 1.00 79.69 302 SER A C 1
ATOM 2365 O O . SER A 1 302 ? -21.497 -10.669 25.111 1.00 79.69 302 SER A O 1
ATOM 2367 N N . ILE A 1 303 ? -21.923 -9.454 26.964 1.00 81.94 303 ILE A N 1
ATOM 2368 C CA . ILE A 1 303 ? -20.993 -8.352 26.668 1.00 81.94 303 ILE A CA 1
ATOM 2369 C C . ILE A 1 303 ? -19.549 -8.870 26.665 1.00 81.94 303 ILE A C 1
ATOM 2371 O O . ILE A 1 303 ? -18.822 -8.644 25.697 1.00 81.94 303 ILE A O 1
ATOM 2375 N N . GLU A 1 304 ? -19.156 -9.648 27.677 1.00 86.50 304 GLU A N 1
ATOM 2376 C CA . GLU A 1 304 ? -17.812 -10.233 27.751 1.00 86.50 304 GLU A CA 1
ATOM 2377 C C . GLU A 1 304 ? -17.524 -11.135 26.531 1.00 86.50 304 GLU A C 1
ATOM 2379 O O . GLU A 1 304 ? -16.455 -11.072 25.914 1.00 86.50 304 GLU A O 1
ATOM 2384 N N . ASN A 1 305 ? -18.497 -11.952 26.112 1.00 83.94 305 ASN A N 1
ATOM 2385 C CA . ASN A 1 305 ? -18.363 -12.805 24.929 1.00 83.94 305 ASN A CA 1
ATOM 2386 C C . ASN A 1 305 ? -18.239 -12.004 23.620 1.00 83.94 305 ASN A C 1
ATOM 2388 O O . ASN A 1 305 ? -17.467 -12.397 22.731 1.00 83.94 305 ASN A O 1
ATOM 2392 N N . ALA A 1 306 ? -18.943 -10.874 23.490 1.00 81.88 306 ALA A N 1
ATOM 2393 C CA . ALA A 1 306 ? -18.729 -9.950 22.375 1.00 81.88 306 ALA A CA 1
ATOM 2394 C C . ALA A 1 306 ? -17.320 -9.353 22.409 1.00 81.88 306 ALA A C 1
ATOM 2396 O O . ALA A 1 306 ? -16.638 -9.359 21.382 1.00 81.88 306 ALA A O 1
ATOM 2397 N N . GLY A 1 307 ? -16.853 -8.913 23.580 1.00 86.25 307 GLY A N 1
ATOM 2398 C CA . GLY A 1 307 ? -15.504 -8.377 23.766 1.00 86.25 307 GLY A CA 1
ATOM 2399 C C . GLY A 1 307 ? -14.421 -9.372 23.370 1.00 86.25 307 GLY A C 1
ATOM 2400 O O . GLY A 1 307 ? -13.513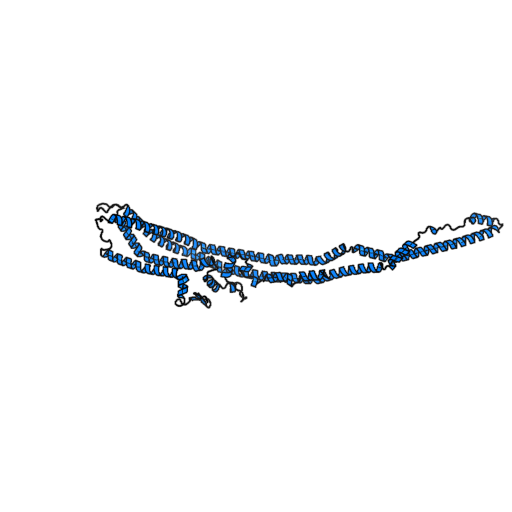 -9.041 22.605 1.00 86.25 307 GLY A O 1
ATOM 2401 N N . ARG A 1 308 ? -14.561 -10.638 23.778 1.00 86.69 308 ARG A N 1
ATOM 2402 C CA . ARG A 1 308 ? -13.660 -11.731 23.366 1.00 86.69 308 ARG A CA 1
ATOM 2403 C C . ARG A 1 308 ? -13.673 -11.953 21.851 1.00 86.69 308 ARG A C 1
ATOM 2405 O O . ARG A 1 308 ? -12.612 -12.140 21.250 1.00 86.69 308 ARG A O 1
ATOM 2412 N N . SER A 1 309 ? -14.847 -11.903 21.223 1.00 83.50 309 SER A N 1
ATOM 2413 C CA . SER A 1 309 ? -14.994 -12.059 19.768 1.00 83.50 309 SER A CA 1
ATOM 2414 C C . SER A 1 309 ? -14.329 -10.906 19.006 1.00 83.50 309 SER A C 1
ATOM 2416 O O . SER A 1 309 ? -13.573 -11.135 18.059 1.00 83.50 309 SER A O 1
ATOM 2418 N N . LEU A 1 310 ? -14.529 -9.671 19.470 1.00 85.06 310 LEU A N 1
ATOM 2419 C CA . LEU A 1 310 ? -13.904 -8.463 18.930 1.00 85.06 310 LEU A CA 1
ATOM 2420 C C . LEU A 1 310 ? -12.385 -8.459 19.101 1.00 85.06 310 LEU A C 1
ATOM 2422 O O . LEU A 1 310 ? -11.656 -8.158 18.154 1.00 85.06 310 LEU A O 1
ATOM 2426 N N . ALA A 1 311 ? -11.892 -8.856 20.274 1.00 88.81 311 ALA A N 1
ATOM 2427 C CA . ALA A 1 311 ? -10.465 -8.983 20.543 1.00 88.81 311 ALA A CA 1
ATOM 2428 C C . ALA A 1 311 ? -9.809 -10.054 19.655 1.00 88.81 311 ALA A C 1
ATOM 2430 O O . ALA A 1 311 ? -8.719 -9.833 19.120 1.00 88.81 311 ALA A O 1
ATOM 2431 N N . SER A 1 312 ? -10.482 -11.189 19.443 1.00 87.62 312 SER A N 1
ATOM 2432 C CA . SER A 1 312 ? -10.026 -12.239 18.524 1.00 87.62 312 SER A CA 1
ATOM 2433 C C . SER A 1 312 ? -9.933 -11.726 17.085 1.00 87.62 312 SER A C 1
ATOM 2435 O O . SER A 1 312 ? -8.914 -11.896 16.412 1.00 87.62 312 SER A O 1
ATOM 2437 N N . ALA A 1 313 ? -10.958 -11.010 16.629 1.00 84.00 313 ALA A N 1
ATOM 2438 C CA . ALA A 1 313 ? -10.986 -10.444 15.291 1.00 84.00 313 ALA A CA 1
ATOM 2439 C C . ALA A 1 313 ? -9.922 -9.341 15.102 1.00 84.00 313 ALA A C 1
ATOM 2441 O O . ALA A 1 313 ? -9.198 -9.348 14.105 1.00 84.00 313 ALA A O 1
ATOM 2442 N N . SER A 1 314 ? -9.734 -8.469 16.098 1.00 89.50 314 SER A N 1
ATOM 2443 C CA . SER A 1 314 ? -8.631 -7.499 16.157 1.00 89.50 314 SER A CA 1
ATOM 2444 C C . SER A 1 314 ? -7.269 -8.193 16.032 1.00 89.50 314 SER A C 1
ATOM 2446 O O . SER A 1 314 ? -6.450 -7.826 15.186 1.00 89.50 314 SER A O 1
ATOM 2448 N N . LYS A 1 315 ? -7.036 -9.275 16.786 1.00 90.00 315 LYS A N 1
ATOM 2449 C CA . LYS A 1 315 ? -5.800 -10.070 16.715 1.00 90.00 315 LYS A CA 1
ATOM 2450 C C . LYS A 1 315 ? -5.571 -10.682 15.329 1.00 90.00 315 LYS A C 1
ATOM 2452 O O . LYS A 1 315 ? -4.452 -10.642 14.820 1.00 90.00 315 LYS A O 1
ATOM 2457 N N . ASN A 1 316 ? -6.615 -11.206 14.690 1.00 86.31 316 ASN A N 1
ATOM 2458 C CA . ASN A 1 316 ? -6.509 -11.770 13.344 1.00 86.31 316 ASN A CA 1
ATOM 2459 C C . ASN A 1 316 ? -6.128 -10.699 12.313 1.00 86.31 316 ASN A C 1
ATOM 2461 O O . ASN A 1 316 ? -5.173 -10.897 11.559 1.00 86.31 316 ASN A O 1
ATOM 2465 N N . ILE A 1 317 ? -6.798 -9.541 12.327 1.00 85.12 317 ILE A N 1
ATOM 2466 C CA . ILE A 1 317 ? -6.511 -8.438 11.396 1.00 85.12 317 ILE A CA 1
ATOM 2467 C C . ILE A 1 317 ? -5.101 -7.882 11.623 1.00 85.12 317 ILE A C 1
ATOM 2469 O O . ILE A 1 317 ? -4.328 -7.729 10.677 1.00 85.12 317 ILE A O 1
ATOM 2473 N N . THR A 1 318 ? -4.738 -7.621 12.879 1.00 90.19 318 THR A N 1
ATOM 2474 C CA . THR A 1 318 ? -3.403 -7.119 13.224 1.00 90.19 318 THR A CA 1
ATOM 2475 C C . THR A 1 318 ? -2.295 -8.105 12.838 1.00 90.19 318 THR A C 1
ATOM 2477 O O . THR A 1 318 ? -1.252 -7.674 12.352 1.00 90.19 318 THR A O 1
ATOM 2480 N N . SER A 1 319 ? -2.534 -9.418 12.943 1.00 89.00 319 SER A N 1
ATOM 2481 C CA . SER A 1 319 ? -1.581 -10.441 12.491 1.00 89.00 319 SER A CA 1
ATOM 2482 C C . SER A 1 319 ? -1.392 -10.471 10.969 1.00 89.00 319 SER A C 1
ATOM 2484 O O . SER A 1 319 ? -0.284 -10.717 10.493 1.00 89.00 319 SER A O 1
ATOM 2486 N N . LEU A 1 320 ? -2.453 -10.204 10.197 1.00 84.94 320 LEU A N 1
ATOM 2487 C CA . LEU A 1 320 ? -2.385 -10.102 8.739 1.00 84.94 320 LEU A CA 1
ATOM 2488 C C . LEU A 1 320 ? -1.575 -8.869 8.334 1.00 84.94 320 LEU A C 1
ATOM 2490 O O . LEU A 1 320 ? -0.674 -8.974 7.503 1.00 84.94 320 LEU A O 1
ATOM 2494 N N . ILE A 1 321 ? -1.830 -7.729 8.980 1.00 88.38 321 ILE A N 1
ATOM 2495 C CA . ILE A 1 321 ? -1.051 -6.502 8.778 1.00 88.38 321 ILE A CA 1
ATOM 2496 C C . ILE A 1 321 ? 0.434 -6.733 9.098 1.00 88.38 321 ILE A C 1
ATOM 2498 O O . ILE A 1 321 ? 1.299 -6.347 8.314 1.00 88.38 321 ILE A O 1
ATOM 2502 N N . ASP A 1 322 ? 0.746 -7.413 10.204 1.00 90.19 322 ASP A N 1
ATOM 2503 C CA . ASP A 1 322 ? 2.132 -7.709 10.582 1.00 90.19 322 ASP A CA 1
ATOM 2504 C C . ASP A 1 322 ? 2.849 -8.604 9.568 1.00 90.19 322 ASP A C 1
ATOM 2506 O O . ASP A 1 322 ? 4.044 -8.424 9.331 1.00 90.19 322 ASP A O 1
ATOM 2510 N N . LYS A 1 323 ? 2.142 -9.557 8.945 1.00 87.25 323 LYS A N 1
ATOM 2511 C CA . LYS A 1 323 ? 2.707 -10.381 7.865 1.00 87.25 323 LYS A CA 1
ATOM 2512 C C . LYS A 1 323 ? 3.085 -9.526 6.657 1.00 87.25 323 LYS A C 1
ATOM 2514 O O . LYS A 1 323 ? 4.206 -9.662 6.174 1.00 87.25 323 LYS A O 1
ATOM 2519 N N . ILE A 1 324 ? 2.193 -8.628 6.231 1.00 85.38 324 ILE A N 1
ATOM 2520 C CA . ILE A 1 324 ? 2.438 -7.718 5.102 1.00 85.38 324 ILE A CA 1
ATOM 2521 C C . ILE A 1 324 ? 3.624 -6.799 5.409 1.00 85.38 324 ILE A C 1
ATOM 2523 O O . ILE A 1 324 ? 4.581 -6.749 4.640 1.00 85.38 324 ILE A O 1
ATOM 2527 N N . ASN A 1 325 ? 3.611 -6.127 6.564 1.00 89.69 325 ASN A N 1
ATOM 2528 C CA . ASN A 1 325 ? 4.702 -5.238 6.967 1.00 89.69 325 ASN A CA 1
ATOM 2529 C C . ASN A 1 325 ? 6.037 -5.987 7.035 1.00 89.69 325 ASN A C 1
ATOM 2531 O O . ASN A 1 325 ? 7.044 -5.514 6.521 1.00 89.69 325 ASN A O 1
ATOM 2535 N N . LYS A 1 326 ? 6.052 -7.202 7.595 1.00 89.62 326 LYS A N 1
ATOM 2536 C CA . LYS A 1 326 ? 7.265 -8.024 7.657 1.00 89.62 326 LYS A CA 1
ATOM 2537 C C . LYS A 1 326 ? 7.823 -8.337 6.269 1.00 89.62 326 LYS A C 1
ATOM 2539 O O . LYS A 1 326 ? 9.042 -8.357 6.118 1.00 89.62 326 LYS A O 1
ATOM 2544 N N . GLU A 1 327 ? 6.976 -8.598 5.281 1.00 84.94 327 GLU A N 1
ATOM 2545 C CA . GLU A 1 327 ? 7.422 -8.858 3.913 1.00 84.94 327 GLU A CA 1
ATOM 2546 C C . GLU A 1 327 ? 7.947 -7.592 3.227 1.00 84.94 327 GLU A C 1
ATOM 2548 O O . GLU A 1 327 ? 9.019 -7.627 2.622 1.00 84.94 327 GLU A O 1
ATOM 2553 N N . ILE A 1 328 ? 7.279 -6.448 3.421 1.00 86.44 328 ILE A N 1
ATOM 2554 C CA . ILE A 1 328 ? 7.765 -5.131 2.978 1.00 86.44 328 ILE A CA 1
ATOM 2555 C C . ILE A 1 328 ? 9.175 -4.868 3.517 1.00 86.44 328 ILE A C 1
ATOM 2557 O O . ILE A 1 328 ? 10.101 -4.614 2.741 1.00 86.44 328 ILE A O 1
ATOM 2561 N N . THR A 1 329 ? 9.371 -4.996 4.829 1.00 88.69 329 THR A N 1
ATOM 2562 C CA . THR A 1 329 ? 10.639 -4.646 5.478 1.00 88.69 329 THR A CA 1
ATOM 2563 C C . THR A 1 329 ? 11.744 -5.676 5.229 1.00 88.69 329 THR A C 1
ATOM 2565 O O . THR A 1 329 ? 12.908 -5.295 5.118 1.00 88.69 329 THR A O 1
ATOM 2568 N N . LYS A 1 330 ? 11.424 -6.979 5.146 1.00 88.00 330 LYS A N 1
ATOM 2569 C CA . LYS A 1 330 ? 12.440 -8.044 5.007 1.00 88.00 330 LYS A CA 1
ATOM 2570 C C . LYS A 1 330 ? 12.762 -8.438 3.573 1.00 88.00 330 LYS A C 1
ATOM 2572 O O . LYS A 1 330 ? 13.873 -8.902 3.339 1.00 88.00 330 LYS A O 1
ATOM 2577 N N . VAL A 1 331 ? 11.814 -8.308 2.649 1.00 85.25 331 VAL A N 1
ATOM 2578 C CA . VAL A 1 331 ? 11.973 -8.759 1.261 1.00 85.25 331 VAL A CA 1
ATOM 2579 C C . VAL A 1 331 ? 12.101 -7.539 0.357 1.00 85.25 331 VAL A C 1
ATOM 2581 O O . VAL A 1 331 ? 13.170 -7.284 -0.195 1.00 85.25 331 VAL A O 1
ATOM 2584 N N . TYR A 1 332 ? 11.054 -6.722 0.260 1.00 85.56 332 TYR A N 1
ATOM 2585 C CA . TYR A 1 332 ? 10.985 -5.682 -0.768 1.00 85.56 332 TYR A CA 1
ATOM 2586 C C . TYR A 1 332 ? 11.970 -4.521 -0.554 1.00 85.56 332 TYR A C 1
ATOM 2588 O O . TYR A 1 332 ? 12.671 -4.141 -1.492 1.00 85.56 332 TYR A O 1
ATOM 2596 N N . ILE A 1 333 ? 12.084 -3.973 0.663 1.00 89.69 333 ILE A N 1
ATOM 2597 C CA . ILE A 1 333 ? 13.003 -2.853 0.944 1.00 89.69 333 ILE A CA 1
ATOM 2598 C C . ILE A 1 333 ? 14.480 -3.226 0.683 1.00 89.69 333 ILE A C 1
ATOM 2600 O O . ILE A 1 333 ? 15.174 -2.438 0.033 1.00 89.69 333 ILE A O 1
ATOM 2604 N N . PRO A 1 334 ? 14.993 -4.389 1.135 1.00 90.75 334 PRO A N 1
ATOM 2605 C CA . PRO A 1 334 ? 16.351 -4.820 0.809 1.00 90.75 334 PRO A CA 1
ATOM 2606 C C . PRO A 1 334 ? 16.575 -5.040 -0.688 1.00 90.75 334 PRO A C 1
ATOM 2608 O O . PRO A 1 334 ? 17.596 -4.594 -1.207 1.00 90.75 334 PRO A O 1
ATOM 2611 N N . HIS A 1 335 ? 15.623 -5.656 -1.401 1.00 88.62 335 HIS A N 1
ATOM 2612 C CA . HIS A 1 335 ? 15.727 -5.833 -2.853 1.00 88.62 335 HIS A CA 1
ATOM 2613 C C . HIS A 1 335 ? 15.791 -4.497 -3.600 1.00 88.62 335 HIS A C 1
ATOM 2615 O O . HIS A 1 335 ? 16.593 -4.358 -4.521 1.00 88.62 335 HIS A O 1
ATOM 2621 N N . LEU A 1 336 ? 15.017 -3.494 -3.174 1.00 89.00 336 LEU A N 1
ATOM 2622 C CA . LEU A 1 336 ? 15.102 -2.145 -3.738 1.00 89.00 336 LEU A CA 1
ATOM 2623 C C . LEU A 1 336 ? 16.434 -1.464 -3.433 1.00 89.00 336 LEU A C 1
ATOM 2625 O O . LEU A 1 336 ? 16.926 -0.723 -4.275 1.00 89.00 336 LEU A O 1
ATOM 2629 N N . LYS A 1 337 ? 17.029 -1.715 -2.262 1.00 89.06 337 LYS A N 1
ATOM 2630 C CA . LYS A 1 337 ? 18.357 -1.186 -1.933 1.00 89.06 337 LYS A CA 1
ATOM 2631 C C . LYS A 1 337 ? 19.434 -1.797 -2.832 1.00 89.06 337 LYS A C 1
ATOM 2633 O O . LYS A 1 337 ? 20.217 -1.060 -3.405 1.00 89.06 337 LYS A O 1
ATOM 2638 N N . ILE A 1 338 ? 19.411 -3.116 -3.024 1.00 89.12 338 ILE A N 1
ATOM 2639 C CA . ILE A 1 338 ? 20.328 -3.797 -3.951 1.00 89.12 338 ILE A CA 1
ATOM 2640 C C . ILE A 1 338 ? 20.130 -3.276 -5.381 1.00 89.12 338 ILE A C 1
ATOM 2642 O O . ILE A 1 338 ? 21.096 -3.037 -6.098 1.00 89.12 338 ILE A O 1
ATOM 2646 N N . ALA A 1 339 ? 18.878 -3.079 -5.806 1.00 87.31 339 ALA A N 1
ATOM 2647 C CA . ALA A 1 339 ? 18.579 -2.495 -7.109 1.00 87.31 339 ALA A CA 1
ATOM 2648 C C . ALA A 1 339 ? 19.101 -1.056 -7.225 1.00 87.31 339 ALA A C 1
ATOM 2650 O O . ALA A 1 339 ? 19.635 -0.708 -8.270 1.00 87.31 339 ALA A O 1
ATOM 2651 N N . GLN A 1 340 ? 18.978 -0.247 -6.170 1.00 90.12 340 GLN A N 1
ATOM 2652 C CA . GLN A 1 340 ? 19.525 1.106 -6.117 1.00 90.12 340 GLN A CA 1
ATOM 2653 C C . GLN A 1 340 ? 21.048 1.094 -6.271 1.00 90.12 340 GLN A C 1
ATOM 2655 O O . GLN A 1 340 ? 21.553 1.770 -7.158 1.00 90.12 340 GLN A O 1
ATOM 2660 N N . ASP A 1 341 ? 21.749 0.278 -5.482 1.00 88.19 341 ASP A N 1
ATOM 2661 C CA . ASP A 1 341 ? 23.212 0.181 -5.519 1.00 88.19 341 ASP A CA 1
ATOM 2662 C C . ASP A 1 341 ? 23.694 -0.249 -6.926 1.00 88.19 341 ASP A C 1
ATOM 2664 O O . ASP A 1 341 ? 24.588 0.364 -7.506 1.00 88.19 341 ASP A O 1
ATOM 2668 N N . ASN A 1 342 ? 23.025 -1.238 -7.539 1.00 89.19 342 ASN A N 1
ATOM 2669 C CA . ASN A 1 342 ? 23.313 -1.661 -8.914 1.00 89.19 342 ASN A CA 1
ATOM 2670 C C . ASN A 1 342 ? 22.990 -0.568 -9.948 1.00 89.19 342 ASN A C 1
ATOM 2672 O O . ASN A 1 342 ? 23.704 -0.404 -10.934 1.00 89.19 342 ASN A O 1
ATOM 2676 N N . ILE A 1 343 ? 21.896 0.172 -9.778 1.00 88.81 343 ILE A N 1
ATOM 2677 C CA . ILE A 1 343 ? 21.527 1.248 -10.702 1.00 88.81 343 ILE A CA 1
ATOM 2678 C C . ILE A 1 343 ? 22.534 2.394 -10.619 1.00 88.81 343 ILE A C 1
ATOM 2680 O O . ILE A 1 343 ? 22.928 2.913 -11.658 1.00 88.81 343 ILE A O 1
ATOM 2684 N N . GLU A 1 344 ? 22.988 2.769 -9.427 1.00 86.31 344 GLU A N 1
ATOM 2685 C CA . GLU A 1 344 ? 24.013 3.802 -9.255 1.00 86.31 344 GLU A CA 1
ATOM 2686 C C . GLU A 1 344 ? 25.317 3.412 -9.975 1.00 86.31 344 GLU A C 1
ATOM 2688 O O . GLU A 1 344 ? 25.898 4.240 -10.676 1.00 86.31 344 GLU A O 1
ATOM 2693 N N . GLU A 1 345 ? 25.718 2.137 -9.922 1.00 86.62 345 GLU A N 1
ATOM 2694 C CA . GLU A 1 345 ? 26.915 1.647 -10.617 1.00 86.62 345 GLU A CA 1
ATOM 2695 C C . GLU A 1 345 ? 26.747 1.558 -12.148 1.00 86.62 345 GLU A C 1
ATOM 2697 O O . GLU A 1 345 ? 27.646 1.943 -12.900 1.00 86.62 345 GLU A O 1
ATOM 2702 N N . TYR A 1 346 ? 25.601 1.072 -12.643 1.00 86.06 346 TYR A N 1
ATOM 2703 C CA . TYR A 1 346 ? 25.402 0.806 -14.077 1.00 86.06 346 TYR A CA 1
ATOM 2704 C C . TYR A 1 346 ? 24.757 1.957 -14.867 1.00 86.06 346 TYR A C 1
ATOM 2706 O O . TYR A 1 346 ? 24.902 2.014 -16.094 1.00 86.06 346 TYR A O 1
ATOM 2714 N N . SER A 1 347 ? 24.054 2.884 -14.208 1.00 87.38 347 SER A N 1
ATOM 2715 C CA . SER A 1 347 ? 23.329 3.976 -14.878 1.00 87.38 347 SER A CA 1
ATOM 2716 C C . SER A 1 347 ? 24.261 4.877 -15.685 1.00 87.38 347 SER A C 1
ATOM 2718 O O . SER A 1 347 ? 23.914 5.269 -16.801 1.00 87.38 347 SER A O 1
ATOM 2720 N N . ILE A 1 348 ? 25.480 5.113 -15.189 1.00 87.81 348 ILE A N 1
ATOM 2721 C CA . ILE A 1 348 ? 26.479 5.957 -15.847 1.00 87.81 348 ILE A CA 1
ATOM 2722 C C . ILE A 1 348 ? 26.885 5.425 -17.231 1.00 87.81 348 ILE A C 1
ATOM 2724 O O . ILE A 1 348 ? 26.998 6.192 -18.188 1.00 87.81 348 ILE A O 1
ATOM 2728 N N . TYR A 1 349 ? 27.026 4.105 -17.390 1.00 89.62 349 TYR A N 1
ATOM 2729 C CA . TYR A 1 349 ? 27.361 3.496 -18.682 1.00 89.62 349 TYR A CA 1
ATOM 2730 C C . TYR A 1 349 ? 26.235 3.689 -19.699 1.00 89.62 349 TYR A C 1
ATOM 2732 O O . TYR A 1 349 ? 26.479 4.013 -20.863 1.00 89.62 349 TYR A O 1
ATOM 2740 N N . ARG A 1 350 ? 24.986 3.535 -19.251 1.00 89.88 350 ARG A N 1
ATOM 2741 C CA . ARG A 1 350 ? 23.799 3.760 -20.079 1.00 89.88 350 ARG A CA 1
ATOM 2742 C C . ARG A 1 350 ? 23.640 5.241 -20.443 1.00 89.88 350 ARG A C 1
ATOM 2744 O O . ARG A 1 350 ? 23.290 5.539 -21.586 1.00 89.88 350 ARG A O 1
ATOM 2751 N N . TYR A 1 351 ? 23.954 6.158 -19.528 1.00 92.19 351 TYR A N 1
ATOM 2752 C CA . TYR A 1 351 ? 23.982 7.594 -19.803 1.00 92.19 351 TYR A CA 1
ATOM 2753 C C . TYR A 1 351 ? 24.996 7.948 -20.897 1.00 92.19 351 TYR A C 1
ATOM 2755 O O . TYR A 1 351 ? 24.628 8.583 -21.887 1.00 92.19 351 TYR A O 1
ATOM 2763 N N . TYR A 1 352 ? 26.243 7.476 -20.781 1.00 93.31 352 TYR A N 1
ATOM 2764 C CA . TYR A 1 352 ? 27.275 7.723 -21.794 1.00 93.31 352 TYR A CA 1
ATOM 2765 C C . TYR A 1 352 ? 26.957 7.073 -23.141 1.00 93.31 352 TYR A C 1
ATOM 2767 O O . TYR A 1 352 ? 27.240 7.663 -24.184 1.00 93.31 352 TYR A O 1
ATOM 2775 N N . PHE A 1 353 ? 26.324 5.899 -23.147 1.00 91.62 353 PHE A N 1
ATOM 2776 C CA . PHE A 1 353 ? 25.840 5.281 -24.380 1.00 91.62 353 PHE A CA 1
ATOM 2777 C C . PHE A 1 353 ? 24.805 6.171 -25.092 1.00 91.62 353 PHE A C 1
ATOM 2779 O O . PHE A 1 353 ? 24.946 6.452 -26.285 1.00 91.62 353 PHE A O 1
ATOM 2786 N N . GLY A 1 354 ? 23.804 6.678 -24.362 1.00 90.88 354 GLY A N 1
ATOM 2787 C CA . GLY A 1 354 ? 22.801 7.604 -24.902 1.00 90.88 354 GLY A CA 1
ATOM 2788 C C . GLY A 1 354 ? 23.396 8.941 -25.355 1.00 90.88 354 GLY A C 1
ATOM 2789 O O . GLY A 1 354 ? 23.031 9.466 -26.414 1.00 90.88 354 GLY A O 1
ATOM 2790 N N . LEU A 1 355 ? 24.377 9.455 -24.609 1.00 93.88 355 LEU A N 1
ATOM 2791 C CA . LEU A 1 355 ? 25.133 10.649 -24.976 1.00 93.88 355 LEU A CA 1
ATOM 2792 C C . LEU A 1 355 ? 25.931 10.427 -26.267 1.00 93.88 355 LEU A C 1
ATOM 2794 O O . LEU A 1 355 ? 25.943 11.301 -27.133 1.00 93.88 355 LEU A O 1
ATOM 2798 N N . GLY A 1 356 ? 26.544 9.254 -26.444 1.00 92.62 356 GLY A N 1
ATOM 2799 C CA . GLY A 1 356 ? 27.278 8.892 -27.657 1.00 92.62 356 GLY A CA 1
ATOM 2800 C C . GLY A 1 356 ? 26.375 8.860 -28.890 1.00 92.62 356 GLY A C 1
ATOM 2801 O O . GLY A 1 356 ? 26.695 9.476 -29.907 1.00 92.62 356 GLY A O 1
ATOM 2802 N N . VAL A 1 357 ? 25.202 8.228 -28.780 1.00 91.69 357 VAL A N 1
ATOM 2803 C CA . VAL A 1 357 ? 24.188 8.210 -29.851 1.00 91.69 357 VAL A CA 1
ATOM 2804 C C . VAL A 1 357 ? 23.728 9.629 -30.206 1.00 91.69 357 VAL A C 1
ATOM 2806 O O . VAL A 1 357 ? 23.701 9.998 -31.382 1.00 91.69 357 VAL A O 1
ATOM 2809 N N . SER A 1 358 ? 23.429 10.451 -29.199 1.00 93.31 358 SER A N 1
ATOM 2810 C CA . SER A 1 358 ? 23.002 11.845 -29.395 1.00 93.31 358 SER A CA 1
ATOM 2811 C C . SER A 1 358 ? 24.112 12.700 -30.022 1.00 93.31 358 SER A C 1
ATOM 2813 O O . SER A 1 358 ? 23.850 13.532 -30.890 1.00 93.31 358 SER A O 1
ATOM 2815 N N . SER A 1 359 ? 25.369 12.439 -29.653 1.00 93.00 359 SER A N 1
ATOM 2816 C CA . SER A 1 359 ? 26.554 13.118 -30.195 1.00 93.00 359 SER A CA 1
ATOM 2817 C C . SER A 1 359 ? 26.790 12.796 -31.673 1.00 93.00 359 SER A C 1
ATOM 2819 O O . SER A 1 359 ? 27.148 13.687 -32.442 1.00 93.00 359 SER A O 1
ATOM 2821 N N . VAL A 1 360 ? 26.542 11.553 -32.106 1.00 92.00 360 VAL A N 1
ATOM 2822 C CA . VAL A 1 360 ? 26.594 11.165 -33.530 1.00 92.00 360 VAL A CA 1
ATOM 2823 C C . VAL A 1 360 ? 25.545 11.927 -34.343 1.00 92.00 360 VAL A C 1
ATOM 2825 O O . VAL A 1 360 ? 25.858 12.458 -35.410 1.00 92.00 360 VAL A O 1
ATOM 2828 N N . LEU A 1 361 ? 24.311 12.029 -33.837 1.00 91.62 361 LEU A N 1
ATOM 2829 C CA . LEU A 1 361 ? 23.247 12.794 -34.497 1.00 91.62 361 LEU A CA 1
ATOM 2830 C C . LEU A 1 361 ? 23.586 14.290 -34.571 1.00 91.62 361 LEU A C 1
ATOM 2832 O O . LEU A 1 361 ? 23.379 14.921 -35.610 1.00 91.62 361 LEU A O 1
ATOM 2836 N N . LEU A 1 362 ? 24.167 14.843 -33.502 1.00 94.38 362 LEU A N 1
ATOM 2837 C CA . LEU A 1 362 ? 24.643 16.224 -33.476 1.00 94.38 362 LEU A CA 1
ATOM 2838 C C . LEU A 1 362 ? 25.763 16.456 -34.498 1.00 94.38 362 LEU A C 1
ATOM 2840 O O . LEU A 1 362 ? 25.733 17.461 -35.200 1.00 94.38 362 LEU A O 1
ATOM 2844 N N . ALA A 1 363 ? 26.714 15.529 -34.634 1.00 93.00 363 ALA A N 1
ATOM 2845 C CA . ALA A 1 363 ? 27.781 15.620 -35.631 1.00 93.00 363 ALA A CA 1
ATOM 2846 C C . ALA A 1 363 ? 27.238 15.610 -37.072 1.00 93.00 363 ALA A C 1
ATOM 2848 O O . ALA A 1 363 ? 27.705 16.365 -37.924 1.00 93.00 363 ALA A O 1
ATOM 2849 N N . ILE A 1 364 ? 26.213 14.798 -37.354 1.00 92.31 364 ILE A N 1
ATOM 2850 C CA . ILE A 1 364 ? 25.525 14.823 -38.654 1.00 92.31 364 ILE A CA 1
ATOM 2851 C C . ILE A 1 364 ? 24.874 16.194 -38.873 1.00 92.31 364 ILE A C 1
ATOM 2853 O O . ILE A 1 364 ? 25.048 16.801 -39.930 1.00 92.31 364 ILE A O 1
ATOM 2857 N N . PHE A 1 365 ? 24.164 16.713 -37.869 1.00 93.81 365 PHE A N 1
ATOM 2858 C CA . PHE A 1 365 ? 23.526 18.024 -37.945 1.00 93.81 365 PHE A CA 1
ATOM 2859 C C . PHE A 1 365 ? 24.535 19.164 -38.160 1.00 93.81 365 PHE A C 1
ATOM 2861 O O . PHE A 1 365 ? 24.306 20.029 -39.005 1.00 93.81 365 PHE A O 1
ATOM 2868 N N . THR A 1 366 ? 25.673 19.173 -37.461 1.00 93.38 366 THR A N 1
ATOM 2869 C CA . THR A 1 366 ? 26.698 20.215 -37.640 1.00 93.38 366 THR A CA 1
ATOM 2870 C C . THR A 1 366 ? 27.306 20.171 -39.040 1.00 93.38 366 THR A C 1
ATOM 2872 O O . THR A 1 366 ? 27.444 21.210 -39.680 1.00 93.38 366 THR A O 1
ATOM 2875 N N . LEU A 1 367 ? 27.587 18.986 -39.587 1.00 92.19 367 LEU A N 1
ATOM 2876 C CA . LEU A 1 367 ? 28.081 18.859 -40.963 1.00 92.19 367 LEU A CA 1
ATOM 2877 C C . LEU A 1 367 ? 27.056 19.337 -42.002 1.00 92.19 367 LEU A C 1
ATOM 2879 O O . LEU A 1 367 ? 27.432 19.982 -42.984 1.00 92.19 367 LEU A O 1
ATOM 2883 N N . LEU A 1 368 ? 25.765 19.065 -41.783 1.00 91.88 368 LEU A N 1
ATOM 2884 C CA . LEU A 1 368 ? 24.689 19.564 -42.643 1.00 91.88 368 LEU A CA 1
ATOM 2885 C C . LEU A 1 368 ? 24.537 21.086 -42.547 1.00 91.88 368 LEU A C 1
ATOM 2887 O O . LEU A 1 368 ? 24.375 21.738 -43.579 1.00 91.88 368 LEU A O 1
ATOM 2891 N N . THR A 1 369 ? 24.644 21.671 -41.350 1.00 91.38 369 THR A N 1
ATOM 2892 C CA . THR A 1 369 ? 24.563 23.129 -41.175 1.00 91.38 369 THR A CA 1
ATOM 2893 C C . THR A 1 369 ? 25.769 23.844 -41.774 1.00 91.38 369 THR A C 1
ATOM 2895 O O . THR A 1 369 ? 25.574 24.801 -42.519 1.00 91.38 369 THR A O 1
ATOM 2898 N N . PHE A 1 370 ? 26.998 23.358 -41.573 1.00 90.25 370 PHE A N 1
ATOM 2899 C CA . PHE A 1 370 ? 28.179 23.897 -42.262 1.00 90.25 370 PHE A CA 1
ATOM 2900 C C . PHE A 1 370 ? 28.073 23.739 -43.785 1.00 90.25 370 PHE A C 1
ATOM 2902 O O . PHE A 1 370 ? 28.371 24.676 -44.529 1.00 90.25 370 PHE A O 1
ATOM 2909 N N . GLY A 1 371 ? 27.574 22.594 -44.264 1.00 89.06 371 GLY A N 1
ATOM 2910 C CA . GLY A 1 371 ? 27.294 22.363 -45.681 1.00 89.06 371 GLY A CA 1
ATOM 2911 C C . GLY A 1 371 ? 26.293 23.364 -46.271 1.00 89.06 371 GLY A C 1
ATOM 2912 O O . GLY A 1 371 ? 26.529 23.912 -47.350 1.00 89.06 371 GLY A O 1
ATOM 2913 N N . LEU A 1 372 ? 25.211 23.655 -45.543 1.00 89.12 372 LEU A N 1
ATOM 2914 C CA . LEU A 1 372 ? 24.195 24.646 -45.907 1.00 89.12 372 LEU A CA 1
ATOM 2915 C C . LEU A 1 372 ? 24.741 26.080 -45.883 1.00 89.12 372 LEU A C 1
ATOM 2917 O O . LEU A 1 372 ? 24.558 26.816 -46.854 1.00 89.12 372 LEU A O 1
ATOM 2921 N N . LEU A 1 373 ? 25.450 26.468 -44.819 1.00 87.31 373 LEU A N 1
ATOM 2922 C CA . LEU A 1 373 ? 26.029 27.805 -44.660 1.00 87.31 373 LEU A CA 1
ATOM 2923 C C . LEU A 1 373 ? 27.045 28.106 -45.770 1.00 87.31 373 LEU A C 1
ATOM 2925 O O . LEU A 1 373 ? 26.934 29.130 -46.446 1.00 87.31 373 LEU A O 1
ATOM 2929 N N . CYS A 1 374 ? 27.979 27.188 -46.037 1.00 84.38 374 CYS A N 1
ATOM 2930 C CA . CYS A 1 374 ? 28.933 27.327 -47.140 1.00 84.38 374 CYS A CA 1
ATOM 2931 C C . CYS A 1 374 ? 28.265 27.204 -48.524 1.00 84.38 374 CYS A C 1
ATOM 2933 O O . CYS A 1 374 ? 28.757 27.767 -49.501 1.00 84.38 374 CYS A O 1
ATOM 2935 N N . GLY A 1 375 ? 27.137 26.497 -48.638 1.00 80.25 375 GLY A N 1
ATOM 2936 C CA . GLY A 1 375 ? 26.373 26.368 -49.883 1.00 80.25 375 GLY A CA 1
ATOM 2937 C C . GLY A 1 375 ? 25.600 27.634 -50.279 1.00 80.25 375 GLY A C 1
ATOM 2938 O O . GLY A 1 375 ? 25.534 27.959 -51.472 1.00 80.25 375 GLY A O 1
ATOM 2939 N N . ILE A 1 376 ? 25.038 28.344 -49.291 1.00 82.75 376 ILE A N 1
ATOM 2940 C CA . ILE A 1 376 ? 24.256 29.581 -49.464 1.00 82.75 376 ILE A CA 1
ATOM 2941 C C . ILE A 1 376 ? 25.180 30.805 -49.529 1.00 82.75 376 ILE A C 1
ATOM 2943 O O . ILE A 1 376 ? 25.089 31.579 -50.482 1.00 82.75 376 ILE A O 1
ATOM 2947 N N . CYS A 1 377 ? 26.094 30.950 -48.565 1.00 80.69 377 CYS A N 1
ATOM 2948 C CA . CYS A 1 377 ? 26.947 32.134 -48.415 1.00 80.69 377 CYS A CA 1
ATOM 2949 C C . CYS A 1 377 ? 28.302 32.025 -49.138 1.00 80.69 377 CYS A C 1
ATOM 2951 O O . CYS A 1 377 ? 28.990 33.031 -49.298 1.00 80.69 377 CYS A O 1
ATOM 2953 N N . GLY A 1 378 ? 28.710 30.828 -49.574 1.00 75.00 378 GLY A N 1
ATOM 2954 C CA . GLY A 1 378 ? 30.035 30.611 -50.155 1.00 75.00 378 GLY A CA 1
ATOM 2955 C C . GLY A 1 378 ? 30.217 31.224 -51.546 1.00 75.00 378 GLY A C 1
ATOM 2956 O O . GLY A 1 378 ? 29.326 31.187 -52.412 1.00 75.00 378 GLY A O 1
ATOM 2957 N N . LYS A 1 379 ? 31.424 31.740 -51.796 1.00 70.81 379 LYS A N 1
ATOM 2958 C CA . LYS A 1 379 ? 31.865 32.152 -53.138 1.00 70.81 379 LYS A CA 1
ATOM 2959 C C . LYS A 1 379 ? 32.081 30.927 -54.039 1.00 70.81 379 LYS A C 1
ATOM 2961 O O . LYS A 1 379 ? 32.059 29.786 -53.571 1.00 70.81 379 LYS A O 1
ATOM 2966 N N . ARG A 1 380 ? 32.176 31.142 -55.357 1.00 68.69 380 ARG A N 1
ATOM 2967 C CA . ARG A 1 380 ? 32.499 30.060 -56.304 1.00 68.69 380 ARG A CA 1
ATOM 2968 C C . ARG A 1 380 ? 33.972 29.646 -56.118 1.00 68.69 380 ARG A C 1
ATOM 2970 O O . ARG A 1 380 ? 34.765 30.497 -55.727 1.00 68.69 380 ARG A O 1
ATOM 2977 N N . PRO A 1 381 ? 34.334 28.370 -56.355 1.00 64.44 381 PRO A N 1
ATOM 2978 C CA . PRO A 1 381 ? 35.727 27.946 -56.333 1.00 64.44 381 PRO A CA 1
ATOM 2979 C C . PRO A 1 381 ? 36.466 28.565 -57.518 1.00 64.44 381 PRO A C 1
ATOM 2981 O O . PRO A 1 381 ? 36.440 28.025 -58.622 1.00 64.44 381 PRO A O 1
ATOM 2984 N N . ASP A 1 382 ? 37.117 29.693 -57.279 1.00 58.81 382 ASP A N 1
ATOM 2985 C CA . ASP A 1 382 ? 38.060 30.282 -58.217 1.00 58.81 382 ASP A CA 1
ATOM 2986 C C . ASP A 1 382 ? 39.425 29.677 -57.863 1.00 58.81 382 ASP A C 1
ATOM 2988 O O . ASP A 1 382 ? 39.814 29.687 -56.696 1.00 58.81 382 ASP A O 1
ATOM 2992 N N . GLY A 1 383 ? 40.129 29.068 -58.821 1.00 57.47 383 GLY A N 1
ATOM 2993 C CA . GLY A 1 383 ? 41.326 28.237 -58.586 1.00 57.47 383 GLY A CA 1
ATOM 2994 C C . GLY A 1 383 ? 42.548 28.926 -57.947 1.00 57.47 383 GLY A C 1
ATOM 2995 O O . GLY A 1 383 ? 43.635 28.364 -58.006 1.00 57.47 383 GLY A O 1
ATOM 2996 N N . PHE A 1 384 ? 42.390 30.118 -57.364 1.00 53.12 384 PHE A N 1
ATOM 2997 C CA . PHE A 1 384 ? 43.452 30.988 -56.855 1.00 53.12 384 PHE A CA 1
ATOM 2998 C C . PHE A 1 384 ? 43.196 31.568 -55.443 1.00 53.12 384 PHE A C 1
ATOM 3000 O O . PHE A 1 384 ? 43.854 32.535 -55.070 1.00 53.12 384 PHE A O 1
ATOM 3007 N N . GLY A 1 385 ? 42.295 31.003 -54.626 1.00 54.56 385 GLY A N 1
ATOM 3008 C CA . GLY A 1 385 ? 42.107 31.467 -53.240 1.00 54.56 385 GLY A CA 1
ATOM 3009 C C . GLY A 1 385 ? 41.611 30.397 -52.265 1.00 54.56 385 GLY A C 1
ATOM 3010 O O . GLY A 1 385 ? 40.549 29.809 -52.473 1.00 54.56 385 GLY A O 1
ATOM 3011 N N . ASP A 1 386 ? 42.353 30.190 -51.173 1.00 55.59 386 ASP A N 1
ATOM 3012 C CA . ASP A 1 386 ? 41.954 29.377 -50.012 1.00 55.59 386 ASP A CA 1
ATOM 3013 C C . ASP A 1 386 ? 41.036 30.187 -49.072 1.00 55.59 386 ASP A C 1
ATOM 3015 O O . ASP A 1 386 ? 41.360 30.472 -47.919 1.00 55.59 386 ASP A O 1
ATOM 3019 N N . ASP A 1 387 ? 39.857 30.582 -49.559 1.00 61.19 387 ASP A N 1
ATOM 3020 C CA . ASP A 1 387 ? 38.806 31.098 -48.678 1.00 61.19 387 ASP A CA 1
ATOM 3021 C C . ASP A 1 387 ? 38.149 29.918 -47.936 1.00 61.19 387 ASP A C 1
ATOM 3023 O O . ASP A 1 387 ? 37.596 29.000 -48.550 1.00 61.19 387 ASP A O 1
ATOM 3027 N N . CYS A 1 388 ? 38.151 29.964 -46.598 1.00 64.94 388 CYS A N 1
ATOM 3028 C CA . CYS A 1 388 ? 37.556 28.939 -45.723 1.00 64.94 388 CYS A CA 1
ATOM 3029 C C . CYS A 1 388 ? 36.076 28.630 -46.073 1.00 64.94 388 CYS A C 1
ATOM 3031 O O . CYS A 1 388 ? 35.619 27.493 -45.944 1.00 64.94 388 CYS A O 1
ATOM 3033 N N . CYS A 1 389 ? 35.331 29.617 -46.596 1.00 70.44 389 CYS A N 1
ATOM 3034 C CA . CYS A 1 389 ? 33.917 29.495 -46.966 1.00 70.44 389 CYS A CA 1
ATOM 3035 C C . CYS A 1 389 ? 33.694 29.534 -48.492 1.00 70.44 389 CYS A C 1
ATOM 3037 O O . CYS A 1 389 ? 33.324 30.553 -49.081 1.00 70.44 389 CYS A O 1
ATOM 3039 N N . ASN A 1 390 ? 33.880 28.382 -49.135 1.00 79.75 390 ASN A N 1
ATOM 3040 C CA . ASN A 1 390 ? 33.661 28.177 -50.567 1.00 79.75 390 ASN A CA 1
ATOM 3041 C C . ASN A 1 390 ? 32.513 27.173 -50.808 1.00 79.75 390 ASN A C 1
ATOM 3043 O O . ASN A 1 390 ? 32.351 26.202 -50.063 1.00 79.75 390 ASN A O 1
ATOM 3047 N N . LYS A 1 391 ? 31.740 27.352 -51.889 1.00 76.50 391 LYS A N 1
ATOM 3048 C CA . LYS A 1 391 ? 30.727 26.384 -52.359 1.00 76.50 391 LYS A CA 1
ATOM 3049 C C . LYS A 1 391 ? 31.301 24.979 -52.571 1.00 76.50 391 LYS A C 1
ATOM 3051 O O . LYS A 1 391 ? 30.598 23.996 -52.339 1.00 76.50 391 LYS A O 1
ATOM 3056 N N . GLY A 1 392 ? 32.573 24.873 -52.969 1.00 76.50 392 GLY A N 1
ATOM 3057 C CA . GLY A 1 392 ? 33.287 23.594 -53.063 1.00 76.50 392 GLY A CA 1
ATOM 3058 C C . GLY A 1 392 ? 33.469 22.912 -51.701 1.00 76.50 392 GLY A C 1
ATOM 3059 O O . GLY A 1 392 ? 33.239 21.708 -51.576 1.00 76.50 392 GLY A O 1
ATOM 3060 N N . THR A 1 393 ? 33.804 23.686 -50.667 1.00 81.69 393 THR A N 1
ATOM 3061 C CA . THR A 1 393 ? 33.936 23.217 -49.279 1.00 81.69 393 THR A CA 1
ATOM 3062 C C . THR A 1 393 ? 32.587 22.760 -48.716 1.00 81.69 393 THR A C 1
ATOM 3064 O O . THR A 1 393 ? 32.504 21.676 -48.142 1.00 81.69 393 THR A O 1
ATOM 3067 N N . GLY A 1 394 ? 31.503 23.503 -48.976 1.00 83.25 394 GLY A N 1
ATOM 3068 C CA . GLY A 1 394 ? 30.142 23.098 -48.592 1.00 83.25 394 GLY A CA 1
ATOM 3069 C C . GLY A 1 394 ? 29.713 21.762 -49.211 1.00 83.25 394 GLY A C 1
ATOM 3070 O O . GLY A 1 394 ? 29.178 20.897 -48.521 1.00 83.25 394 GLY A O 1
ATOM 3071 N N . GLY A 1 395 ? 30.034 21.538 -50.491 1.00 82.62 395 GLY A N 1
ATOM 3072 C CA . GLY A 1 395 ? 29.804 20.249 -51.151 1.00 82.62 395 GLY A CA 1
ATOM 3073 C C . GLY A 1 395 ? 30.591 19.093 -50.521 1.00 82.62 395 GLY A C 1
ATOM 3074 O O . GLY A 1 395 ? 30.060 17.990 -50.397 1.00 82.62 395 GLY A O 1
ATOM 3075 N N . ARG A 1 396 ? 31.831 19.333 -50.068 1.00 84.69 396 ARG A N 1
ATOM 3076 C CA . ARG A 1 396 ? 32.627 18.330 -49.337 1.00 84.69 396 ARG A CA 1
ATOM 3077 C C . ARG A 1 396 ? 32.008 17.998 -47.978 1.00 84.69 396 ARG A C 1
ATOM 3079 O O . ARG A 1 396 ? 31.883 16.816 -47.673 1.00 84.69 396 ARG A O 1
ATOM 3086 N N . PHE A 1 397 ? 31.559 18.994 -47.210 1.00 88.44 397 PHE A N 1
ATOM 3087 C CA . PHE A 1 397 ? 30.873 18.767 -45.930 1.00 88.44 397 PHE A CA 1
ATOM 3088 C C . PHE A 1 397 ? 29.576 17.966 -46.090 1.00 88.44 397 PHE A C 1
ATOM 3090 O O . PHE A 1 397 ? 29.372 16.996 -45.363 1.00 88.44 397 PHE A O 1
ATOM 3097 N N . LEU A 1 398 ? 28.742 18.295 -47.085 1.00 88.81 398 LEU A N 1
ATOM 3098 C CA . LEU A 1 398 ? 27.526 17.526 -47.374 1.00 88.81 398 LEU A CA 1
ATOM 3099 C C . LEU A 1 398 ? 27.843 16.085 -47.783 1.00 88.81 398 LEU A C 1
ATOM 3101 O O . LEU A 1 398 ? 27.166 15.161 -47.344 1.00 88.81 398 LEU A O 1
ATOM 3105 N N . MET A 1 399 ? 28.895 15.868 -48.574 1.00 87.56 399 MET A N 1
ATOM 3106 C CA . MET A 1 399 ? 29.320 14.514 -48.927 1.00 87.56 399 MET A CA 1
ATOM 3107 C C . MET A 1 399 ? 29.807 13.731 -47.705 1.00 87.56 399 MET A C 1
ATOM 3109 O O . MET A 1 399 ? 29.427 12.574 -47.558 1.00 87.56 399 MET A O 1
ATOM 3113 N N . ILE A 1 400 ? 30.600 14.341 -46.816 1.00 89.50 400 ILE A N 1
ATOM 3114 C CA . ILE A 1 400 ? 31.039 13.706 -45.561 1.00 89.50 400 ILE A CA 1
ATOM 3115 C C . ILE A 1 400 ? 29.827 13.349 -44.689 1.00 89.50 400 ILE A C 1
ATOM 3117 O O . ILE A 1 400 ? 29.758 12.231 -44.183 1.00 89.50 400 ILE A O 1
ATOM 3121 N N . ALA A 1 401 ? 28.842 14.246 -44.572 1.00 90.50 401 ALA A N 1
ATOM 3122 C CA . ALA A 1 401 ? 27.600 13.967 -43.854 1.00 90.50 401 ALA A CA 1
ATOM 3123 C C . ALA A 1 401 ? 26.870 12.750 -44.443 1.00 90.50 401 ALA A C 1
ATOM 3125 O O . ALA A 1 401 ? 26.493 11.847 -43.705 1.00 90.50 401 ALA A O 1
ATOM 3126 N N . VAL A 1 402 ? 26.733 12.677 -45.771 1.00 89.06 402 VAL A N 1
ATOM 3127 C CA . VAL A 1 402 ? 26.103 11.541 -46.465 1.00 89.06 402 VAL A CA 1
ATOM 3128 C C . VAL A 1 402 ? 26.848 10.227 -46.200 1.00 89.06 402 VAL A C 1
ATOM 3130 O O . VAL A 1 402 ? 26.206 9.212 -45.939 1.00 89.06 402 VAL A O 1
ATOM 3133 N N . TRP A 1 403 ? 28.185 10.235 -46.203 1.00 87.81 403 TRP A N 1
ATOM 3134 C CA . TRP A 1 403 ? 28.989 9.058 -45.851 1.00 87.81 403 TRP A CA 1
ATOM 3135 C C . TRP A 1 403 ? 28.731 8.581 -44.421 1.00 87.81 403 TRP A C 1
ATOM 3137 O O . TRP A 1 403 ? 28.492 7.394 -44.204 1.00 87.81 403 TRP A O 1
ATOM 3147 N N . ILE A 1 404 ? 28.738 9.503 -43.457 1.00 89.25 404 ILE A N 1
ATOM 3148 C CA . ILE A 1 404 ? 28.483 9.194 -42.045 1.00 89.25 404 ILE A CA 1
ATOM 3149 C C . ILE A 1 404 ? 27.053 8.678 -41.856 1.00 89.25 404 ILE A C 1
ATOM 3151 O O . ILE A 1 404 ? 26.852 7.694 -41.146 1.00 89.25 404 ILE A O 1
ATOM 3155 N N . ILE A 1 405 ? 26.072 9.281 -42.535 1.00 90.38 405 ILE A N 1
ATOM 3156 C CA . ILE A 1 405 ? 24.680 8.824 -42.532 1.00 90.38 405 ILE A CA 1
ATOM 3157 C C . ILE A 1 405 ? 24.611 7.382 -43.047 1.00 90.38 405 ILE A C 1
ATOM 3159 O O . ILE A 1 405 ? 24.103 6.526 -42.332 1.00 90.38 405 ILE A O 1
ATOM 3163 N N . PHE A 1 406 ? 25.150 7.057 -44.224 1.00 88.56 406 PHE A N 1
ATOM 3164 C CA . PHE A 1 406 ? 25.074 5.684 -44.745 1.00 88.56 406 PHE A CA 1
ATOM 3165 C C . PHE A 1 406 ? 25.787 4.654 -43.859 1.00 88.56 406 PHE A C 1
ATOM 3167 O O . PHE A 1 406 ? 25.303 3.529 -43.740 1.00 88.56 406 PHE A O 1
ATOM 3174 N N . LEU A 1 407 ? 26.898 5.033 -43.219 1.00 87.81 407 LEU A N 1
ATOM 3175 C CA . LEU A 1 407 ? 27.668 4.144 -42.346 1.00 87.81 407 LEU A CA 1
ATOM 3176 C C . LEU A 1 407 ? 26.943 3.885 -41.017 1.00 87.81 407 LEU A C 1
ATOM 3178 O O . LEU A 1 407 ? 26.809 2.738 -40.596 1.00 87.81 407 LEU A O 1
ATOM 3182 N N . LEU A 1 408 ? 26.454 4.937 -40.357 1.00 90.06 408 LEU A N 1
ATOM 3183 C CA . LEU A 1 408 ? 25.936 4.847 -38.988 1.00 90.06 408 LEU A CA 1
ATOM 3184 C C . LEU A 1 408 ? 24.420 4.642 -38.910 1.00 90.06 408 LEU A C 1
ATOM 3186 O O . LEU A 1 408 ? 23.937 4.125 -37.905 1.00 90.06 408 LEU A O 1
ATOM 3190 N N . THR A 1 409 ? 23.650 4.982 -39.948 1.00 88.44 409 THR A N 1
ATOM 3191 C CA . THR A 1 409 ? 22.175 4.911 -39.892 1.00 88.44 409 THR A CA 1
ATOM 3192 C C . THR A 1 409 ? 21.666 3.492 -39.674 1.00 88.44 409 THR A C 1
ATOM 3194 O O . THR A 1 409 ? 20.727 3.306 -38.907 1.00 88.44 409 THR A O 1
ATOM 3197 N N . SER A 1 410 ? 22.302 2.474 -40.266 1.00 90.31 410 SER A N 1
ATOM 3198 C CA . SER A 1 410 ? 21.927 1.076 -40.005 1.00 90.31 410 SER A CA 1
ATOM 3199 C C . SER A 1 410 ? 22.032 0.733 -38.517 1.00 90.31 410 SER A C 1
ATOM 3201 O O . SER A 1 410 ? 21.134 0.101 -37.967 1.00 90.31 410 SER A O 1
ATOM 3203 N N . ILE A 1 411 ? 23.110 1.168 -37.860 1.00 90.94 411 ILE A N 1
ATOM 3204 C CA . ILE A 1 411 ? 23.350 0.919 -36.434 1.00 90.94 411 ILE A CA 1
ATOM 3205 C C . ILE A 1 411 ? 22.334 1.700 -35.593 1.00 90.94 411 ILE A C 1
ATOM 3207 O O . ILE A 1 411 ? 21.715 1.140 -34.691 1.00 90.94 411 ILE A O 1
ATOM 3211 N N . LEU A 1 412 ? 22.107 2.975 -35.923 1.00 90.50 412 LEU A N 1
ATOM 3212 C CA . LEU A 1 412 ? 21.149 3.830 -35.222 1.00 90.50 412 LEU A CA 1
ATOM 3213 C C . LEU A 1 412 ? 19.713 3.292 -35.313 1.00 90.50 412 LEU A C 1
ATOM 3215 O O . LEU A 1 412 ? 19.000 3.295 -34.310 1.00 90.50 412 LEU A O 1
ATOM 3219 N N . ILE A 1 413 ? 19.291 2.784 -36.475 1.00 90.81 413 ILE A N 1
ATOM 3220 C CA . ILE A 1 413 ? 17.959 2.184 -36.651 1.00 90.81 413 ILE A CA 1
ATOM 3221 C C . ILE A 1 413 ? 17.806 0.935 -35.781 1.00 90.81 413 ILE A C 1
ATOM 3223 O O . ILE A 1 413 ? 16.778 0.772 -35.128 1.00 90.81 413 ILE A O 1
ATOM 3227 N N . VAL A 1 414 ? 18.824 0.073 -35.711 1.00 91.00 414 VAL A N 1
ATOM 3228 C CA . VAL A 1 414 ? 18.780 -1.111 -34.840 1.00 91.00 414 VAL A CA 1
ATOM 3229 C C . VAL A 1 414 ? 18.675 -0.700 -33.369 1.00 91.00 414 VAL A C 1
ATOM 3231 O O . VAL A 1 414 ? 17.784 -1.181 -32.671 1.00 91.00 414 VAL A O 1
ATOM 3234 N N . ILE A 1 415 ? 19.516 0.234 -32.909 1.00 91.06 415 ILE A N 1
ATOM 3235 C CA . ILE A 1 415 ? 19.500 0.721 -31.519 1.00 91.06 415 ILE A CA 1
ATOM 3236 C C . ILE A 1 415 ? 18.133 1.316 -31.165 1.00 91.06 415 ILE A C 1
ATOM 3238 O O . ILE A 1 415 ? 17.526 0.933 -30.167 1.00 91.06 415 ILE A O 1
ATOM 3242 N N . THR A 1 416 ? 17.623 2.231 -31.990 1.00 88.31 416 THR A N 1
ATOM 3243 C CA . THR A 1 416 ? 16.325 2.887 -31.760 1.00 88.31 416 THR A CA 1
ATOM 3244 C C . THR A 1 416 ? 15.158 1.906 -31.810 1.00 88.31 416 THR A C 1
ATOM 3246 O O . THR A 1 416 ? 14.244 2.027 -30.999 1.00 88.31 416 THR A O 1
ATOM 3249 N N . THR A 1 417 ? 15.208 0.890 -32.676 1.00 89.38 417 THR A N 1
ATOM 3250 C CA . THR A 1 417 ? 14.197 -0.179 -32.720 1.00 89.38 417 THR A CA 1
ATOM 3251 C C . THR A 1 417 ? 14.195 -0.991 -31.425 1.00 89.38 417 THR A C 1
ATOM 3253 O O . THR A 1 417 ? 13.132 -1.234 -30.857 1.00 89.38 417 THR A O 1
ATOM 3256 N N . VAL A 1 418 ? 15.370 -1.367 -30.911 1.00 89.69 418 VAL A N 1
ATOM 3257 C CA . VAL A 1 418 ? 15.489 -2.094 -29.636 1.00 89.69 418 VAL A CA 1
ATOM 3258 C C . VAL A 1 418 ? 14.981 -1.243 -28.470 1.00 89.69 418 VAL A C 1
ATOM 3260 O O . VAL A 1 418 ? 14.163 -1.716 -27.681 1.00 89.69 418 VAL A O 1
ATOM 3263 N N . LEU A 1 419 ? 15.399 0.024 -28.386 1.00 88.31 419 LEU A N 1
ATOM 3264 C CA . LEU A 1 419 ? 14.932 0.951 -27.349 1.00 88.31 419 LEU A CA 1
ATOM 3265 C C . LEU A 1 419 ? 13.417 1.180 -27.423 1.00 88.31 419 LEU A C 1
ATOM 3267 O O . LEU A 1 419 ? 12.758 1.217 -26.388 1.00 88.31 419 LEU A O 1
ATOM 3271 N N . MET A 1 420 ? 12.851 1.277 -28.629 1.00 88.25 420 MET A N 1
ATOM 3272 C CA . MET A 1 420 ? 11.407 1.394 -28.836 1.00 88.25 420 MET A CA 1
ATOM 3273 C C . MET A 1 420 ? 10.670 0.155 -28.324 1.00 88.25 420 MET A C 1
ATOM 3275 O O . MET A 1 420 ? 9.670 0.296 -27.626 1.00 88.25 420 MET A O 1
ATOM 3279 N N . ILE A 1 421 ? 11.158 -1.052 -28.630 1.00 86.94 421 ILE A N 1
ATOM 3280 C CA . ILE A 1 421 ? 10.550 -2.296 -28.139 1.00 86.94 421 ILE A CA 1
ATOM 3281 C C . ILE A 1 421 ? 10.578 -2.319 -26.609 1.00 86.94 421 ILE A C 1
ATOM 3283 O O . ILE A 1 421 ? 9.538 -2.527 -25.992 1.00 86.94 421 ILE A O 1
ATOM 3287 N N . ILE A 1 422 ? 11.730 -2.048 -25.989 1.00 87.25 422 ILE A N 1
ATOM 3288 C CA . ILE A 1 422 ? 11.862 -2.035 -24.524 1.00 87.25 422 ILE A CA 1
ATOM 3289 C C . ILE A 1 422 ? 10.943 -0.975 -23.900 1.00 87.25 422 ILE A C 1
ATOM 3291 O O . ILE A 1 422 ? 10.246 -1.263 -22.926 1.00 87.25 422 ILE A O 1
ATOM 3295 N N . GLY A 1 423 ? 10.901 0.232 -24.470 1.00 86.62 423 GLY A N 1
ATOM 3296 C CA . GLY A 1 423 ? 10.077 1.335 -23.979 1.00 86.62 423 GLY A CA 1
ATOM 3297 C C . GLY A 1 423 ? 8.579 1.050 -24.076 1.00 86.62 423 GLY A C 1
ATOM 3298 O O . GLY A 1 423 ? 7.860 1.198 -23.090 1.00 86.62 423 GLY A O 1
ATOM 3299 N N . VAL A 1 424 ? 8.105 0.576 -25.232 1.00 84.62 424 VAL A N 1
ATOM 3300 C CA . VAL A 1 424 ? 6.687 0.238 -25.438 1.00 84.62 424 VAL A CA 1
ATOM 3301 C C . VAL A 1 424 ? 6.277 -0.952 -24.579 1.00 84.62 424 VAL A C 1
ATOM 3303 O O . VAL A 1 424 ? 5.198 -0.925 -23.988 1.00 84.62 424 VAL A O 1
ATOM 3306 N N . MET A 1 425 ? 7.133 -1.971 -24.461 1.00 81.31 425 MET A N 1
ATOM 3307 C CA . MET A 1 425 ? 6.865 -3.102 -23.575 1.00 81.31 425 MET A CA 1
ATOM 3308 C C . MET A 1 425 ? 6.746 -2.633 -22.129 1.00 81.31 425 MET A C 1
ATOM 3310 O O . MET A 1 425 ? 5.732 -2.918 -21.508 1.00 81.31 425 MET A O 1
ATOM 3314 N N . SER A 1 426 ? 7.700 -1.844 -21.627 1.00 81.62 426 SER A N 1
ATOM 3315 C CA . SER A 1 426 ? 7.662 -1.317 -20.254 1.00 81.62 426 SER A CA 1
ATOM 3316 C C . SER A 1 426 ? 6.419 -0.459 -19.994 1.00 81.62 426 SER A C 1
ATOM 3318 O O . SER A 1 426 ? 5.776 -0.593 -18.953 1.00 81.62 426 SER A O 1
ATOM 3320 N N . HIS A 1 427 ? 6.027 0.385 -20.955 1.00 82.75 427 HIS A N 1
ATOM 3321 C CA . HIS A 1 427 ? 4.814 1.191 -20.838 1.00 82.75 427 HIS A CA 1
ATOM 3322 C C . HIS A 1 427 ? 3.558 0.313 -20.747 1.00 82.75 427 HIS A C 1
ATOM 3324 O O . HIS A 1 427 ? 2.744 0.519 -19.845 1.00 82.75 427 HIS A O 1
ATOM 3330 N N . ARG A 1 428 ? 3.406 -0.660 -21.651 1.00 77.00 428 ARG A N 1
ATOM 3331 C CA . ARG A 1 428 ? 2.225 -1.533 -21.725 1.00 77.00 428 ARG A CA 1
ATOM 3332 C C . ARG A 1 428 ? 2.142 -2.518 -20.559 1.00 77.00 428 ARG A C 1
ATOM 3334 O O . ARG A 1 428 ? 1.045 -2.853 -20.132 1.00 77.00 428 ARG A O 1
ATOM 3341 N N . THR A 1 429 ? 3.275 -3.016 -20.060 1.00 73.69 429 THR A N 1
ATOM 3342 C CA . THR A 1 429 ? 3.291 -4.054 -19.017 1.00 73.69 429 THR A CA 1
ATOM 3343 C C . THR A 1 429 ? 3.306 -3.500 -17.599 1.00 73.69 429 THR A C 1
ATOM 3345 O O . THR A 1 429 ? 2.795 -4.169 -16.707 1.00 73.69 429 THR A O 1
ATOM 3348 N N . ILE A 1 430 ? 3.872 -2.310 -17.374 1.00 77.38 430 ILE A N 1
ATOM 3349 C CA . ILE A 1 430 ? 4.039 -1.738 -16.030 1.00 77.38 430 ILE A CA 1
ATOM 3350 C C . ILE A 1 430 ? 3.185 -0.479 -15.866 1.00 77.38 430 ILE A C 1
ATOM 3352 O O . ILE A 1 430 ? 2.336 -0.423 -14.980 1.00 77.38 430 ILE A O 1
ATOM 3356 N N . CYS A 1 431 ? 3.381 0.540 -16.708 1.00 81.81 431 CYS A N 1
ATOM 3357 C CA . CYS A 1 431 ? 2.763 1.854 -16.490 1.00 81.81 431 CYS A CA 1
ATOM 3358 C C . CYS A 1 431 ? 1.249 1.858 -16.742 1.00 81.81 431 CYS A C 1
ATOM 3360 O O . CYS A 1 431 ? 0.489 2.387 -15.936 1.00 81.81 431 CYS A O 1
ATOM 3362 N N . GLU A 1 432 ? 0.807 1.260 -17.847 1.00 80.62 432 GLU A N 1
ATOM 3363 C CA . GLU A 1 432 ? -0.600 1.233 -18.250 1.00 80.62 432 GLU A CA 1
ATOM 3364 C C . GLU A 1 432 ? -1.507 0.480 -17.257 1.00 80.62 432 GLU A C 1
ATOM 3366 O O . GLU A 1 432 ? -2.531 1.051 -16.871 1.00 80.62 432 GLU A O 1
ATOM 3371 N N . PRO A 1 433 ? -1.150 -0.718 -16.742 1.00 75.25 433 PRO A N 1
ATOM 3372 C CA . PRO A 1 433 ? -1.968 -1.380 -15.726 1.00 75.25 433 PRO A CA 1
ATOM 3373 C C . PRO A 1 433 ? -1.980 -0.650 -14.376 1.00 75.25 433 PRO A C 1
ATOM 3375 O O . PRO A 1 433 ? -3.000 -0.675 -13.692 1.00 75.25 433 PRO A O 1
ATOM 3378 N N . LEU A 1 434 ? -0.895 0.038 -13.996 1.00 75.94 434 LEU A N 1
ATOM 3379 C CA . LEU A 1 434 ? -0.860 0.838 -12.764 1.00 75.94 434 LEU A CA 1
ATOM 3380 C C . LEU A 1 434 ? -1.718 2.111 -12.861 1.00 75.94 434 LEU A C 1
ATOM 3382 O O . LEU A 1 434 ? -2.312 2.531 -11.865 1.00 75.94 434 LEU A O 1
ATOM 3386 N N . GLN A 1 435 ? -1.787 2.721 -14.048 1.00 79.69 435 GLN A N 1
ATOM 3387 C CA . GLN A 1 435 ? -2.561 3.940 -14.287 1.00 79.69 435 GLN A CA 1
ATOM 3388 C C . GLN A 1 435 ? -4.048 3.649 -14.527 1.00 79.69 435 GLN A C 1
ATOM 3390 O O . GLN A 1 435 ? -4.898 4.340 -13.974 1.00 79.69 435 GLN A O 1
ATOM 3395 N N . ASN A 1 436 ? -4.361 2.620 -15.320 1.00 76.31 436 ASN A N 1
ATOM 3396 C CA . ASN A 1 436 ? -5.721 2.232 -15.688 1.00 76.31 436 ASN A CA 1
ATOM 3397 C C . ASN A 1 436 ? -5.922 0.719 -15.469 1.00 76.31 436 ASN A C 1
ATOM 3399 O O . ASN A 1 436 ? -5.785 -0.072 -16.404 1.00 76.31 436 ASN A O 1
ATOM 3403 N N . PRO A 1 437 ? -6.275 0.283 -14.248 1.00 68.88 437 PRO A N 1
ATOM 3404 C CA . PRO A 1 437 ? -6.336 -1.143 -13.920 1.00 68.88 437 PRO A CA 1
ATOM 3405 C C . PRO A 1 437 ? -7.570 -1.879 -14.482 1.00 68.88 437 PRO A C 1
ATOM 3407 O O . PRO A 1 437 ? -7.602 -3.104 -14.460 1.00 68.88 437 PRO A O 1
ATOM 3410 N N . LYS A 1 438 ? -8.589 -1.170 -14.996 1.00 64.38 438 LYS A N 1
ATOM 3411 C CA . LYS A 1 438 ? -9.886 -1.767 -15.387 1.00 64.38 438 LYS A CA 1
ATOM 3412 C C . LYS A 1 438 ? -9.896 -2.495 -16.738 1.00 64.38 438 LYS A C 1
ATOM 3414 O O . LYS A 1 438 ? -10.678 -3.425 -16.887 1.00 64.38 438 LYS A O 1
ATOM 3419 N N . ASP A 1 439 ? -9.044 -2.103 -17.686 1.00 60.03 439 ASP A N 1
ATOM 3420 C CA . ASP A 1 439 ? -9.132 -2.566 -19.086 1.00 60.03 439 ASP A CA 1
ATOM 3421 C C . ASP A 1 439 ? -7.950 -3.455 -19.527 1.00 60.03 439 ASP A C 1
ATOM 3423 O O . ASP A 1 439 ? -7.858 -3.869 -20.686 1.00 60.03 439 ASP A O 1
ATOM 3427 N N . ASN A 1 440 ? -7.039 -3.795 -18.607 1.00 58.91 440 ASN A N 1
ATOM 3428 C CA . ASN A 1 440 ? -5.746 -4.385 -18.954 1.00 58.91 440 ASN A CA 1
ATOM 3429 C C . ASN A 1 440 ? -5.632 -5.872 -18.599 1.00 58.91 440 ASN A C 1
ATOM 3431 O O . ASN A 1 440 ? -5.367 -6.252 -17.462 1.00 58.91 440 ASN A O 1
ATOM 3435 N N . HIS A 1 441 ? -5.700 -6.714 -19.634 1.00 62.75 441 HIS A N 1
ATOM 3436 C CA . HIS A 1 441 ? -5.558 -8.176 -19.548 1.00 62.75 441 HIS A CA 1
ATOM 3437 C C . HIS A 1 441 ? -4.168 -8.627 -19.056 1.00 62.75 441 HIS A C 1
ATOM 3439 O O . HIS A 1 441 ? -3.999 -9.746 -18.583 1.00 62.75 441 HIS A O 1
ATOM 3445 N N . ILE A 1 442 ? -3.151 -7.764 -19.159 1.00 63.72 442 ILE A N 1
ATOM 3446 C CA . ILE A 1 442 ? -1.790 -8.042 -18.669 1.00 63.72 442 ILE A CA 1
ATOM 3447 C C . ILE A 1 442 ? -1.760 -8.071 -17.135 1.00 63.72 442 ILE A C 1
ATOM 3449 O O . ILE A 1 442 ? -0.974 -8.811 -16.550 1.00 63.72 442 ILE A O 1
ATOM 3453 N N . PHE A 1 443 ? -2.641 -7.317 -16.473 1.00 63.28 443 PHE A N 1
ATOM 3454 C CA . PHE A 1 443 ? -2.683 -7.272 -15.015 1.00 63.28 443 PHE A CA 1
ATOM 3455 C C . PHE A 1 443 ? -3.258 -8.561 -14.412 1.00 63.28 443 PHE A C 1
ATOM 3457 O O . PHE A 1 443 ? -2.782 -9.012 -13.375 1.00 63.28 443 PHE A O 1
ATOM 3464 N N . GLU A 1 444 ? -4.163 -9.236 -15.128 1.00 61.22 444 GLU A N 1
ATOM 3465 C CA . GLU A 1 444 ? -4.636 -10.583 -14.768 1.00 61.22 444 GLU A CA 1
ATOM 3466 C C . GLU A 1 444 ? -3.517 -11.638 -14.826 1.00 61.22 444 GLU A C 1
ATOM 3468 O O . GLU A 1 444 ? -3.552 -12.629 -14.102 1.00 61.22 444 GLU A O 1
ATOM 3473 N N . LEU A 1 445 ? -2.496 -11.434 -15.665 1.00 60.31 445 LEU A N 1
ATOM 3474 C CA . LEU A 1 445 ? -1.335 -12.325 -15.731 1.00 60.31 445 LEU A CA 1
ATOM 3475 C C . LEU A 1 445 ? -0.380 -12.096 -14.550 1.00 60.31 445 LEU A C 1
ATOM 3477 O O . LEU A 1 445 ? 0.200 -13.042 -14.019 1.00 60.31 445 LEU A O 1
ATOM 3481 N N . VAL A 1 446 ? -0.240 -10.840 -14.115 1.00 63.72 446 VAL A N 1
ATOM 3482 C CA . VAL A 1 446 ? 0.506 -10.486 -12.898 1.00 63.72 446 VAL A CA 1
ATOM 3483 C C . VAL A 1 446 ? -0.184 -11.062 -11.659 1.00 63.72 446 VAL A C 1
ATOM 3485 O O . VAL A 1 446 ? 0.504 -11.546 -10.763 1.00 63.72 446 VAL A O 1
ATOM 3488 N N . ASP A 1 447 ? -1.518 -11.099 -11.639 1.00 63.97 447 ASP A N 1
ATOM 3489 C CA . ASP A 1 447 ? -2.297 -11.753 -10.580 1.00 63.97 447 ASP A CA 1
ATOM 3490 C C . ASP A 1 447 ? -2.028 -13.263 -10.469 1.00 63.97 447 ASP A C 1
ATOM 3492 O O . ASP A 1 447 ? -2.096 -13.822 -9.377 1.00 63.97 447 ASP A O 1
ATOM 3496 N N . GLU A 1 448 ? -1.711 -13.933 -11.581 1.00 61.78 448 GLU A N 1
ATOM 3497 C CA . GLU A 1 448 ? -1.381 -15.366 -11.600 1.00 61.78 448 GLU A CA 1
ATOM 3498 C C . GLU A 1 448 ? 0.074 -15.628 -11.153 1.00 61.78 448 GLU A C 1
ATOM 3500 O O . GLU A 1 448 ? 0.379 -16.693 -10.611 1.00 61.78 448 GLU A O 1
ATOM 3505 N N . LEU A 1 449 ? 0.967 -14.642 -11.324 1.00 56.16 449 LEU A N 1
ATOM 3506 C CA . LEU A 1 449 ? 2.366 -14.703 -10.882 1.00 56.16 449 LEU A CA 1
ATOM 3507 C C . LEU A 1 449 ? 2.540 -14.347 -9.399 1.00 56.16 449 LEU A C 1
ATOM 3509 O O . LEU A 1 449 ? 3.334 -14.971 -8.693 1.00 56.16 449 LEU A O 1
ATOM 3513 N N . VAL A 1 450 ? 1.823 -13.326 -8.929 1.00 63.53 450 VAL A N 1
ATOM 3514 C CA . VAL A 1 450 ? 1.904 -12.829 -7.554 1.00 63.53 450 VAL A CA 1
ATOM 3515 C C . VAL A 1 450 ? 0.765 -13.453 -6.760 1.00 63.53 450 VAL A C 1
ATOM 3517 O O . VAL A 1 450 ? -0.362 -12.968 -6.779 1.00 63.53 450 VAL A O 1
ATOM 3520 N N . GLN A 1 451 ? 1.057 -14.531 -6.028 1.00 65.44 451 GLN A N 1
ATOM 3521 C CA . GLN A 1 451 ? 0.066 -15.251 -5.217 1.00 65.44 451 GLN A CA 1
ATOM 3522 C C . GLN A 1 451 ? -0.317 -14.478 -3.938 1.00 65.44 451 GLN A C 1
ATOM 3524 O O . GLN A 1 451 ? -0.151 -14.969 -2.821 1.00 65.44 451 GLN A O 1
ATOM 3529 N N . VAL A 1 452 ? -0.880 -13.272 -4.090 1.00 69.44 452 VAL A N 1
ATOM 3530 C CA . VAL A 1 452 ? -1.372 -12.418 -2.989 1.00 69.44 452 VAL A CA 1
ATOM 3531 C C . VAL A 1 452 ? -2.346 -13.189 -2.096 1.00 69.44 452 VAL A C 1
ATOM 3533 O O . VAL A 1 452 ? -2.324 -13.050 -0.874 1.00 69.44 452 VAL A O 1
ATOM 3536 N N . LYS A 1 453 ? -3.154 -14.070 -2.694 1.00 72.88 453 LYS A N 1
ATOM 3537 C CA . LYS A 1 453 ? -4.037 -14.989 -1.974 1.00 72.88 453 LYS A CA 1
ATOM 3538 C C . LYS A 1 453 ? -3.291 -15.856 -0.960 1.00 72.88 453 LYS A C 1
ATOM 3540 O O . LYS A 1 453 ? -3.733 -15.953 0.180 1.00 72.88 453 LYS A O 1
ATOM 3545 N N . GLN A 1 454 ? -2.183 -16.484 -1.356 1.00 71.38 454 GLN A N 1
ATOM 3546 C CA . GLN A 1 454 ? -1.439 -17.389 -0.477 1.00 71.38 454 GLN A CA 1
ATOM 3547 C C . GLN A 1 454 ? -0.801 -16.630 0.692 1.00 71.38 454 GLN A C 1
ATOM 3549 O O . GLN A 1 454 ? -0.704 -17.158 1.798 1.00 71.38 454 GLN A O 1
ATOM 3554 N N . LEU A 1 455 ? -0.427 -15.372 0.461 1.00 72.44 455 LEU A N 1
ATOM 3555 C CA . LEU A 1 455 ? 0.126 -14.496 1.483 1.00 72.44 455 LEU A CA 1
ATOM 3556 C C . LEU A 1 455 ? -0.928 -14.023 2.501 1.00 72.44 455 LEU A C 1
ATOM 3558 O O . LEU A 1 455 ? -0.717 -14.136 3.711 1.00 72.44 455 LEU A O 1
ATOM 3562 N N . LEU A 1 456 ? -2.058 -13.488 2.024 1.00 74.31 456 LEU A N 1
ATOM 3563 C CA . LEU A 1 456 ? -3.100 -12.913 2.884 1.00 74.31 456 LEU A CA 1
ATOM 3564 C C . LEU A 1 456 ? -3.985 -13.979 3.537 1.00 74.31 456 LEU A C 1
ATOM 3566 O O . LEU A 1 456 ? -4.311 -13.878 4.720 1.00 74.31 456 LEU A O 1
ATOM 3570 N N . TYR A 1 457 ? -4.365 -15.001 2.773 1.00 79.69 457 TYR A N 1
ATOM 3571 C CA . TYR A 1 457 ? -5.361 -15.999 3.151 1.00 79.69 457 TYR A CA 1
ATOM 3572 C C . TYR A 1 457 ? -4.875 -17.427 2.849 1.00 79.69 457 TYR A C 1
ATOM 3574 O O . TYR A 1 457 ? -5.516 -18.144 2.079 1.00 79.69 457 TYR A O 1
ATOM 3582 N N . PRO A 1 458 ? -3.779 -17.892 3.484 1.00 72.12 458 PRO A N 1
ATOM 3583 C CA . PRO A 1 458 ? -3.192 -19.204 3.193 1.00 72.12 458 PRO A CA 1
ATOM 3584 C C . PRO A 1 458 ? -4.161 -20.374 3.420 1.00 72.12 458 PRO A C 1
ATOM 3586 O O . PRO A 1 458 ? -4.060 -21.391 2.743 1.00 72.12 458 PRO A O 1
ATOM 3589 N N . ASN A 1 459 ? -5.110 -20.221 4.350 1.00 72.75 459 ASN A N 1
ATOM 3590 C CA . ASN A 1 459 ? -6.025 -21.286 4.763 1.00 72.75 459 ASN A CA 1
ATOM 3591 C C . ASN A 1 459 ? -7.435 -21.166 4.152 1.00 72.75 459 ASN A C 1
ATOM 3593 O O . ASN A 1 459 ? -8.222 -22.096 4.297 1.00 72.75 459 ASN A O 1
ATOM 3597 N N . ASN A 1 460 ? -7.767 -20.059 3.471 1.00 71.12 460 ASN A N 1
ATOM 3598 C CA . ASN A 1 460 ? -9.110 -19.845 2.917 1.00 71.12 460 ASN A CA 1
ATOM 3599 C C . ASN A 1 460 ? -9.105 -20.047 1.398 1.00 71.12 460 ASN A C 1
ATOM 3601 O O . ASN A 1 460 ? -8.730 -19.164 0.624 1.00 71.12 460 ASN A O 1
ATOM 3605 N N . LEU A 1 461 ? -9.576 -21.219 0.969 1.00 66.62 461 LEU A N 1
ATOM 3606 C CA . LEU A 1 461 ? -9.682 -21.593 -0.445 1.00 66.62 461 LEU A CA 1
ATOM 3607 C C . LEU A 1 461 ? -10.684 -20.720 -1.219 1.00 66.62 461 LEU A C 1
ATOM 3609 O O . LEU A 1 461 ? -10.487 -20.508 -2.414 1.00 66.62 461 LEU A O 1
ATOM 3613 N N . GLU A 1 462 ? -11.685 -20.156 -0.545 1.00 73.06 462 GLU A N 1
ATOM 3614 C CA . GLU A 1 462 ? -12.716 -19.288 -1.134 1.00 73.06 462 GLU A CA 1
ATOM 3615 C C . GLU A 1 462 ? -12.284 -17.823 -1.293 1.00 73.06 462 GLU A C 1
ATOM 3617 O O . GLU A 1 462 ? -12.969 -17.050 -1.958 1.00 73.06 462 GLU A O 1
ATOM 3622 N N . ALA A 1 463 ? -11.139 -17.421 -0.725 1.00 74.25 463 ALA A N 1
ATOM 3623 C CA . ALA A 1 463 ? -10.667 -16.049 -0.852 1.00 74.25 463 ALA A CA 1
ATOM 3624 C C . ALA A 1 463 ? -10.276 -15.741 -2.309 1.00 74.25 463 ALA A C 1
ATOM 3626 O O . ALA A 1 463 ? -9.353 -16.338 -2.871 1.00 74.25 463 ALA A O 1
ATOM 3627 N N . ASP A 1 464 ? -10.978 -14.783 -2.904 1.00 78.50 464 ASP A N 1
ATOM 3628 C CA . ASP A 1 464 ? -10.808 -14.285 -4.267 1.00 78.50 464 ASP A CA 1
ATOM 3629 C C . ASP A 1 464 ? -10.104 -12.914 -4.249 1.00 78.50 464 ASP A C 1
ATOM 3631 O O . ASP A 1 464 ? -10.667 -11.889 -4.638 1.00 78.50 464 ASP A O 1
ATOM 3635 N N . ILE A 1 465 ? -8.878 -12.861 -3.718 1.00 78.25 465 ILE A N 1
ATOM 3636 C CA . ILE A 1 465 ? -8.088 -11.624 -3.672 1.00 78.25 465 ILE A CA 1
ATOM 3637 C C . ILE A 1 465 ? -6.898 -11.678 -4.626 1.00 78.25 465 ILE A C 1
ATOM 3639 O O . ILE A 1 465 ? -6.044 -12.559 -4.545 1.00 78.25 465 ILE A O 1
ATOM 3643 N N . ASN A 1 466 ? -6.850 -10.672 -5.491 1.00 79.69 466 ASN A N 1
ATOM 3644 C CA . ASN A 1 466 ? -5.849 -10.489 -6.528 1.00 79.69 466 ASN A CA 1
ATOM 3645 C C . ASN A 1 466 ? -5.201 -9.104 -6.382 1.00 79.69 466 ASN A C 1
ATOM 3647 O O . ASN A 1 466 ? -5.802 -8.196 -5.796 1.00 79.69 466 ASN A O 1
ATOM 3651 N N . LEU A 1 467 ? -4.008 -8.907 -6.946 1.00 78.44 467 LEU A N 1
ATOM 3652 C CA . LEU A 1 467 ? -3.350 -7.598 -6.946 1.00 78.44 467 LEU A CA 1
ATOM 3653 C C . LEU A 1 467 ? -4.176 -6.575 -7.745 1.00 78.44 467 LEU A C 1
ATOM 3655 O O . LEU A 1 467 ? -4.341 -5.436 -7.302 1.00 78.44 467 LEU A O 1
ATOM 3659 N N . SER A 1 468 ? -4.795 -7.014 -8.845 1.00 78.12 468 SER A N 1
ATOM 3660 C CA . SER A 1 468 ? -5.739 -6.226 -9.639 1.00 78.12 468 SER A CA 1
ATOM 3661 C C . SER A 1 468 ? -6.917 -5.708 -8.832 1.00 78.12 468 SER A C 1
ATOM 3663 O O . SER A 1 468 ? -7.266 -4.524 -8.912 1.00 78.12 468 SER A O 1
ATOM 3665 N N . TRP A 1 469 ? -7.483 -6.559 -7.974 1.00 83.25 469 TRP A N 1
ATOM 3666 C CA . TRP A 1 469 ? -8.564 -6.161 -7.081 1.00 83.25 469 TRP A CA 1
ATOM 3667 C C . TRP A 1 469 ? -8.118 -5.042 -6.137 1.00 83.25 469 TRP A C 1
ATOM 3669 O O . TRP A 1 469 ? -8.791 -4.013 -6.054 1.00 83.25 469 TRP A O 1
ATOM 3679 N N . ILE A 1 470 ? -6.971 -5.226 -5.476 1.00 84.75 470 ILE A N 1
ATOM 3680 C CA . ILE A 1 470 ? -6.437 -4.281 -4.489 1.00 84.75 470 ILE A CA 1
ATOM 3681 C C . ILE A 1 470 ? -6.193 -2.915 -5.132 1.00 84.75 470 ILE A C 1
ATOM 3683 O O . ILE A 1 470 ? -6.694 -1.906 -4.640 1.00 84.75 470 ILE A O 1
ATOM 3687 N N . VAL A 1 471 ? -5.474 -2.875 -6.256 1.00 83.31 471 VAL A N 1
ATOM 3688 C CA . VAL A 1 471 ? -5.125 -1.617 -6.935 1.00 83.31 471 VAL A CA 1
ATOM 3689 C C . VAL A 1 471 ? -6.371 -0.922 -7.489 1.00 83.31 471 VAL A C 1
ATOM 3691 O O . VAL A 1 471 ? -6.520 0.288 -7.327 1.00 83.31 471 VAL A O 1
ATOM 3694 N N . THR A 1 472 ? -7.317 -1.672 -8.065 1.00 84.94 472 THR A N 1
ATOM 3695 C CA . THR A 1 472 ? -8.563 -1.100 -8.603 1.00 84.94 472 THR A CA 1
ATOM 3696 C C . THR A 1 472 ? -9.435 -0.471 -7.517 1.00 84.94 472 THR A C 1
ATOM 3698 O O . THR A 1 472 ? -10.014 0.590 -7.745 1.00 84.94 472 THR A O 1
ATOM 3701 N N . HIS A 1 473 ? -9.552 -1.104 -6.347 1.00 87.56 473 HIS A N 1
ATOM 3702 C CA . HIS A 1 473 ? -10.395 -0.598 -5.254 1.00 87.56 473 HIS A CA 1
ATOM 3703 C C . HIS A 1 473 ? -9.677 0.487 -4.443 1.00 87.56 473 HIS A C 1
ATOM 3705 O O . HIS A 1 473 ? -10.322 1.419 -3.968 1.00 87.56 473 HIS A O 1
ATOM 3711 N N . CYS A 1 474 ? -8.342 0.456 -4.398 1.00 86.62 474 CYS A N 1
ATOM 3712 C CA . CYS A 1 474 ? -7.534 1.564 -3.894 1.00 86.62 474 CYS A CA 1
ATOM 3713 C C . CYS A 1 474 ? -7.746 2.841 -4.731 1.00 86.62 474 CYS A C 1
ATOM 3715 O O . CYS A 1 474 ? -8.041 3.893 -4.174 1.00 86.62 474 CYS A O 1
ATOM 3717 N N . HIS A 1 475 ? -7.736 2.742 -6.070 1.00 86.50 475 HIS A N 1
ATOM 3718 C CA . HIS A 1 475 ? -8.047 3.869 -6.973 1.00 86.50 475 HIS A CA 1
ATOM 3719 C C . HIS A 1 475 ? -9.470 4.427 -6.809 1.00 86.50 475 HIS A C 1
ATOM 3721 O O . HIS A 1 475 ? -9.728 5.582 -7.141 1.00 86.50 475 HIS A O 1
ATOM 3727 N N . LYS A 1 476 ? -10.409 3.627 -6.292 1.00 88.94 476 LYS A N 1
ATOM 3728 C CA . LYS A 1 476 ? -11.775 4.070 -5.966 1.00 88.94 476 LYS A CA 1
ATOM 3729 C C . LYS A 1 476 ? -11.887 4.727 -4.581 1.00 88.94 476 LYS A C 1
ATOM 3731 O O . LYS A 1 476 ? -12.998 5.067 -4.184 1.00 88.94 476 LYS A O 1
ATOM 3736 N N . ASN A 1 477 ? -10.777 4.912 -3.859 1.00 88.19 477 ASN A N 1
ATOM 3737 C CA . ASN A 1 477 ? -10.739 5.396 -2.474 1.00 88.19 477 ASN A CA 1
ATOM 3738 C C . ASN A 1 477 ? -11.589 4.550 -1.510 1.00 88.19 477 ASN A C 1
ATOM 3740 O O . ASN A 1 477 ? -12.207 5.074 -0.583 1.00 88.19 477 ASN A O 1
ATOM 3744 N N . GLU A 1 478 ? -11.652 3.235 -1.729 1.00 89.31 478 GLU A N 1
ATOM 3745 C CA . GLU A 1 478 ? -12.367 2.349 -0.815 1.00 89.31 478 GLU A CA 1
ATOM 3746 C C . GLU A 1 478 ? -11.591 2.103 0.482 1.00 89.31 478 GLU A C 1
ATOM 3748 O O . GLU A 1 478 ? -10.369 2.239 0.556 1.00 89.31 478 GLU A O 1
ATOM 3753 N N . THR A 1 479 ? -12.317 1.721 1.535 1.00 86.62 479 THR A N 1
ATOM 3754 C CA . THR A 1 479 ? -11.716 1.447 2.841 1.00 86.62 479 THR A CA 1
ATOM 3755 C C . THR A 1 479 ? -10.829 0.204 2.792 1.00 86.62 479 THR A C 1
ATOM 3757 O O . THR A 1 479 ? -11.084 -0.743 2.044 1.00 86.62 479 THR A O 1
ATOM 3760 N N . LEU A 1 480 ? -9.825 0.157 3.673 1.00 83.50 480 LEU A N 1
ATOM 3761 C CA . LEU A 1 480 ? -8.932 -0.999 3.805 1.00 83.50 480 LEU A CA 1
ATOM 3762 C C . LEU A 1 480 ? -9.700 -2.316 4.026 1.00 83.50 480 LEU A C 1
ATOM 3764 O O . LEU A 1 480 ? -9.281 -3.367 3.543 1.00 83.50 480 LEU A O 1
ATOM 3768 N N . TYR A 1 481 ? -10.847 -2.246 4.711 1.00 82.62 481 TYR A N 1
ATOM 3769 C CA . TYR A 1 481 ? -11.750 -3.376 4.930 1.00 82.62 481 TYR A CA 1
ATOM 3770 C C . TYR A 1 481 ? -12.233 -4.010 3.618 1.00 82.62 481 TYR A C 1
ATOM 3772 O O . TYR A 1 481 ? -12.141 -5.230 3.457 1.00 82.62 481 TYR A O 1
ATOM 3780 N N . ASN A 1 482 ? -12.671 -3.191 2.660 1.00 86.31 482 ASN A N 1
ATOM 3781 C CA . ASN A 1 482 ? -13.142 -3.657 1.354 1.00 86.31 482 ASN A CA 1
ATOM 3782 C C . ASN A 1 482 ? -11.979 -4.082 0.452 1.00 86.31 482 ASN A C 1
ATOM 3784 O O . ASN A 1 482 ? -12.026 -5.143 -0.176 1.00 86.31 482 ASN A O 1
ATOM 3788 N N . VAL A 1 483 ? -10.908 -3.284 0.435 1.00 87.38 483 VAL A N 1
ATOM 3789 C CA . VAL A 1 483 ? -9.737 -3.505 -0.425 1.00 87.38 483 VAL A CA 1
ATOM 3790 C C . VAL A 1 483 ? -9.053 -4.837 -0.103 1.00 87.38 483 VAL A C 1
ATOM 3792 O O . VAL A 1 483 ? -8.794 -5.626 -1.010 1.00 87.38 483 VAL A O 1
ATOM 3795 N N . LEU A 1 484 ? -8.822 -5.134 1.181 1.00 83.69 484 LEU A N 1
ATOM 3796 C CA . LEU A 1 484 ? -8.206 -6.395 1.619 1.00 83.69 484 LEU A CA 1
ATOM 3797 C C . LEU A 1 484 ? -9.218 -7.539 1.804 1.00 83.69 484 LEU A C 1
ATOM 3799 O O . LEU A 1 484 ? -8.835 -8.627 2.240 1.00 83.69 484 LEU A O 1
ATOM 3803 N N . LYS A 1 485 ? -10.503 -7.314 1.493 1.00 85.75 485 LYS A N 1
ATOM 3804 C CA . LYS A 1 485 ?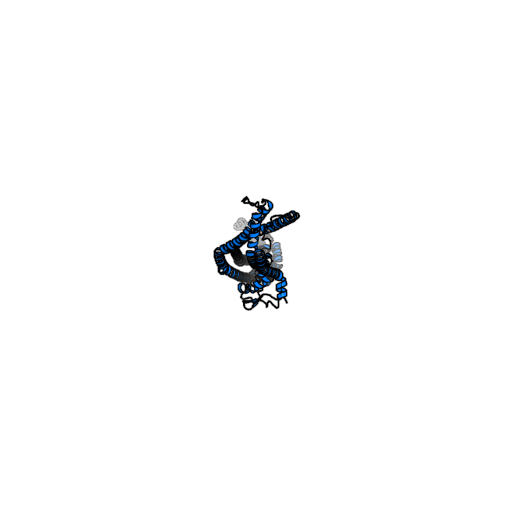 -11.609 -8.258 1.729 1.00 85.75 485 LYS A CA 1
ATOM 3805 C C . LYS A 1 485 ? -11.596 -8.833 3.151 1.00 85.75 485 LYS A C 1
ATOM 3807 O O . LYS A 1 485 ? -11.770 -10.034 3.351 1.00 85.75 485 LYS A O 1
ATOM 3812 N N . LEU A 1 486 ? -11.432 -7.964 4.150 1.00 81.88 486 LEU A N 1
ATOM 3813 C CA . LEU A 1 486 ? -11.359 -8.346 5.567 1.00 81.88 486 LEU A CA 1
ATOM 3814 C C . LEU A 1 486 ? -12.651 -9.003 6.089 1.00 81.88 486 LEU A C 1
ATOM 3816 O O . LEU A 1 486 ? -12.628 -9.601 7.164 1.00 81.88 486 LEU A O 1
ATOM 3820 N N . LYS A 1 487 ? -13.735 -8.998 5.298 1.00 82.06 487 LYS A N 1
ATOM 3821 C CA . LYS A 1 487 ? -14.935 -9.825 5.503 1.00 82.06 487 LYS A CA 1
ATOM 3822 C C . LYS A 1 487 ? -14.634 -11.308 5.748 1.00 82.06 487 LYS A C 1
ATOM 3824 O O . LYS A 1 487 ? -15.343 -11.939 6.517 1.00 82.06 487 LYS A O 1
ATOM 3829 N N . TYR A 1 488 ? -13.563 -11.847 5.153 1.00 78.38 488 TYR A N 1
ATOM 3830 C CA . TYR A 1 488 ? -13.148 -13.241 5.360 1.00 78.38 488 TYR A CA 1
ATOM 3831 C C . TYR A 1 488 ? -12.562 -13.501 6.759 1.00 78.38 488 TYR A C 1
ATOM 3833 O O . TYR A 1 488 ? -12.408 -14.657 7.145 1.00 78.38 488 TYR A O 1
ATOM 3841 N N . LEU A 1 489 ? -12.202 -12.451 7.509 1.00 74.44 489 LEU A N 1
ATOM 3842 C CA . LEU A 1 489 ? -11.735 -12.546 8.899 1.00 74.44 489 LEU A CA 1
ATOM 3843 C C . LEU A 1 489 ? -12.791 -12.094 9.902 1.00 74.44 489 LEU A C 1
ATOM 3845 O O . LEU A 1 489 ? -12.858 -12.628 11.006 1.00 74.44 489 LEU A O 1
ATOM 3849 N N . MET A 1 490 ? -13.565 -11.072 9.544 1.00 71.38 490 MET A N 1
ATOM 3850 C CA . MET A 1 490 ? -14.595 -10.499 10.394 1.00 71.38 490 MET A CA 1
ATOM 3851 C C . MET A 1 490 ? -15.742 -10.015 9.521 1.00 71.38 490 MET A C 1
ATOM 3853 O O . MET A 1 490 ? -15.607 -9.042 8.779 1.00 71.38 490 MET A O 1
ATOM 3857 N N . GLU A 1 491 ? -16.888 -10.664 9.649 1.00 70.12 491 GLU A N 1
ATOM 3858 C CA . GLU A 1 491 ? -18.115 -10.231 9.001 1.00 70.12 491 GLU A CA 1
ATOM 3859 C C . GLU A 1 491 ? -18.766 -9.138 9.860 1.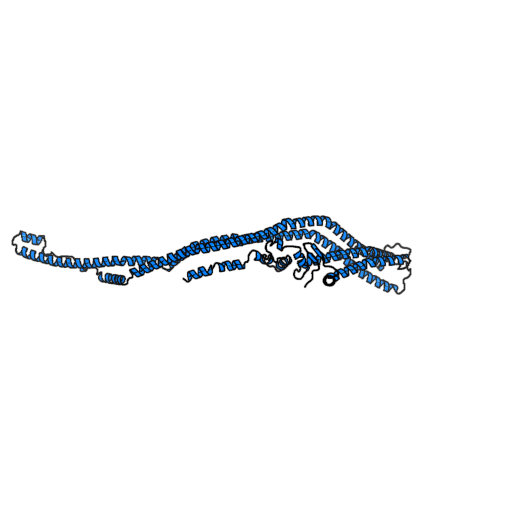00 70.12 491 GLU A C 1
ATOM 3861 O O . GLU A 1 491 ? -19.254 -9.412 10.957 1.00 70.12 491 GLU A O 1
ATOM 3866 N N . LEU A 1 492 ? -18.744 -7.883 9.401 1.00 67.69 492 LEU A N 1
ATOM 3867 C CA . LEU A 1 492 ? -19.304 -6.751 10.158 1.00 67.69 492 LEU A CA 1
ATOM 3868 C C . LEU A 1 492 ? -20.816 -6.901 10.402 1.00 67.69 492 LEU A C 1
ATOM 3870 O O . LEU A 1 492 ? -21.312 -6.500 11.455 1.00 67.69 492 LEU A O 1
ATOM 3874 N N . ASP A 1 493 ? -21.535 -7.549 9.482 1.00 66.12 493 ASP A N 1
ATOM 3875 C CA . ASP A 1 493 ? -22.961 -7.853 9.642 1.00 66.12 493 ASP A CA 1
ATOM 3876 C C . ASP A 1 493 ? -23.209 -8.833 10.790 1.00 66.12 493 ASP A C 1
ATOM 3878 O O . ASP A 1 493 ? -24.215 -8.732 11.491 1.00 66.12 493 ASP A O 1
ATOM 3882 N N . SER A 1 494 ? -22.260 -9.735 11.063 1.00 61.84 494 SER A N 1
ATOM 3883 C CA . SER A 1 494 ? -22.354 -10.619 12.223 1.00 61.84 494 SER A CA 1
ATOM 3884 C C . SER A 1 494 ? -22.309 -9.846 13.542 1.00 61.84 494 SER A C 1
ATOM 3886 O O . SER A 1 494 ? -22.973 -10.266 14.491 1.00 61.84 494 SER A O 1
ATOM 3888 N N . LEU A 1 495 ? -21.586 -8.716 13.563 1.00 61.94 495 LEU A N 1
ATOM 3889 C CA . LEU A 1 495 ? -21.453 -7.808 14.698 1.00 61.94 495 LEU A CA 1
ATOM 3890 C C . LEU A 1 495 ? -22.721 -6.981 14.917 1.00 61.94 495 LEU A C 1
ATOM 3892 O O . LEU A 1 495 ? -23.174 -6.820 16.045 1.00 61.94 495 LEU A O 1
ATOM 3896 N N . LYS A 1 496 ? -23.328 -6.505 13.826 1.00 62.56 496 LYS A N 1
ATOM 3897 C CA . LYS A 1 496 ? -24.619 -5.806 13.860 1.00 62.56 496 LYS A CA 1
ATOM 3898 C C . LYS A 1 496 ? -25.725 -6.735 14.361 1.00 62.56 496 LYS A C 1
ATOM 3900 O O . LYS A 1 496 ? -26.429 -6.415 15.310 1.00 62.56 496 LYS A O 1
ATOM 3905 N N . ASN A 1 497 ? -25.744 -7.952 13.825 1.00 57.84 497 ASN A N 1
ATOM 3906 C CA . ASN A 1 497 ? -26.626 -9.020 14.272 1.00 57.84 497 ASN A CA 1
ATOM 3907 C C . ASN A 1 497 ? -26.248 -9.572 15.654 1.00 57.84 497 ASN A C 1
ATOM 3909 O O . ASN A 1 497 ? -26.961 -10.439 16.134 1.00 57.84 497 ASN A O 1
ATOM 3913 N N . PHE A 1 498 ? -25.130 -9.181 16.280 1.00 57.03 498 PHE A N 1
ATOM 3914 C CA . PHE A 1 498 ? -24.806 -9.593 17.653 1.00 57.03 498 PHE A CA 1
ATOM 3915 C C . PHE A 1 498 ? -25.718 -8.862 18.646 1.00 57.03 498 PHE A C 1
ATOM 3917 O O . PHE A 1 498 ? -26.239 -9.481 19.567 1.00 57.03 498 PHE A O 1
ATOM 3924 N N . VAL A 1 499 ? -25.982 -7.574 18.410 1.00 55.88 499 VAL A N 1
ATOM 3925 C CA . VAL A 1 499 ? -26.936 -6.782 19.205 1.00 55.88 499 VAL A CA 1
ATOM 3926 C C . VAL A 1 499 ? -28.344 -7.382 19.111 1.00 55.88 499 VAL A C 1
ATOM 3928 O O . VAL A 1 499 ? -29.015 -7.540 20.129 1.00 55.88 499 VAL A O 1
ATOM 3931 N N . ASP A 1 500 ? -28.736 -7.810 17.907 1.00 55.16 500 ASP A N 1
ATOM 3932 C CA . ASP A 1 500 ? -30.049 -8.409 17.651 1.00 55.16 500 ASP A CA 1
ATOM 3933 C C . ASP A 1 500 ? -30.138 -9.883 18.104 1.00 55.16 500 ASP A C 1
ATOM 3935 O O . ASP A 1 500 ? -31.146 -10.296 18.674 1.00 55.16 500 ASP A O 1
ATOM 3939 N N . ARG A 1 501 ? -29.084 -10.697 17.905 1.00 51.19 501 ARG A N 1
ATOM 3940 C CA . ARG A 1 501 ? -29.072 -12.135 18.265 1.00 51.19 501 ARG A CA 1
ATOM 3941 C C . ARG A 1 501 ? -29.120 -12.389 19.758 1.00 51.19 501 ARG A C 1
ATOM 3943 O O . ARG A 1 501 ? -29.665 -13.410 20.160 1.00 51.19 501 ARG A O 1
ATOM 3950 N N . TYR A 1 502 ? -28.531 -11.508 20.556 1.00 54.19 502 TYR A N 1
ATOM 3951 C CA . TYR A 1 502 ? -28.548 -11.648 22.009 1.00 54.19 502 TYR A CA 1
ATOM 3952 C C . TYR A 1 502 ? -29.716 -10.919 22.656 1.00 54.19 502 TYR A C 1
ATOM 3954 O O . TYR A 1 502 ? -29.708 -10.745 23.870 1.00 54.19 502 TYR A O 1
ATOM 3962 N N . ALA A 1 503 ? -30.741 -10.555 21.869 1.00 49.56 503 ALA A N 1
ATOM 3963 C CA . ALA A 1 503 ? -32.035 -10.179 22.414 1.00 49.56 503 ALA A CA 1
ATOM 3964 C C . ALA A 1 503 ? -31.932 -9.031 23.434 1.00 49.56 503 ALA A C 1
ATOM 3966 O O . ALA A 1 503 ? -32.742 -8.960 24.349 1.00 49.56 503 ALA A O 1
ATOM 3967 N N . ILE A 1 504 ? -30.944 -8.132 23.320 1.00 51.44 504 ILE A N 1
ATOM 3968 C CA . ILE A 1 504 ? -30.796 -7.044 24.298 1.00 51.44 504 ILE A CA 1
ATOM 3969 C C . ILE A 1 504 ? -32.057 -6.170 24.256 1.00 51.44 504 ILE A C 1
ATOM 3971 O O . ILE A 1 504 ? -32.574 -5.815 25.305 1.00 51.44 504 ILE A O 1
ATOM 3975 N N . SER A 1 505 ? -32.625 -5.930 23.065 1.00 46.44 505 SER A N 1
ATOM 3976 C CA . SER A 1 505 ? -33.951 -5.303 22.928 1.00 46.44 505 SER A CA 1
ATOM 3977 C C . SER A 1 505 ? -35.061 -6.194 23.485 1.00 46.44 505 SER A C 1
ATOM 3979 O O . SER A 1 505 ? -35.765 -5.767 24.386 1.00 46.44 505 SER A O 1
ATOM 3981 N N . SER A 1 506 ? -35.198 -7.445 23.037 1.00 46.56 506 SER A N 1
ATOM 3982 C CA . SER A 1 506 ? -36.366 -8.247 23.423 1.00 46.56 506 SER A CA 1
ATOM 3983 C C . SER A 1 506 ? -36.378 -8.683 24.889 1.00 46.56 506 SER A C 1
ATOM 3985 O O . SER A 1 506 ? -37.451 -8.938 25.415 1.00 46.56 506 SER A O 1
ATOM 3987 N N . THR A 1 507 ? -35.224 -8.781 25.556 1.00 47.50 507 THR A N 1
ATOM 3988 C CA . THR A 1 507 ? -35.146 -9.078 27.000 1.00 47.50 507 THR A CA 1
ATOM 3989 C C . THR A 1 507 ? -35.584 -7.857 27.807 1.00 47.50 507 THR A C 1
ATOM 3991 O O . THR A 1 507 ? -36.398 -7.996 28.710 1.00 47.50 507 THR A O 1
ATOM 3994 N N . ILE A 1 508 ? -35.145 -6.658 27.401 1.00 50.09 508 ILE A N 1
ATOM 3995 C CA . ILE A 1 508 ? -35.588 -5.392 28.000 1.00 50.09 508 ILE A CA 1
ATOM 3996 C C . ILE A 1 508 ? -37.091 -5.173 27.748 1.00 50.09 508 ILE A C 1
ATOM 3998 O O . ILE A 1 508 ? -37.818 -4.835 28.676 1.00 50.09 508 ILE A O 1
ATOM 4002 N N . ASP A 1 509 ? -37.580 -5.424 26.532 1.00 40.78 509 ASP A N 1
ATOM 4003 C CA . ASP A 1 509 ? -38.991 -5.230 26.175 1.00 40.78 509 ASP A CA 1
ATOM 4004 C C . ASP A 1 509 ? -39.918 -6.244 26.888 1.00 40.78 509 ASP A C 1
ATOM 4006 O O . ASP A 1 509 ? -40.985 -5.871 27.372 1.00 40.78 509 ASP A O 1
ATOM 4010 N N . LEU A 1 510 ? -39.498 -7.509 27.052 1.00 42.12 510 LEU A N 1
ATOM 4011 C CA . LEU A 1 510 ? -40.271 -8.539 27.774 1.00 42.12 510 LEU A CA 1
ATOM 4012 C C . LEU A 1 510 ? -40.363 -8.306 29.290 1.00 42.12 510 LEU A C 1
ATOM 4014 O O . LEU A 1 510 ? -41.308 -8.795 29.914 1.00 42.12 510 LEU A O 1
ATOM 4018 N N . GLU A 1 511 ? -39.397 -7.610 29.891 1.00 47.81 511 GLU A N 1
ATOM 4019 C CA . GLU A 1 511 ? -39.391 -7.304 31.330 1.00 47.81 511 GLU A CA 1
ATOM 4020 C C . GLU A 1 511 ? -40.179 -6.036 31.686 1.00 47.81 511 GLU A C 1
ATOM 4022 O O . GLU A 1 511 ? -40.592 -5.902 32.834 1.00 47.81 511 GLU A O 1
ATOM 4027 N N . PHE A 1 512 ? -40.448 -5.144 30.725 1.00 37.47 512 PHE A N 1
ATOM 4028 C CA . PHE A 1 512 ? -41.311 -3.970 30.931 1.00 37.47 512 PHE A CA 1
ATOM 4029 C C . PHE A 1 512 ? -42.790 -4.206 30.573 1.00 37.47 512 PHE A C 1
ATOM 4031 O O . PHE A 1 512 ? -43.641 -3.404 30.957 1.00 37.47 512 PHE A O 1
ATOM 4038 N N . GLU A 1 513 ? -43.110 -5.285 29.852 1.00 33.34 513 GLU A N 1
ATOM 4039 C CA . GLU A 1 513 ? -44.483 -5.624 29.440 1.00 33.34 513 GLU A CA 1
ATOM 4040 C C . GLU A 1 513 ? -45.189 -6.624 30.389 1.00 33.34 513 GLU A C 1
ATOM 4042 O O . GLU A 1 513 ? -46.386 -6.885 30.244 1.00 33.34 513 GLU A O 1
ATOM 4047 N N . LYS A 1 514 ? -44.474 -7.161 31.388 1.00 36.12 514 LYS A N 1
ATOM 4048 C CA . LYS A 1 514 ? -45.012 -7.972 32.499 1.00 36.12 514 LYS A CA 1
ATOM 4049 C C . LYS A 1 514 ? -45.071 -7.176 33.793 1.00 36.12 514 LYS A C 1
ATOM 4051 O O . LYS A 1 514 ? -46.027 -7.430 34.564 1.00 36.12 514 LYS A O 1
#

Sequence (514 aa):
MHLRLITVKNGWLEFADPVKQWKILVTHYGGLGGLAIIGIIFAAIIPCIGLFFCCCRCAGHCGARSQPFDKKYDHCRKVFLNILLIGVSTIILFGVVCAFVTNEYMQEGIENLPSRAKTNLKDVELYLTTTKKQISTLLTTNYNELEITLNNILQASGKIVTEELAAYSHAVSLTNLNEIVSGLDTIRQDLRMIDKLTRDLRTNASQLDIVVRGVKKNLLETLTGCKNHECQQVLHDYKINQMSIQVDFDKLPDVTLALRNITSLMEGNIVSEVSQGRETFLKIQRNIQQAVNETIPVVSASIENAGRSLASASKNITSLIDKINKEITKVYIPHLKIAQDNIEEYSIYRYYFGLGVSSVLLAIFTLLTFGLLCGICGKRPDGFGDDCCNKGTGGRFLMIAVWIIFLLTSILIVITTVLMIIGVMSHRTICEPLQNPKDNHIFELVDELVQVKQLLYPNNLEADINLSWIVTHCHKNETLYNVLKLKYLMELDSLKNFVDRYAISSTIDLEFEK

pLDDT: mean 79.29, std 13.14, range [29.94, 95.38]

Secondary structure (DSSP, 8-state):
-PPPSEEEETTEEEE--TTTSHHHHHHHHHHHHHHHHHHHHHHHHHHHHHHHHHHHHHTT-TT-SPPSS--TTHHHHHHHHHHHHHHHHHHHHHHHHHHHHHHHHHHHHHHHHHHHHHHHHHHHHHHHHHHHHHHHIIIIIHHHHHHHHHHHHHHHHHHHHHHHHHHHTTHHHHHHHHHHHHHHHHHHHHHHHHHHHHHHHHHHHHHHHHHHHHHHHHHHHHHHT--SHHHHHHHHHTTGGG------GGGS---HHHHHHHHHHHHTTHHHHHHHHHHHHHHHHHHHHHHHHHHHHHHHHHHHHHHHHHHHHHHHHHHHHHHHHHHIIIIIHHHHHHHHHHHHHHHHHHHHHHHHHHHHHHHHHHHHHHHHHHHHHPBP--TT---SSBHHHHHHHHHHHHHHHHHHHHHHHHHHHHHHHHHHHHIIIIIHHHH-TTS-HHHHHHHHHS-HHHHH-TT-TT----HHHHHHHHHTT--HHHHTTGGGT--HHHHHHHHHHTTHHHHHHHHH--

Organism: Cotesia congregata (NCBI:txid51543)

InterPro domains:
  IPR008795 Prominin [PF05478] (21-499)
  IPR008795 Prominin [PTHR22730] (22-498)

Radius of gyration: 61.08 Å; chains: 1; bounding box: 126×57×193 Å

Foldseek 3Di:
DDDDQWDQDPLDTDGDDCVPCVVVCCVPCVVLVVLLVVLLVCLVVLLVVVVVCVVCLVVVHDPVDDDQDDDPCVVVVLVVVLVVLVVVLVVLVVVLVCLLVVLVVVLVVLLCVLVVVLVVLVVVLVVLVVVLVVLCCVLAVVLVVVLVVVLVCLVCVLVVVLVVLCVVVVLVVLVVLLVVLVCLVVVLVVLVVVVVVLVVCVVVLVVVQVVLVVVLVVLVVVLVVDPDPVSVVCCVVVVSVPRGDPDDSVPDDDCPVVSVVSVVCVVVVSNVVSVVVSVVSVVVSVVSSVLSVVVSVLVSVLSVVSSVVSNQLSVLSSVLSVLSSCCSVPPVSVVSVVSSVVCVVCSVVVSVVSVVLSVLSVLLSVLSVLLSCLCVVADDPDVPDPDVRHNVVSVVSNVVSSSSCSVCVSVSSNVVSVVSVVVVCCCLQPVCCLVPVPPHPSQVVVQVNDPVCCSNPVPDPPDPAGPSQLSVVVVVVDDPCRSSVSCVSPPVVVVVCSCVVSCPVPSVVVVVVD